Protein AF-A0AA38J607-F1 (afdb_monomer)

InterPro domains:
  IPR015797 NUDIX hydrolase-like domain superfamily [SSF55811] (296-404)
  IPR021757 Large ribosomal subunit protein mL46, N-terminal [PF11788] (32-126)
  IPR021757 Large ribosomal subunit protein mL46, N-terminal [PF11788] (188-282)
  IPR033650 Large ribosomal subunit protein mL46, NUDIX domain [cd04661] (276-415)
  IPR040008 Large ribosomal subunit protein mL46 [PTHR13124] (184-417)

Mean predicted aligned error: 19.32 Å

Solvent-accessible surface area (backbone atoms only — not comparable to full-atom values): 25818 Å² total; per-residue (Å²): 144,82,86,81,82,83,75,82,81,71,97,76,86,84,89,82,78,74,96,69,91,76,78,95,69,96,68,84,79,79,84,79,83,68,70,53,69,51,89,49,73,46,74,50,81,42,80,64,79,74,50,72,67,53,48,52,49,50,50,50,49,53,50,50,49,58,74,68,47,72,78,46,76,62,56,54,46,41,54,51,52,51,52,52,52,53,41,47,74,70,71,48,96,69,91,80,86,71,95,74,51,66,61,55,55,51,51,52,52,49,57,56,51,69,70,56,77,75,80,66,84,68,38,72,37,49,76,69,62,45,83,84,54,84,68,33,63,40,51,41,74,44,71,58,65,41,82,44,77,62,84,95,48,83,43,77,39,55,49,63,48,75,78,57,95,87,70,83,87,76,81,92,69,86,82,77,84,79,77,89,63,92,66,75,79,76,36,64,45,52,28,29,23,35,48,37,33,35,70,50,80,42,77,69,81,75,51,73,68,54,49,54,49,50,51,51,51,52,49,53,49,56,76,70,50,75,84,46,71,64,56,56,47,38,54,50,53,51,52,53,53,52,42,47,74,71,70,50,95,67,93,80,86,72,93,68,50,63,64,55,52,52,51,52,52,50,51,52,54,70,70,52,79,76,80,68,83,73,34,72,36,49,77,68,64,40,42,72,47,83,67,28,63,36,51,42,56,30,36,49,33,29,64,42,74,61,90,92,45,80,41,52,37,54,52,60,46,76,60,55,91,95,58,52,68,51,56,42,39,57,46,43,46,41,72,63,32,20,83,58,41,42,65,49,68,56,76,79,61,63,70,43,70,48,76,50,67,53,58,74,72,57,27,70,74,69,64,29,53,24,42,40,35,37,28,32,46,26,40,54,75,49,68,51,73,63,43,85,87,59,60,56,36,46,31,42,72,72,56,39,54,73,61,27,56,70,74,59,29,51,53,50,55,73,68,51,83,89,129

Nearest PDB structures (foldseek):
  8any-assembly1_e  TM=9.176E-01  e=6.673E-27  Homo sapiens
  8oiq-assembly1_Bv  TM=9.382E-01  e=2.669E-26  Sus scrofa
  7qi6-assembly1_e  TM=9.327E-01  e=3.010E-26  Homo sapiens
  6zm5-assembly1_e  TM=9.243E-01  e=1.067E-25  Homo sapiens
  7nsj-assembly1_Bj  TM=8.952E-01  e=2.359E-21  Sus scrofa

Secondary structure (DSSP, 8-state):
----------S-S-S-S-----------------EEE---EEPPSSPPPPPHHHHHHHHHHHHHHHHHSPPPHHHHHHHHHHHHHHHHHTT-------SS-HHHHHHHHHHHHHH--PPPSS-HHHHTT-TT-SSS-TTS-EE--EEEEETTEEEEE--EEE--TT------S-------------EEEEEEEEEEEE--SSPPPPPHHHHHHHHHHHHHHHHHPPPPHHHHHHHHHHHHHHHHHTT-------SS-HHHHHHHHHHHHHHS-PPPSS-HHHHHT-TT-TTS-TTS-EEEEEEEEETTEEEEE-SEEEPPTT--HHHHHHHHIIIII-TT-EEEE--SS-SEEEEEEPPHHHHHHH-EEEEEEEEEEEEEEE-----TT--EEEE-HHHHHHHS-HHHHHHHHHHSPP-

Structure (mmCIF, N/CA/C/O backbone):
data_AF-A0AA38J607-F1
#
_entry.id   AF-A0AA38J607-F1
#
loop_
_atom_site.group_PDB
_atom_site.id
_atom_site.type_symbol
_atom_site.label_atom_id
_atom_site.label_alt_id
_atom_site.label_comp_id
_atom_site.label_asym_id
_atom_site.label_entity_id
_atom_site.label_seq_id
_atom_site.pdbx_PDB_ins_code
_atom_site.Cartn_x
_atom_site.Cartn_y
_atom_site.Cartn_z
_atom_site.occupancy
_atom_site.B_iso_or_equiv
_atom_site.auth_seq_id
_atom_site.auth_comp_id
_atom_site.auth_asym_id
_atom_site.auth_atom_id
_atom_site.pdbx_PDB_model_num
ATOM 1 N N . MET A 1 1 ? 1.660 37.749 13.507 1.00 35.56 1 MET A N 1
ATOM 2 C CA . MET A 1 1 ? 0.838 38.691 12.724 1.00 35.56 1 MET A CA 1
ATOM 3 C C . MET A 1 1 ? 1.539 38.990 11.398 1.00 35.56 1 MET A C 1
ATOM 5 O O . MET A 1 1 ? 2.212 39.995 11.304 1.00 35.56 1 MET A O 1
ATOM 9 N N . PHE A 1 2 ? 1.425 38.101 10.406 1.00 23.66 2 PHE A N 1
ATOM 10 C CA . PHE A 1 2 ? 1.523 38.416 8.972 1.00 23.66 2 PHE A CA 1
ATOM 11 C C . PHE A 1 2 ? 0.812 37.278 8.230 1.00 23.66 2 PHE A C 1
ATOM 13 O O . PHE A 1 2 ? 1.246 36.130 8.258 1.00 23.66 2 PHE A O 1
ATOM 20 N N . LYS A 1 3 ? -0.367 37.602 7.695 1.00 25.66 3 LYS A N 1
ATOM 21 C CA . LYS A 1 3 ? -1.244 36.722 6.920 1.00 25.66 3 LYS A CA 1
ATOM 22 C C . LYS A 1 3 ? -0.665 36.606 5.510 1.00 25.66 3 LYS A C 1
ATOM 24 O O . LYS A 1 3 ? -0.643 37.610 4.806 1.00 25.66 3 LYS A O 1
ATOM 29 N N . TYR A 1 4 ? -0.256 35.416 5.079 1.00 31.11 4 TYR A N 1
ATOM 30 C CA . TYR A 1 4 ? -0.131 35.139 3.649 1.00 31.11 4 TYR A CA 1
ATOM 31 C C . TYR A 1 4 ? -1.458 34.569 3.159 1.00 31.11 4 TYR A C 1
ATOM 33 O O . TYR A 1 4 ? -1.849 33.455 3.498 1.00 31.11 4 TYR A O 1
ATOM 41 N N . TYR A 1 5 ? -2.180 35.400 2.412 1.00 28.58 5 TYR A N 1
ATOM 42 C CA . TYR A 1 5 ? -3.372 35.021 1.674 1.00 28.58 5 TYR A CA 1
ATOM 43 C C . TYR A 1 5 ? -2.999 33.988 0.605 1.00 28.58 5 TYR A C 1
ATOM 45 O O . TYR A 1 5 ? -2.424 34.329 -0.425 1.00 28.58 5 TYR A O 1
ATOM 53 N N . SER A 1 6 ? -3.391 32.734 0.819 1.00 32.25 6 SER A N 1
ATOM 54 C CA . SER A 1 6 ? -3.698 31.823 -0.277 1.00 32.25 6 SER A CA 1
ATOM 55 C C . SER A 1 6 ? -5.032 32.265 -0.877 1.00 32.25 6 SER A C 1
ATOM 57 O O . SER A 1 6 ? -6.088 32.036 -0.283 1.00 32.25 6 SER A O 1
ATOM 59 N N . LYS A 1 7 ? -5.014 32.921 -2.038 1.00 25.62 7 LYS A N 1
ATOM 60 C CA . LYS A 1 7 ? -6.238 33.119 -2.818 1.00 25.62 7 LYS A CA 1
ATOM 61 C C . LYS A 1 7 ? -6.242 32.127 -3.973 1.00 25.62 7 LYS A C 1
ATOM 63 O O . LYS A 1 7 ? -5.692 32.375 -5.039 1.00 25.62 7 LYS A O 1
ATOM 68 N N . PHE A 1 8 ? -6.871 30.987 -3.693 1.00 31.69 8 PHE A N 1
ATOM 69 C CA . PHE A 1 8 ? -7.594 30.188 -4.673 1.00 31.69 8 PHE A CA 1
ATOM 70 C C . PHE A 1 8 ? -8.419 31.133 -5.559 1.00 31.69 8 PHE A C 1
ATOM 72 O O . PHE A 1 8 ? -9.315 31.818 -5.063 1.00 31.69 8 PHE A O 1
ATOM 79 N N . LEU A 1 9 ? -8.140 31.164 -6.860 1.00 27.81 9 LEU A N 1
ATOM 80 C CA . LEU A 1 9 ? -9.103 31.645 -7.844 1.00 27.81 9 LEU A CA 1
ATOM 81 C C . LEU A 1 9 ? -9.825 30.434 -8.433 1.00 27.81 9 LEU A C 1
ATOM 83 O O . LEU A 1 9 ? -9.370 29.782 -9.363 1.00 27.81 9 LEU A O 1
ATOM 87 N N . SER A 1 10 ? -10.930 30.125 -7.754 1.00 28.02 10 SER A N 1
ATOM 88 C CA . SER A 1 10 ? -12.225 29.705 -8.287 1.00 28.02 10 SER A CA 1
ATOM 89 C C . SER A 1 10 ? -12.311 29.522 -9.807 1.00 28.02 10 SER A C 1
ATOM 91 O O . SER A 1 10 ? -12.257 30.474 -10.583 1.00 28.02 10 SER A O 1
ATOM 93 N N . THR A 1 11 ? -12.619 28.290 -10.193 1.00 35.88 11 THR A N 1
ATOM 94 C CA . THR A 1 11 ? -13.285 27.899 -11.435 1.00 35.88 11 THR A CA 1
ATOM 95 C C . THR A 1 11 ? -14.646 28.588 -11.565 1.00 35.88 11 THR A C 1
ATOM 97 O O . THR A 1 11 ? -15.642 28.083 -11.057 1.00 35.88 11 THR A O 1
ATOM 100 N N . SER A 1 12 ? -14.700 29.749 -12.210 1.00 33.88 12 SER A N 1
ATOM 101 C CA . SER A 1 12 ? -15.880 30.302 -12.898 1.00 33.88 12 SER A CA 1
ATOM 102 C C . SER A 1 12 ? -15.472 31.630 -13.534 1.00 33.88 12 SER A C 1
ATOM 104 O O . SER A 1 12 ? -14.916 32.475 -12.847 1.00 33.88 12 SER A O 1
ATOM 106 N N . ASN A 1 13 ? -15.767 31.819 -14.822 1.00 31.02 13 ASN A N 1
ATOM 107 C CA . ASN A 1 13 ? -15.521 33.039 -15.619 1.00 31.02 13 ASN A CA 1
ATOM 108 C C . ASN A 1 13 ? -14.162 33.184 -16.325 1.00 31.02 13 ASN A C 1
ATOM 110 O O . ASN A 1 13 ? -13.599 34.271 -16.359 1.00 31.02 13 ASN A O 1
ATOM 114 N N . PHE A 1 14 ? -13.691 32.134 -17.002 1.00 29.47 14 PHE A N 1
ATOM 115 C CA . PHE A 1 14 ? -12.782 32.307 -18.153 1.00 29.47 14 PHE A CA 1
ATOM 116 C C . PHE A 1 14 ? -13.267 31.582 -19.423 1.00 29.47 14 PHE A C 1
ATOM 118 O O . PHE A 1 14 ? -12.501 31.326 -20.340 1.00 29.47 14 PHE A O 1
ATOM 125 N N . ASN A 1 15 ? -14.573 31.305 -19.510 1.00 31.22 15 ASN A N 1
ATOM 126 C CA . ASN A 1 15 ? -15.257 30.948 -20.758 1.00 31.22 15 ASN A CA 1
ATOM 127 C C . ASN A 1 15 ? -16.013 32.173 -21.282 1.00 31.22 15 ASN A C 1
ATOM 129 O O . ASN A 1 15 ? -17.233 32.229 -21.182 1.00 31.22 15 ASN A O 1
ATOM 133 N N . ARG A 1 16 ? -15.282 33.187 -21.752 1.00 29.78 16 ARG A N 1
ATOM 134 C CA . ARG A 1 16 ? -15.742 34.249 -22.670 1.00 29.78 16 ARG A CA 1
ATOM 135 C C . ARG A 1 16 ? -14.689 35.345 -22.683 1.00 29.78 16 ARG A C 1
ATOM 137 O O . ARG A 1 16 ? -14.768 36.281 -21.904 1.00 29.78 16 ARG A O 1
ATOM 144 N N . LEU A 1 17 ? -13.712 35.206 -23.566 1.00 27.75 17 LEU A N 1
ATOM 145 C CA . LEU A 1 17 ? -13.063 36.319 -24.253 1.00 27.75 17 LEU A CA 1
ATOM 146 C C . LEU A 1 17 ? -12.279 35.702 -25.420 1.00 27.75 17 LEU A C 1
ATOM 148 O O . LEU A 1 17 ? -11.162 35.237 -25.247 1.00 27.75 17 LEU A O 1
ATOM 152 N N . LEU A 1 18 ? -12.965 35.662 -26.572 1.00 28.06 18 LEU A N 1
ATOM 153 C CA . LEU A 1 18 ? -12.424 35.806 -27.934 1.00 28.06 18 LEU A CA 1
ATOM 154 C C . LEU A 1 18 ? -11.380 34.742 -28.342 1.00 28.06 18 LEU A C 1
ATOM 156 O O . LEU A 1 18 ? -10.209 34.840 -28.011 1.00 28.06 18 LEU A O 1
ATOM 160 N N . LEU A 1 19 ? -11.732 33.663 -29.053 1.00 33.72 19 LEU A N 1
ATOM 161 C CA . LEU A 1 19 ? -12.051 33.684 -30.493 1.00 33.72 19 LEU A CA 1
ATOM 162 C C . LEU A 1 19 ? -11.501 34.925 -31.210 1.00 33.72 19 LEU A C 1
ATOM 164 O O . LEU A 1 19 ? -12.238 35.850 -31.535 1.00 33.72 19 LEU A O 1
ATOM 168 N N . ALA A 1 20 ? -10.195 34.912 -31.453 1.00 26.98 20 ALA A N 1
ATOM 169 C CA . ALA A 1 20 ? -9.592 35.628 -32.562 1.00 26.98 20 ALA A CA 1
ATOM 170 C C . ALA A 1 20 ? -8.630 34.663 -33.262 1.00 26.98 20 ALA A C 1
ATOM 172 O O . ALA A 1 20 ? -7.579 34.304 -32.731 1.00 26.98 20 ALA A O 1
ATOM 173 N N . GLU A 1 21 ? -9.045 34.191 -34.433 1.00 34.81 21 GLU A N 1
ATOM 174 C CA . GLU A 1 21 ? -8.162 33.570 -35.408 1.00 34.81 21 GLU A CA 1
ATOM 175 C C . GLU A 1 21 ? -7.063 34.577 -35.765 1.00 34.81 21 GLU A C 1
ATOM 177 O O . GLU A 1 21 ? -7.346 35.653 -36.287 1.00 34.81 21 GLU A O 1
ATOM 182 N N . PHE A 1 22 ? -5.806 34.235 -35.496 1.00 27.80 22 PHE A N 1
ATOM 183 C CA . PHE A 1 22 ? -4.661 34.964 -36.031 1.00 27.80 22 PHE A CA 1
ATOM 184 C C . PHE A 1 22 ? -3.811 34.010 -36.865 1.00 27.80 22 PHE A C 1
ATOM 186 O O . PHE A 1 22 ? -2.927 33.310 -36.379 1.00 27.80 22 PHE A O 1
ATOM 193 N N . SER A 1 23 ? -4.190 33.945 -38.144 1.00 26.83 23 SER A N 1
ATOM 194 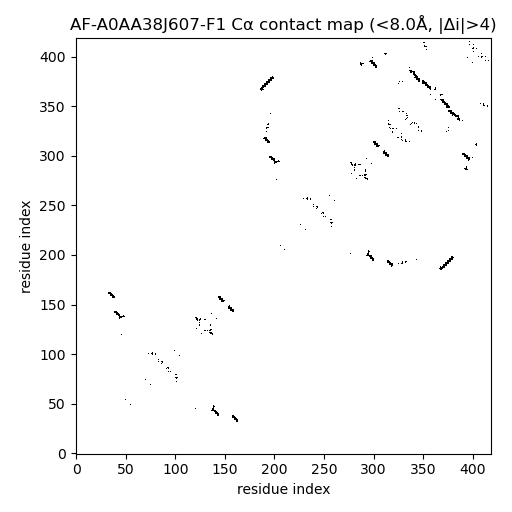C CA . SER A 1 23 ? -3.326 34.234 -39.292 1.00 26.83 23 SER A CA 1
ATOM 195 C C . SER A 1 23 ? -1.815 34.163 -39.030 1.00 26.83 23 SER A C 1
ATOM 197 O O . SER A 1 23 ? -1.244 34.970 -38.299 1.00 26.83 23 SER A O 1
ATOM 199 N N . THR A 1 24 ? -1.165 33.261 -39.760 1.00 39.50 24 THR A N 1
ATOM 200 C CA . THR A 1 24 ? 0.275 33.222 -40.020 1.00 39.50 24 THR A CA 1
ATOM 201 C C . THR A 1 24 ? 0.851 34.601 -40.353 1.00 39.50 24 THR A C 1
ATOM 203 O O . THR A 1 24 ? 0.618 35.132 -41.437 1.00 39.50 24 THR A O 1
ATOM 206 N N . SER A 1 25 ? 1.684 35.141 -39.467 1.00 32.81 25 SER A N 1
ATOM 207 C CA . SER A 1 25 ? 2.653 36.182 -39.815 1.00 32.81 25 SER A CA 1
ATOM 208 C C . SER A 1 25 ? 3.864 36.097 -38.889 1.00 32.81 25 SER A C 1
ATOM 210 O O . SER A 1 25 ? 3.712 36.050 -37.670 1.00 32.81 25 SER A O 1
ATOM 212 N N . ASN A 1 26 ? 5.055 36.054 -39.491 1.00 43.06 26 ASN A N 1
ATOM 213 C CA . ASN A 1 26 ? 6.371 36.046 -38.850 1.00 43.06 26 ASN A CA 1
ATOM 214 C C . ASN A 1 26 ? 6.446 36.954 -37.609 1.00 43.06 26 ASN A C 1
ATOM 216 O O . ASN A 1 26 ? 6.406 38.175 -37.737 1.00 43.06 26 ASN A O 1
ATOM 220 N N . ALA A 1 27 ? 6.644 36.357 -36.432 1.00 34.97 27 ALA A N 1
ATOM 221 C CA . ALA A 1 27 ? 6.991 37.063 -35.205 1.00 34.97 27 ALA A CA 1
ATOM 222 C C . ALA A 1 27 ? 8.390 36.621 -34.751 1.00 34.97 27 ALA A C 1
ATOM 224 O O . ALA A 1 27 ? 8.671 35.429 -34.607 1.00 34.97 27 ALA A O 1
ATOM 225 N N . LEU A 1 28 ? 9.277 37.603 -34.581 1.00 41.72 28 LEU A N 1
ATOM 226 C CA . LEU A 1 28 ? 10.611 37.469 -33.999 1.00 41.72 28 LEU A CA 1
ATOM 227 C C . LEU A 1 28 ? 10.540 36.610 -32.727 1.00 41.72 28 LEU A C 1
ATOM 229 O O . LEU A 1 28 ? 9.820 36.945 -31.792 1.00 41.72 28 LEU A O 1
ATOM 233 N N . ARG A 1 29 ? 11.274 35.490 -32.705 1.00 40.16 29 ARG A N 1
ATOM 234 C CA . ARG A 1 29 ? 11.395 34.617 -31.529 1.00 40.16 29 ARG A CA 1
ATOM 235 C C . ARG A 1 29 ? 11.946 35.434 -30.359 1.00 40.16 29 ARG A C 1
ATOM 237 O O . ARG A 1 29 ? 13.136 35.741 -30.345 1.00 40.16 29 ARG A O 1
ATOM 244 N N . GLU A 1 30 ? 11.104 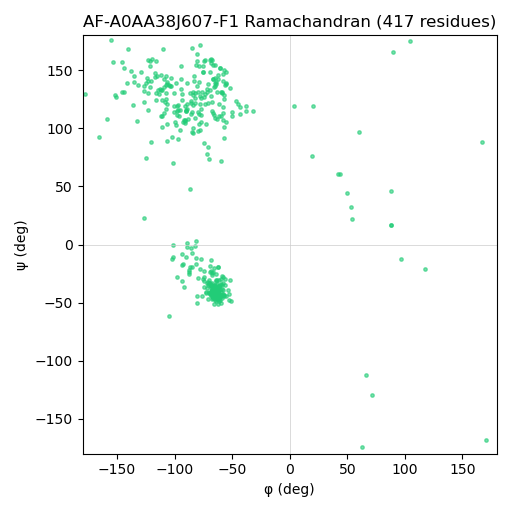35.755 -29.382 1.00 52.69 30 GLU A N 1
ATOM 245 C CA . GLU A 1 30 ? 11.563 36.268 -28.093 1.00 52.69 30 GLU A CA 1
ATOM 246 C C . GLU A 1 30 ? 12.533 35.252 -27.477 1.00 52.69 30 GLU A C 1
ATOM 248 O O . GLU A 1 30 ? 12.249 34.053 -27.391 1.00 52.69 30 GLU A O 1
ATOM 253 N N . LYS A 1 31 ? 13.734 35.725 -27.142 1.00 42.47 31 LYS A N 1
ATOM 254 C CA . LYS A 1 31 ? 14.835 34.899 -26.652 1.00 42.47 31 LYS A CA 1
ATOM 255 C C . LYS A 1 31 ? 14.619 34.683 -25.153 1.00 42.47 31 LYS A C 1
ATOM 257 O O . LYS A 1 31 ? 14.732 35.619 -24.372 1.00 42.47 31 LYS A O 1
ATOM 262 N N . TRP A 1 32 ? 14.253 33.465 -24.768 1.00 46.47 32 TRP A N 1
ATOM 263 C CA . TRP A 1 32 ? 14.089 33.083 -23.366 1.00 46.47 32 TRP A CA 1
ATOM 264 C C . TRP A 1 32 ? 15.439 32.657 -22.790 1.00 46.47 32 TRP A C 1
ATOM 266 O O . TRP A 1 32 ? 16.046 31.706 -23.289 1.00 46.47 32 TRP A O 1
ATOM 276 N N . ASP A 1 33 ? 15.885 33.320 -21.726 1.00 56.09 33 ASP A N 1
ATOM 277 C CA . ASP A 1 33 ? 17.084 32.914 -20.996 1.00 56.09 33 ASP A CA 1
ATOM 278 C C . ASP A 1 33 ? 16.742 31.790 -20.011 1.00 56.09 33 ASP A C 1
ATOM 280 O O . ASP A 1 33 ? 15.887 31.925 -19.133 1.00 56.09 33 ASP A O 1
ATOM 284 N N . LEU A 1 34 ? 17.413 30.647 -20.164 1.00 47.38 34 LEU A N 1
ATOM 285 C CA . LEU A 1 34 ? 17.254 29.504 -19.271 1.00 47.38 34 LEU A CA 1
ATOM 286 C C . LEU A 1 34 ? 18.190 29.664 -18.068 1.00 47.38 34 LEU A C 1
ATOM 288 O O . LEU A 1 34 ? 19.411 29.560 -18.202 1.00 47.38 34 LEU A O 1
ATOM 292 N N . ILE A 1 35 ? 17.615 29.873 -16.886 1.00 61.56 35 ILE A N 1
ATOM 293 C CA . ILE A 1 35 ? 18.362 29.967 -15.629 1.00 61.56 35 ILE A CA 1
ATOM 294 C C . ILE A 1 35 ? 18.254 28.636 -14.888 1.00 61.56 35 ILE A C 1
ATOM 296 O O . ILE A 1 35 ? 17.159 28.108 -14.696 1.00 61.56 35 ILE A O 1
ATOM 300 N N . THR A 1 36 ? 19.392 28.094 -14.449 1.00 50.41 36 THR A N 1
ATOM 301 C CA . THR A 1 36 ? 19.421 26.899 -13.592 1.00 50.41 36 THR A CA 1
ATOM 302 C C . THR A 1 36 ? 19.816 27.308 -12.178 1.00 50.41 36 THR A C 1
ATOM 304 O O . THR A 1 36 ? 20.855 27.942 -11.986 1.00 50.41 36 THR A O 1
ATOM 307 N N . ALA A 1 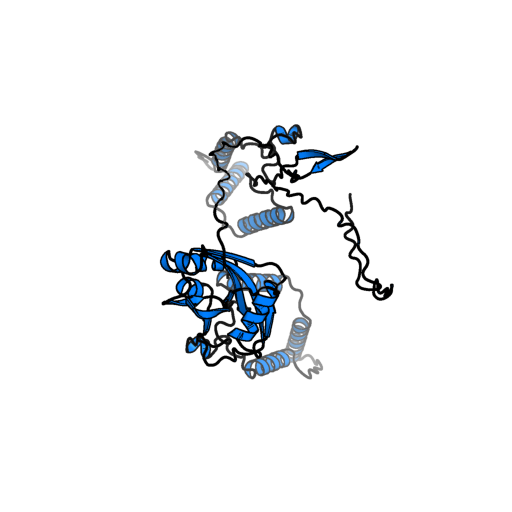37 ? 18.986 26.955 -11.194 1.00 62.12 37 ALA A N 1
ATOM 308 C CA . ALA A 1 37 ? 19.229 27.203 -9.775 1.00 62.12 37 ALA A CA 1
ATOM 309 C C . ALA A 1 37 ? 19.608 25.900 -9.060 1.00 62.12 37 ALA A C 1
ATOM 311 O O . ALA A 1 37 ? 19.000 24.859 -9.312 1.00 62.12 37 ALA A O 1
ATOM 312 N N . VAL A 1 38 ? 20.568 25.962 -8.138 1.00 63.66 38 VAL A N 1
ATOM 313 C CA . VAL A 1 38 ? 20.945 24.829 -7.281 1.00 63.66 38 VAL A CA 1
ATOM 314 C C . VAL A 1 38 ? 20.522 25.131 -5.848 1.00 63.66 38 VAL A C 1
ATOM 316 O O . VAL A 1 38 ? 20.910 26.150 -5.282 1.00 63.66 38 VAL A O 1
ATOM 319 N N . CYS A 1 39 ? 19.728 24.242 -5.249 1.00 72.75 39 CYS A N 1
ATOM 320 C CA . CYS A 1 39 ? 19.383 24.314 -3.832 1.00 72.75 39 CYS A CA 1
ATOM 321 C C . CYS A 1 39 ? 20.420 23.524 -3.025 1.00 72.75 39 CYS A C 1
ATOM 323 O O . CYS A 1 39 ? 20.541 22.312 -3.197 1.00 72.75 39 CYS A O 1
ATOM 325 N N . LEU A 1 40 ? 21.176 24.211 -2.166 1.00 73.94 40 LEU A N 1
ATOM 326 C CA . LEU A 1 40 ? 22.107 23.583 -1.229 1.00 73.94 40 LEU A CA 1
ATOM 327 C C . LEU A 1 40 ? 21.533 23.670 0.181 1.00 73.94 40 LEU A C 1
ATOM 329 O O . LEU A 1 40 ? 21.283 24.767 0.684 1.00 73.94 40 LEU A O 1
ATOM 333 N N . GLU A 1 41 ? 21.343 22.509 0.805 1.00 78.25 41 GLU A N 1
ATOM 334 C CA . GLU A 1 41 ? 20.662 22.366 2.089 1.00 78.25 41 GLU A CA 1
ATOM 335 C C . GLU A 1 41 ? 21.553 21.674 3.133 1.00 78.25 41 GLU A C 1
ATOM 337 O O . GLU A 1 41 ? 22.109 20.601 2.886 1.00 78.25 41 GLU A O 1
ATOM 342 N N . ARG A 1 42 ? 21.654 22.263 4.333 1.00 79.44 42 ARG A N 1
ATOM 343 C CA . ARG A 1 42 ? 22.249 21.630 5.520 1.00 79.44 42 ARG A CA 1
ATOM 344 C C . ARG A 1 42 ? 21.150 20.962 6.344 1.00 79.44 42 ARG A C 1
ATOM 346 O O . ARG A 1 42 ? 20.223 21.638 6.788 1.00 79.44 42 ARG A O 1
ATOM 353 N N . LYS A 1 43 ? 21.296 19.664 6.619 1.00 76.44 43 LYS A N 1
ATOM 354 C CA . LYS A 1 43 ? 20.393 18.913 7.508 1.00 76.44 43 LYS A CA 1
ATOM 355 C C . LYS A 1 43 ? 20.522 19.363 8.980 1.00 76.44 43 LYS A C 1
ATOM 357 O O . LYS A 1 43 ? 21.565 19.915 9.365 1.00 76.44 43 LYS A O 1
ATOM 362 N N . PRO A 1 44 ? 19.483 19.159 9.810 1.00 80.75 44 PRO A N 1
ATOM 363 C CA . PRO A 1 44 ? 19.566 19.394 11.247 1.00 80.75 44 PRO A CA 1
ATOM 364 C C . PRO A 1 44 ? 20.570 18.428 11.887 1.00 80.75 44 PRO A C 1
ATOM 366 O O . PRO A 1 44 ? 20.641 17.257 11.524 1.00 80.75 44 PRO A O 1
ATOM 369 N N . VAL A 1 45 ? 21.365 18.948 12.818 1.00 77.44 45 VAL A N 1
ATOM 370 C CA . VAL A 1 45 ? 22.380 18.193 13.576 1.00 77.44 45 VAL A CA 1
ATOM 371 C C . VAL A 1 45 ? 21.824 17.778 14.939 1.00 77.44 45 VAL A C 1
ATOM 373 O O . VAL A 1 45 ? 22.218 16.757 15.493 1.00 77.44 45 VAL A O 1
ATOM 376 N N . VAL A 1 46 ? 20.885 18.563 15.471 1.00 75.44 46 VAL A N 1
ATOM 377 C CA . VAL A 1 46 ? 20.209 18.318 16.746 1.00 75.44 46 VAL A CA 1
ATOM 378 C C . VAL A 1 46 ? 18.750 17.974 16.464 1.00 75.44 46 VAL A C 1
ATOM 380 O O . VAL A 1 46 ? 18.153 18.495 15.521 1.00 75.44 46 VAL A O 1
ATOM 383 N N . THR A 1 47 ? 18.170 17.097 17.281 1.00 74.12 47 THR A N 1
ATOM 384 C CA . THR A 1 47 ? 16.744 16.770 17.206 1.00 74.12 47 THR A CA 1
ATOM 385 C C . THR A 1 47 ? 15.888 18.024 17.375 1.00 74.12 47 THR A C 1
ATOM 387 O O . THR A 1 47 ? 16.195 18.914 18.177 1.00 74.12 47 THR A O 1
ATOM 390 N N . GLN A 1 48 ? 14.806 18.097 16.601 1.00 73.69 48 GLN A N 1
ATOM 391 C CA . GLN A 1 48 ? 13.857 19.203 16.685 1.00 73.69 48 GLN A CA 1
ATOM 392 C C . GLN A 1 48 ? 13.288 19.295 18.109 1.00 73.69 48 GLN A C 1
ATOM 394 O O . GLN A 1 48 ? 13.163 18.292 18.816 1.00 73.69 48 GLN A O 1
ATOM 399 N N . SER A 1 49 ? 13.000 20.512 18.569 1.00 74.88 49 SER A N 1
ATOM 400 C CA . SER A 1 49 ? 12.271 20.696 19.826 1.00 74.88 49 SER A CA 1
ATOM 401 C C . SER A 1 49 ? 10.871 20.108 19.689 1.00 74.88 49 SER A C 1
ATOM 403 O O . SER A 1 49 ? 10.239 20.308 18.652 1.00 74.88 49 SER A O 1
ATOM 405 N N . LEU A 1 50 ? 10.397 19.446 20.744 1.00 78.88 50 LEU A N 1
ATOM 406 C CA . LEU A 1 50 ? 9.026 18.953 20.824 1.00 78.88 50 LEU A CA 1
ATOM 407 C C . LEU A 1 50 ? 8.053 20.117 20.603 1.00 78.88 50 LEU A C 1
ATOM 409 O O . LEU A 1 50 ? 8.258 21.236 21.079 1.00 78.88 50 LEU A O 1
ATOM 413 N N . THR A 1 51 ? 7.003 19.862 19.839 1.00 85.62 51 THR A N 1
ATOM 414 C CA . THR A 1 51 ? 5.862 20.770 19.741 1.00 85.62 51 THR A CA 1
ATOM 415 C C . THR A 1 51 ? 5.105 20.795 21.069 1.00 85.62 51 THR A C 1
ATOM 417 O O . THR A 1 51 ? 5.190 19.855 21.852 1.00 85.62 51 THR A O 1
ATOM 420 N N . LYS A 1 52 ? 4.308 21.841 21.326 1.00 86.69 52 LYS A N 1
ATOM 421 C CA . LYS A 1 52 ? 3.516 21.938 22.570 1.00 86.69 52 LYS A CA 1
ATOM 422 C C . LYS A 1 52 ? 2.641 20.701 22.816 1.00 86.69 52 LYS A C 1
ATOM 424 O O . LYS A 1 52 ? 2.560 20.229 23.938 1.00 86.69 52 LYS A O 1
ATOM 429 N N . LEU A 1 53 ? 2.040 20.153 21.758 1.00 82.12 53 LEU A N 1
ATOM 430 C CA . LEU A 1 53 ? 1.212 18.950 21.844 1.00 82.12 53 LEU A CA 1
ATOM 431 C C . LEU A 1 53 ? 2.045 17.707 22.187 1.00 82.12 53 LEU A C 1
ATOM 433 O O . LEU A 1 53 ? 1.613 16.887 22.987 1.00 82.12 53 LEU A O 1
ATOM 437 N N . GLU A 1 54 ? 3.248 17.579 21.627 1.00 83.31 54 GLU A N 1
ATOM 438 C CA . GLU A 1 54 ? 4.170 16.491 21.971 1.00 83.31 54 GLU A CA 1
ATOM 439 C C . GLU A 1 54 ? 4.754 16.648 23.383 1.00 83.31 54 GLU A C 1
ATOM 441 O O . GLU A 1 54 ? 4.998 15.649 24.052 1.00 83.31 54 GLU A O 1
ATOM 446 N N . GLU A 1 55 ? 4.962 17.878 23.863 1.00 87.38 55 GLU A N 1
ATOM 447 C CA . GLU A 1 55 ? 5.330 18.149 25.258 1.00 87.38 55 GLU A CA 1
ATOM 448 C C . GLU A 1 55 ? 4.208 17.738 26.214 1.00 87.38 55 GLU A C 1
ATOM 450 O O . GLU A 1 55 ? 4.475 17.076 27.216 1.00 87.38 55 GLU A O 1
ATOM 455 N N . ASP A 1 56 ? 2.961 18.086 25.894 1.00 87.25 56 ASP A N 1
ATOM 456 C CA . ASP A 1 56 ? 1.790 17.700 26.683 1.00 87.25 56 ASP A CA 1
ATOM 457 C C . ASP A 1 56 ? 1.574 16.181 26.649 1.00 87.25 56 ASP A C 1
ATOM 459 O O . ASP A 1 56 ? 1.330 15.570 27.687 1.00 87.25 56 ASP A O 1
ATOM 463 N N . TYR A 1 57 ? 1.772 15.541 25.493 1.00 84.94 57 TYR A N 1
ATOM 464 C CA . TYR A 1 57 ? 1.739 14.085 25.362 1.00 84.94 57 TYR A CA 1
ATOM 465 C C . TYR A 1 57 ? 2.864 13.405 26.149 1.00 84.94 57 TYR A C 1
ATOM 467 O O . TYR A 1 57 ? 2.626 12.417 26.835 1.00 84.94 57 TYR A O 1
ATOM 475 N N . LYS A 1 58 ? 4.084 13.952 26.119 1.00 86.00 58 LYS A N 1
ATOM 476 C CA . LYS A 1 58 ? 5.209 13.444 26.913 1.00 86.00 58 LYS A CA 1
ATOM 477 C C . LYS A 1 58 ? 4.933 13.558 28.413 1.00 86.00 58 LYS A C 1
ATOM 479 O O . LYS A 1 58 ? 5.265 12.639 29.153 1.00 86.00 58 LYS A O 1
ATOM 484 N N . LYS A 1 59 ? 4.326 14.661 28.863 1.00 89.00 59 LYS A N 1
ATOM 485 C CA . LYS A 1 59 ? 3.889 14.817 30.260 1.00 89.00 59 LYS A CA 1
ATOM 486 C C . LYS A 1 59 ? 2.814 13.800 30.620 1.00 89.00 59 LYS A C 1
ATOM 488 O O . LYS A 1 59 ? 2.916 13.182 31.669 1.00 89.00 59 LYS A O 1
ATOM 493 N N . LEU A 1 60 ? 1.831 13.598 29.742 1.00 86.25 60 LEU A N 1
ATOM 494 C CA . LEU A 1 60 ? 0.775 12.609 29.937 1.00 86.25 60 LEU A CA 1
ATOM 495 C C . LEU A 1 60 ? 1.349 11.189 30.022 1.00 86.25 60 LEU A C 1
ATOM 497 O O . LEU A 1 60 ? 0.966 10.443 30.909 1.00 86.25 60 LEU A O 1
ATOM 501 N N . LEU A 1 61 ? 2.295 10.828 29.150 1.00 82.00 61 LEU A N 1
ATOM 502 C CA . LEU A 1 61 ? 2.989 9.540 29.209 1.00 82.00 61 LEU A CA 1
ATOM 503 C C . LEU A 1 61 ? 3.776 9.376 30.506 1.00 82.00 61 LEU A C 1
ATOM 505 O O . LEU A 1 61 ? 3.632 8.347 31.149 1.00 82.00 61 LEU A O 1
ATOM 509 N N . ALA A 1 62 ? 4.542 10.387 30.922 1.00 78.94 62 ALA A N 1
ATOM 510 C CA . ALA A 1 62 ? 5.266 10.349 32.191 1.00 78.94 62 ALA A CA 1
ATOM 511 C C . ALA A 1 62 ? 4.312 10.218 33.390 1.00 78.94 62 ALA A C 1
ATOM 513 O O . ALA A 1 62 ? 4.612 9.520 34.352 1.00 78.94 62 ALA A O 1
ATOM 514 N N . GLN A 1 63 ? 3.143 10.859 33.322 1.00 82.44 63 GLN A N 1
ATOM 515 C CA . GLN A 1 63 ? 2.113 10.749 34.346 1.00 82.44 63 GLN A CA 1
ATOM 516 C C . GLN A 1 63 ? 1.452 9.365 34.348 1.00 82.44 63 GLN A C 1
ATOM 518 O O . GLN A 1 63 ? 1.275 8.783 35.409 1.00 82.44 63 GLN A O 1
ATOM 523 N N . ILE A 1 64 ? 1.157 8.799 33.177 1.00 76.62 64 ILE A N 1
ATOM 524 C CA . ILE A 1 64 ? 0.649 7.429 33.040 1.00 76.62 64 ILE A CA 1
ATOM 525 C C . ILE A 1 64 ? 1.687 6.416 33.535 1.00 76.62 64 ILE A C 1
ATOM 527 O O . ILE A 1 64 ? 1.321 5.461 34.211 1.00 76.62 64 ILE A O 1
ATOM 531 N N . GLU A 1 65 ? 2.967 6.602 33.209 1.00 72.31 65 GLU A N 1
ATOM 532 C CA . GLU A 1 65 ? 4.069 5.775 33.711 1.00 72.31 65 GLU A CA 1
ATOM 533 C C . GLU A 1 65 ? 4.166 5.872 35.231 1.00 72.31 65 GLU A C 1
ATOM 535 O O . GLU A 1 65 ? 4.257 4.841 35.884 1.00 72.31 65 GLU A O 1
ATOM 540 N N . PHE A 1 66 ? 4.061 7.072 35.802 1.00 70.25 66 PHE A N 1
ATOM 541 C CA . PHE A 1 66 ? 4.038 7.267 37.250 1.00 70.25 66 PHE A CA 1
ATOM 542 C C . PHE A 1 66 ? 2.831 6.583 37.912 1.00 70.25 66 PHE A C 1
ATOM 544 O O . PHE A 1 66 ? 2.988 5.867 38.894 1.00 70.25 66 PHE A O 1
ATOM 551 N N . GLU A 1 67 ? 1.630 6.746 37.356 1.00 70.75 67 GLU A N 1
ATOM 552 C CA . GLU A 1 67 ? 0.390 6.172 37.897 1.00 70.75 67 GLU A CA 1
ATOM 553 C C . GLU A 1 67 ? 0.322 4.643 37.746 1.00 70.75 67 GLU A C 1
ATOM 555 O O . GLU A 1 67 ? -0.301 3.965 38.563 1.00 70.75 67 GLU A O 1
ATOM 560 N N . ARG A 1 68 ? 0.949 4.086 36.702 1.00 68.31 68 ARG A N 1
ATOM 561 C CA . ARG A 1 68 ? 0.994 2.637 36.437 1.00 68.31 68 ARG A CA 1
ATOM 562 C C . ARG A 1 68 ? 2.221 1.949 37.022 1.00 68.31 68 ARG A C 1
ATOM 564 O O . ARG A 1 68 ? 2.219 0.720 37.118 1.00 68.31 68 ARG A O 1
ATOM 571 N N . SER A 1 69 ? 3.262 2.694 37.382 1.00 65.62 69 SER A N 1
ATOM 572 C CA . SER A 1 69 ? 4.429 2.129 38.043 1.00 65.62 69 SER A CA 1
ATOM 573 C C . SER A 1 69 ? 4.018 1.668 39.434 1.00 65.62 69 SER A C 1
ATOM 575 O O . SER A 1 69 ? 3.553 2.446 40.265 1.00 65.62 69 SER A O 1
ATOM 577 N N . LEU A 1 70 ? 4.226 0.382 39.717 1.00 60.44 70 LEU A N 1
ATOM 578 C CA . LEU A 1 70 ? 4.350 -0.059 41.101 1.00 60.44 70 LEU A CA 1
ATOM 579 C C . LEU A 1 70 ? 5.488 0.755 41.725 1.00 60.44 70 LEU A C 1
ATOM 581 O O . LEU A 1 70 ? 6.506 0.975 41.061 1.00 60.44 70 LEU A O 1
ATOM 585 N N . LYS A 1 71 ? 5.291 1.234 42.959 1.00 59.94 71 LYS A N 1
ATOM 586 C CA . LYS A 1 71 ? 6.303 2.023 43.670 1.00 59.94 71 LYS A CA 1
ATOM 587 C C . LYS A 1 71 ? 7.653 1.328 43.550 1.00 59.94 71 LYS A C 1
ATOM 589 O O . LYS A 1 71 ? 7.768 0.152 43.900 1.00 59.94 71 LYS A O 1
ATOM 594 N N . SER A 1 72 ? 8.646 2.043 43.033 1.00 64.06 72 SER A N 1
ATOM 595 C CA . SER A 1 72 ? 10.003 1.510 42.914 1.00 64.06 72 SER A CA 1
ATOM 596 C C . SER A 1 72 ? 10.538 1.148 44.304 1.00 64.06 72 SER A C 1
ATOM 598 O O . SER A 1 72 ? 10.161 1.772 45.300 1.00 64.06 72 SER A O 1
ATOM 600 N N . ASP A 1 73 ? 11.452 0.177 44.395 1.00 61.69 73 ASP A N 1
ATOM 601 C CA . ASP A 1 73 ? 12.119 -0.186 45.656 1.00 61.69 73 ASP A CA 1
ATOM 602 C C . ASP A 1 73 ? 12.741 1.042 46.352 1.00 61.69 73 ASP A C 1
ATOM 604 O O . ASP A 1 73 ? 12.779 1.113 47.583 1.00 61.69 73 ASP A O 1
ATOM 608 N N . HIS A 1 74 ? 13.167 2.043 45.569 1.00 65.62 74 HIS A N 1
ATOM 609 C CA . HIS A 1 74 ? 13.658 3.336 46.058 1.00 65.62 74 HIS A CA 1
ATOM 610 C C . HIS A 1 74 ? 12.559 4.178 46.724 1.00 65.62 74 HIS A C 1
ATOM 612 O O . HIS A 1 74 ? 12.745 4.647 47.846 1.00 65.62 74 HIS A O 1
ATOM 618 N N . GLU A 1 75 ? 11.384 4.298 46.104 1.00 67.56 75 GLU A N 1
ATOM 619 C CA . GLU A 1 75 ? 10.250 5.060 46.649 1.00 67.56 75 GLU A CA 1
ATOM 620 C C . GLU A 1 75 ? 9.686 4.399 47.910 1.00 67.56 75 GLU A C 1
ATOM 622 O O . GLU A 1 75 ? 9.383 5.065 48.902 1.00 67.56 75 GLU A O 1
ATOM 627 N N . MET A 1 76 ? 9.616 3.066 47.910 1.00 70.44 76 MET A N 1
ATOM 628 C CA . MET A 1 76 ? 9.228 2.281 49.081 1.00 70.44 76 MET A CA 1
ATOM 629 C C . MET A 1 76 ? 10.209 2.461 50.242 1.00 70.44 76 MET A C 1
ATOM 631 O O . MET A 1 76 ? 9.800 2.455 51.406 1.00 70.44 76 MET A O 1
ATOM 635 N N . ARG A 1 77 ? 11.504 2.608 49.944 1.00 72.38 77 ARG A N 1
ATOM 636 C CA . ARG A 1 77 ? 12.540 2.876 50.943 1.00 72.38 77 ARG A CA 1
ATOM 637 C C . ARG A 1 77 ? 12.427 4.301 51.485 1.00 72.38 77 ARG A C 1
ATOM 639 O O . ARG A 1 77 ? 12.356 4.455 52.698 1.00 72.38 77 ARG A O 1
ATOM 646 N N . HIS A 1 78 ? 12.276 5.303 50.624 1.00 76.00 78 HIS A N 1
ATOM 647 C CA . HIS A 1 78 ? 12.098 6.701 51.026 1.00 76.00 78 HIS A CA 1
ATOM 648 C C . HIS A 1 78 ? 10.848 6.915 51.908 1.00 76.00 78 HIS A C 1
ATOM 650 O O . HIS A 1 78 ? 10.911 7.596 52.930 1.00 76.00 78 HIS A O 1
ATOM 656 N N . GLU A 1 79 ? 9.716 6.271 51.599 1.00 75.00 79 GLU A N 1
ATOM 657 C CA . GLU A 1 79 ? 8.517 6.342 52.453 1.00 75.00 79 GLU A CA 1
ATOM 658 C C . GLU A 1 79 ? 8.703 5.676 53.823 1.00 75.00 79 GLU A C 1
ATOM 660 O O . GLU A 1 79 ? 8.143 6.139 54.820 1.00 75.00 79 GLU A O 1
ATOM 665 N N . LYS A 1 80 ? 9.464 4.577 53.893 1.00 77.44 80 LYS A N 1
ATOM 666 C CA . LYS A 1 80 ? 9.804 3.933 55.171 1.00 77.44 80 LYS A CA 1
ATOM 667 C C . LYS A 1 80 ? 10.711 4.832 56.009 1.00 77.44 80 LYS A C 1
ATOM 669 O O . LYS A 1 80 ? 10.468 4.964 57.206 1.00 77.44 80 LYS A O 1
ATOM 674 N N . GLU A 1 81 ? 11.690 5.476 55.379 1.00 78.25 81 GLU A N 1
ATOM 675 C CA . GLU A 1 81 ? 12.612 6.420 56.020 1.00 78.25 81 GLU A CA 1
ATOM 676 C C . GLU A 1 81 ? 11.861 7.651 56.570 1.00 78.25 81 GLU A C 1
ATOM 678 O O . GLU A 1 81 ? 12.036 8.015 57.734 1.00 78.25 81 GLU A O 1
ATOM 683 N N . LEU A 1 82 ? 10.925 8.224 55.801 1.00 78.88 82 LEU A N 1
ATOM 684 C CA . LEU A 1 82 ? 10.061 9.325 56.253 1.00 78.88 82 LEU A CA 1
ATOM 685 C C . LEU A 1 82 ? 9.157 8.936 57.429 1.00 78.88 82 LEU A C 1
ATOM 687 O O . LEU A 1 82 ? 9.037 9.695 58.389 1.00 78.88 82 LEU A O 1
ATOM 691 N N . LYS A 1 83 ? 8.546 7.746 57.390 1.00 79.06 83 LYS A N 1
ATOM 692 C CA . LYS A 1 83 ? 7.708 7.246 58.493 1.00 79.06 83 LYS A CA 1
ATOM 693 C C . LYS A 1 83 ? 8.511 7.039 59.776 1.00 79.06 83 LYS A C 1
ATOM 695 O O . LYS A 1 83 ? 8.016 7.366 60.851 1.00 79.06 83 LYS A O 1
ATOM 700 N N . GLN A 1 84 ? 9.742 6.540 59.670 1.00 71.69 84 GLN A N 1
ATOM 701 C CA . GLN A 1 84 ? 10.644 6.391 60.816 1.00 71.69 84 GLN A CA 1
ATOM 702 C C . GLN A 1 84 ? 11.049 7.757 61.394 1.00 71.69 84 GLN A C 1
ATOM 704 O O . GLN A 1 84 ? 11.042 7.935 62.610 1.00 71.69 84 GLN A O 1
ATOM 709 N N . LEU A 1 85 ? 11.295 8.760 60.543 1.00 72.50 85 LEU A N 1
ATOM 710 C CA . LEU A 1 85 ? 11.550 10.142 60.972 1.00 72.50 85 LEU A CA 1
ATOM 711 C C . LEU A 1 85 ? 10.326 10.807 61.626 1.00 72.50 85 LEU A C 1
ATOM 713 O O . LEU A 1 85 ? 10.475 11.579 62.572 1.00 72.50 85 LEU A O 1
ATOM 717 N N . GLU A 1 86 ? 9.112 10.531 61.148 1.00 76.06 86 GLU A N 1
ATOM 718 C CA . GLU A 1 86 ? 7.876 11.017 61.774 1.00 76.06 86 GLU A CA 1
ATOM 719 C C . GLU A 1 86 ? 7.603 10.366 63.135 1.00 76.06 86 GLU A C 1
ATOM 721 O O . GLU A 1 86 ? 7.084 11.033 64.030 1.00 76.06 86 GLU A O 1
ATOM 726 N N . GLN A 1 87 ? 7.961 9.091 63.305 1.00 71.75 87 GLN A N 1
ATOM 727 C CA . GLN A 1 87 ? 7.866 8.372 64.582 1.00 71.75 87 GLN A CA 1
ATOM 728 C C . GLN A 1 87 ? 8.878 8.910 65.603 1.00 71.75 87 GLN A C 1
ATOM 730 O O . GLN A 1 87 ? 8.502 9.230 66.728 1.00 71.75 87 GLN A O 1
ATOM 735 N N . LEU A 1 88 ? 10.115 9.168 65.172 1.00 67.88 88 LEU A N 1
ATOM 736 C CA . LEU A 1 88 ? 11.132 9.863 65.971 1.00 67.88 88 LEU A CA 1
ATOM 737 C C . LEU A 1 88 ? 10.673 11.256 66.430 1.00 67.88 88 LEU A C 1
ATOM 739 O O . LEU A 1 88 ? 10.841 11.628 67.589 1.00 67.88 88 LEU A O 1
ATOM 743 N N . LYS A 1 89 ? 10.038 12.035 65.543 1.00 70.88 89 LYS A N 1
ATOM 744 C CA . LYS A 1 89 ? 9.482 13.358 65.889 1.00 70.88 89 LYS A CA 1
ATOM 745 C C . LYS A 1 89 ? 8.319 13.290 66.884 1.00 70.88 89 LYS A C 1
ATOM 747 O O . LYS A 1 89 ? 8.019 14.300 67.517 1.00 70.88 89 LYS A O 1
ATOM 752 N N . LYS A 1 90 ? 7.658 12.135 67.012 1.00 75.12 90 LYS A N 1
ATOM 753 C CA . LYS A 1 90 ? 6.563 11.891 67.962 1.00 75.12 90 LYS A CA 1
ATOM 754 C C . LYS A 1 90 ? 7.038 11.373 69.326 1.00 75.12 90 LYS A C 1
ATOM 756 O O . LYS A 1 90 ? 6.200 11.217 70.208 1.00 75.12 90 LYS A O 1
ATOM 761 N N . GLY A 1 91 ? 8.349 11.216 69.527 1.00 59.84 91 GLY A N 1
ATOM 762 C CA . GLY A 1 91 ? 8.941 10.871 70.822 1.00 59.84 91 GLY A CA 1
ATOM 763 C C . GLY A 1 91 ? 9.049 9.372 71.102 1.00 59.84 91 GLY A C 1
ATOM 764 O O . GLY A 1 91 ? 9.229 9.005 72.258 1.00 59.84 91 GLY A O 1
ATOM 765 N N . ASP A 1 92 ? 8.944 8.522 70.076 1.00 56.34 92 ASP A N 1
ATOM 766 C CA . ASP A 1 92 ? 9.246 7.094 70.202 1.00 56.34 92 ASP A CA 1
ATOM 767 C C . ASP A 1 92 ? 10.767 6.868 70.078 1.00 56.34 92 ASP A C 1
ATOM 769 O O . ASP A 1 92 ? 11.386 7.290 69.095 1.00 56.34 92 ASP A O 1
ATOM 773 N N . ASP A 1 93 ? 11.369 6.185 71.060 1.00 57.19 93 ASP A N 1
ATOM 774 C CA . ASP A 1 93 ? 12.791 5.809 71.068 1.00 57.19 93 ASP A CA 1
ATOM 775 C C . ASP A 1 93 ? 13.063 4.707 70.026 1.00 57.19 93 ASP A C 1
ATOM 777 O O . ASP A 1 93 ? 13.066 3.510 70.322 1.00 57.19 93 ASP A O 1
ATOM 781 N N . VAL A 1 94 ? 13.276 5.111 68.772 1.00 56.47 94 VAL A N 1
ATOM 782 C CA . VAL A 1 94 ? 13.704 4.227 67.680 1.00 56.47 94 VAL A CA 1
ATOM 783 C C . VAL A 1 94 ? 15.153 4.555 67.323 1.00 56.47 94 VAL A C 1
ATOM 785 O O . VAL A 1 94 ? 15.439 5.627 66.795 1.00 56.47 94 VAL A O 1
ATOM 788 N N . GLU A 1 95 ? 16.089 3.637 67.579 1.00 54.22 95 GLU A N 1
ATOM 789 C CA . GLU A 1 95 ? 17.465 3.769 67.085 1.00 54.22 95 GLU A CA 1
ATOM 790 C C . GLU A 1 95 ? 17.487 3.642 65.558 1.00 54.22 95 GLU A C 1
ATOM 792 O O . GLU A 1 95 ? 17.183 2.592 64.986 1.00 54.22 95 GLU A O 1
ATOM 797 N N . VAL A 1 96 ? 17.861 4.728 64.885 1.00 54.97 96 VAL A N 1
ATOM 798 C CA . VAL A 1 96 ? 17.925 4.797 63.428 1.00 54.97 96 VAL A CA 1
ATOM 799 C C . VAL A 1 96 ? 19.381 4.885 62.979 1.00 54.97 96 VAL A C 1
ATOM 801 O O . VAL A 1 96 ? 20.045 5.905 63.145 1.00 54.97 96 VAL A O 1
ATOM 804 N N . HIS A 1 97 ? 19.870 3.810 62.361 1.00 51.84 97 HIS A N 1
ATOM 805 C CA . HIS A 1 97 ? 21.149 3.782 61.653 1.00 51.84 97 HIS A CA 1
ATOM 806 C C . HIS A 1 97 ? 20.914 3.764 60.139 1.00 51.84 97 HIS A C 1
ATOM 808 O O . HIS A 1 97 ? 20.867 2.701 59.517 1.00 51.84 97 HIS A O 1
ATOM 814 N N . PHE A 1 98 ? 20.819 4.943 59.522 1.00 55.38 98 PHE A N 1
ATOM 815 C CA . PHE A 1 98 ? 20.982 5.069 58.074 1.00 55.38 98 PHE A CA 1
ATOM 816 C C . PHE A 1 98 ? 22.455 5.331 57.771 1.00 55.38 98 PHE A C 1
ATOM 818 O O . PHE A 1 98 ? 22.999 6.350 58.185 1.00 55.38 98 PHE A O 1
ATOM 825 N N . LYS A 1 99 ? 23.125 4.396 57.087 1.00 57.06 99 LYS A N 1
ATOM 826 C CA . LYS A 1 99 ? 24.481 4.649 56.569 1.00 57.06 99 LYS A CA 1
ATOM 827 C C . LYS A 1 99 ? 24.455 5.624 55.387 1.00 57.06 99 LYS A C 1
ATOM 829 O O . LYS A 1 99 ? 25.343 6.457 55.303 1.00 57.06 99 LYS A O 1
ATOM 834 N N . GLU A 1 100 ? 23.433 5.520 54.537 1.00 61.38 100 GLU A N 1
ATOM 835 C CA . GLU A 1 100 ? 23.119 6.401 53.403 1.00 61.38 100 GLU A CA 1
ATOM 836 C C . GLU A 1 100 ? 21.591 6.354 53.213 1.00 61.38 100 GLU A C 1
ATOM 838 O O . GLU A 1 100 ? 21.009 5.259 53.151 1.00 61.38 100 GLU A O 1
ATOM 843 N N . THR A 1 101 ? 20.930 7.511 53.191 1.00 68.75 101 THR A N 1
ATOM 844 C CA . THR A 1 101 ? 19.480 7.626 52.968 1.00 68.75 101 THR A CA 1
ATOM 845 C C . THR A 1 101 ? 19.150 7.543 51.480 1.00 68.75 101 THR A C 1
ATOM 847 O O . THR A 1 101 ? 19.991 7.802 50.618 1.00 68.75 101 THR A O 1
ATOM 850 N N . ALA A 1 102 ? 17.909 7.190 51.141 1.00 66.25 102 ALA A N 1
ATOM 851 C CA . ALA A 1 102 ? 17.454 7.185 49.751 1.00 66.25 102 ALA A CA 1
ATOM 852 C C . ALA A 1 102 ? 17.581 8.574 49.094 1.00 66.25 102 ALA A C 1
ATOM 854 O O . ALA A 1 102 ? 17.768 8.659 47.877 1.00 66.25 102 ALA A O 1
ATOM 855 N N . GLN A 1 103 ? 17.512 9.636 49.903 1.00 70.31 103 GLN A N 1
ATOM 856 C CA . GLN A 1 103 ? 17.719 11.016 49.479 1.00 70.31 103 GLN A CA 1
ATOM 857 C C . GLN A 1 103 ? 19.197 11.308 49.182 1.00 70.31 103 GLN A C 1
ATOM 859 O O . GLN A 1 103 ? 19.479 11.892 48.141 1.00 70.31 103 GLN A O 1
ATOM 864 N N . ASP A 1 104 ? 20.137 10.801 49.989 1.00 75.00 104 ASP A N 1
ATOM 865 C CA . ASP A 1 104 ? 21.581 10.969 49.745 1.00 75.00 104 ASP A CA 1
ATOM 866 C C . ASP A 1 104 ? 22.012 10.375 48.388 1.00 75.00 104 ASP A C 1
ATOM 868 O O . ASP A 1 104 ? 22.870 10.929 47.704 1.00 75.00 104 ASP A O 1
ATOM 872 N N . PHE A 1 105 ? 21.379 9.280 47.943 1.00 69.19 105 PHE A N 1
ATOM 873 C CA . PHE A 1 105 ? 21.607 8.707 46.606 1.00 69.19 105 PHE A CA 1
ATOM 874 C C . PHE A 1 105 ? 21.097 9.601 45.470 1.00 69.19 105 PHE A C 1
ATOM 876 O O . PHE A 1 105 ? 21.737 9.692 44.418 1.00 69.19 105 PHE A O 1
ATOM 883 N N . VAL A 1 106 ? 19.941 10.244 45.657 1.00 68.69 106 VAL A N 1
ATOM 884 C CA . VAL A 1 106 ? 19.402 11.207 44.686 1.00 68.69 106 VAL A CA 1
ATOM 885 C C . VAL A 1 106 ? 20.312 12.425 44.630 1.00 68.69 106 VAL A C 1
ATOM 887 O O . VAL A 1 106 ? 20.682 12.857 43.541 1.00 68.69 106 VAL A O 1
ATOM 890 N N . ASP A 1 107 ? 20.735 12.920 45.788 1.00 76.62 107 ASP A N 1
ATOM 891 C CA . ASP A 1 107 ? 21.601 14.083 45.901 1.00 76.62 107 ASP A CA 1
ATOM 892 C C . ASP A 1 107 ? 22.965 13.798 45.246 1.00 76.62 107 ASP A C 1
ATOM 894 O O . ASP A 1 107 ? 23.371 14.547 44.356 1.00 76.62 107 ASP A O 1
ATOM 898 N N . ALA A 1 108 ? 23.590 12.645 45.514 1.00 75.81 108 ALA A N 1
ATOM 899 C CA . ALA A 1 108 ? 24.812 12.204 44.833 1.00 75.81 108 ALA A CA 1
ATOM 900 C C . ALA A 1 108 ? 24.638 12.097 43.304 1.00 75.81 108 ALA A C 1
ATOM 902 O O . ALA A 1 108 ? 25.479 12.576 42.538 1.00 75.81 108 ALA A O 1
ATOM 903 N N . GLY A 1 109 ? 23.517 11.536 42.836 1.00 69.25 109 GLY A N 1
ATOM 904 C CA . GLY A 1 109 ? 23.200 11.468 41.408 1.00 69.25 109 GLY A CA 1
ATOM 905 C C . GLY A 1 109 ? 23.002 12.850 40.773 1.00 69.25 109 GLY A C 1
ATOM 906 O O . GLY A 1 109 ? 23.461 13.105 39.658 1.00 69.25 109 GLY A O 1
ATOM 907 N N . THR A 1 110 ? 22.367 13.786 41.483 1.00 71.56 110 THR A N 1
ATOM 908 C CA . THR A 1 110 ? 22.210 15.171 41.012 1.00 71.56 110 THR A CA 1
ATOM 909 C C . THR A 1 110 ? 23.532 15.940 41.017 1.00 71.56 110 THR A C 1
ATOM 911 O O . THR A 1 110 ? 23.783 16.727 40.102 1.00 71.56 110 THR A O 1
ATOM 914 N N . GLU A 1 111 ? 24.435 15.673 41.961 1.00 76.81 111 GLU A N 1
ATOM 915 C CA . GLU A 1 111 ? 25.795 16.218 41.968 1.00 76.81 111 GLU A CA 1
ATOM 916 C C . GLU A 1 111 ? 26.637 15.706 40.792 1.00 76.81 111 GLU A C 1
ATOM 918 O O . GLU A 1 111 ? 27.435 16.446 40.213 1.00 76.81 111 GLU A O 1
ATOM 923 N N . GLU A 1 112 ? 26.460 14.451 40.382 1.00 74.38 112 GLU A N 1
ATOM 924 C CA . GLU A 1 112 ? 27.100 13.922 39.176 1.00 74.38 112 GLU A CA 1
ATOM 925 C C . GLU A 1 112 ? 26.513 14.521 37.893 1.00 74.38 112 GLU A C 1
ATOM 927 O O . GLU A 1 112 ? 27.255 14.905 36.985 1.00 74.38 112 GLU A O 1
ATOM 932 N N . LEU A 1 113 ? 25.191 14.689 37.830 1.00 65.75 113 LEU A N 1
ATOM 933 C CA . LEU A 1 113 ? 24.521 15.301 36.680 1.00 65.75 113 LEU A CA 1
ATOM 934 C C . LEU A 1 113 ? 24.835 16.796 36.541 1.00 65.75 113 LEU A C 1
ATOM 936 O O . LEU A 1 113 ? 24.978 17.287 35.422 1.00 65.75 113 LEU A O 1
ATOM 940 N N . THR A 1 114 ? 25.001 17.524 37.646 1.00 67.75 114 THR A N 1
ATOM 941 C CA . THR A 1 114 ? 25.382 18.950 37.625 1.00 67.75 114 THR A CA 1
ATOM 942 C C . THR A 1 114 ? 26.822 19.173 37.157 1.00 67.75 114 THR A C 1
ATOM 944 O O . THR A 1 114 ? 27.123 20.228 36.589 1.00 67.75 114 THR A O 1
ATOM 947 N N . LYS A 1 115 ? 27.705 18.171 37.292 1.00 76.19 115 LYS A N 1
ATOM 948 C CA . LYS A 1 115 ? 29.039 18.178 36.660 1.00 76.19 115 LYS A CA 1
ATOM 949 C C . LYS A 1 115 ? 28.946 18.066 35.132 1.00 76.19 115 LYS A C 1
ATOM 951 O O . LYS A 1 115 ? 29.852 18.520 34.428 1.00 76.19 115 LYS A O 1
ATOM 956 N N . PHE A 1 116 ? 27.849 17.524 34.600 1.00 65.88 116 PHE A N 1
ATOM 957 C CA . PHE A 1 116 ? 27.627 17.370 33.166 1.00 65.88 116 PHE A CA 1
ATOM 958 C C . PHE A 1 116 ? 27.044 18.650 32.546 1.00 65.88 116 PHE A C 1
ATOM 960 O O . PHE A 1 116 ? 25.842 18.914 32.553 1.00 65.88 116 PHE A O 1
ATOM 967 N N . LYS A 1 117 ? 27.910 19.479 31.957 1.00 66.56 117 LYS A N 1
ATOM 968 C CA . LYS A 1 117 ? 27.475 20.659 31.198 1.00 66.56 117 LYS A CA 1
ATOM 969 C C . LYS A 1 117 ? 27.021 20.249 29.802 1.00 66.56 117 LYS A C 1
ATOM 971 O O . LYS A 1 117 ? 27.835 20.109 28.891 1.00 66.56 117 LYS A O 1
ATOM 976 N N . PHE A 1 118 ? 25.713 20.099 29.615 1.00 61.69 118 PHE A N 1
ATOM 977 C CA . PHE A 1 118 ? 25.138 19.955 28.280 1.00 61.69 118 PHE A CA 1
ATOM 978 C C . PHE A 1 118 ? 25.472 21.184 27.427 1.00 61.69 118 PHE A C 1
ATOM 980 O O . PHE A 1 118 ? 25.265 22.325 27.848 1.00 61.69 118 PHE A O 1
ATOM 987 N N . ALA A 1 119 ? 25.972 20.957 26.212 1.00 65.62 119 ALA A N 1
ATOM 988 C CA . ALA A 1 119 ? 26.151 22.031 25.246 1.00 65.62 119 ALA A CA 1
ATOM 989 C C . ALA A 1 119 ? 24.793 22.701 24.977 1.00 65.62 119 ALA A C 1
ATOM 991 O O . ALA A 1 119 ? 23.785 22.029 24.737 1.00 65.62 119 ALA A O 1
ATOM 992 N N . SER A 1 120 ? 24.749 24.032 25.031 1.00 67.69 120 SER A N 1
ATOM 993 C CA . SER A 1 120 ? 23.508 24.765 24.804 1.00 67.69 120 SER A CA 1
ATOM 994 C C . SER A 1 120 ? 23.010 24.537 23.377 1.00 67.69 120 SER A C 1
ATOM 996 O O . SER A 1 120 ? 23.754 24.730 22.418 1.00 67.69 120 SER A O 1
ATOM 998 N N . ARG A 1 121 ? 21.723 24.192 23.222 1.00 66.19 121 ARG A N 1
ATOM 999 C CA . ARG A 1 121 ? 21.086 24.032 21.897 1.00 66.19 121 ARG A CA 1
ATOM 1000 C C . ARG A 1 121 ? 21.169 25.301 21.041 1.00 66.19 121 ARG A C 1
ATOM 1002 O O . ARG A 1 121 ? 21.164 25.219 19.818 1.00 66.19 121 ARG A O 1
ATOM 1009 N N . ILE A 1 122 ? 21.240 26.461 21.692 1.00 72.62 122 ILE A N 1
ATOM 1010 C CA . ILE A 1 122 ? 21.424 27.769 21.062 1.00 72.62 122 ILE A CA 1
ATOM 1011 C C . ILE A 1 122 ? 22.925 28.051 20.996 1.00 72.62 122 ILE A C 1
ATOM 1013 O O . ILE A 1 122 ? 23.586 28.126 22.036 1.00 72.62 122 ILE A O 1
ATOM 1017 N N . THR A 1 123 ? 23.460 28.224 19.789 1.00 76.12 123 THR A N 1
ATOM 1018 C CA . THR A 1 123 ? 24.875 28.557 19.591 1.00 76.12 123 THR A CA 1
ATOM 1019 C C . THR A 1 123 ? 25.130 30.051 19.806 1.00 76.12 123 THR A C 1
ATOM 1021 O O . THR A 1 123 ? 24.216 30.881 19.779 1.00 76.12 123 THR A O 1
ATOM 1024 N N . GLU A 1 124 ? 26.391 30.444 19.992 1.00 76.69 124 GLU A N 1
ATOM 1025 C CA . GLU A 1 124 ? 26.760 31.867 20.054 1.00 76.69 124 GLU A CA 1
ATOM 1026 C C . GLU A 1 124 ? 26.407 32.626 18.766 1.00 76.69 124 GLU A C 1
ATOM 1028 O O . GLU A 1 124 ? 26.079 33.812 18.814 1.00 76.69 124 GLU A O 1
ATOM 1033 N N . ALA A 1 125 ? 26.412 31.936 17.623 1.00 71.88 125 ALA A N 1
ATOM 1034 C CA . ALA A 1 125 ? 26.000 32.495 16.343 1.00 71.88 125 ALA A CA 1
ATOM 1035 C C . ALA A 1 125 ? 24.489 32.767 16.263 1.00 71.88 125 ALA A C 1
ATOM 1037 O O . ALA A 1 125 ? 24.082 33.758 15.655 1.00 71.88 125 ALA A O 1
ATOM 1038 N N . ASP A 1 126 ? 23.654 31.946 16.911 1.00 73.50 126 ASP A N 1
ATOM 1039 C CA . ASP A 1 126 ? 22.222 32.230 17.056 1.00 73.50 126 ASP A CA 1
ATOM 1040 C C . ASP A 1 126 ? 21.981 33.462 17.934 1.00 73.50 126 ASP A C 1
ATOM 1042 O O . ASP A 1 126 ? 21.159 34.308 17.579 1.00 73.50 126 ASP A O 1
ATOM 1046 N N . LYS A 1 127 ? 22.750 33.620 19.022 1.00 78.81 127 LYS A N 1
ATOM 1047 C CA . LYS A 1 127 ? 22.680 34.808 19.894 1.00 78.81 127 LYS A CA 1
ATOM 1048 C C . LYS A 1 127 ? 23.109 36.086 19.169 1.00 78.81 127 LYS A C 1
ATOM 1050 O O . LYS A 1 127 ? 22.485 37.127 19.341 1.00 78.81 127 LYS A O 1
ATOM 1055 N N . LYS A 1 128 ? 24.152 36.003 18.337 1.00 79.50 128 LYS A N 1
ATOM 1056 C CA . LYS A 1 128 ? 24.661 37.119 17.518 1.00 79.50 128 LYS A CA 1
ATOM 1057 C C . LYS A 1 128 ? 23.886 37.322 16.212 1.00 79.50 128 LYS A C 1
ATOM 1059 O O . LYS A 1 128 ? 24.199 38.241 15.462 1.00 79.50 128 LYS A O 1
ATOM 1064 N N . ASN A 1 129 ? 22.876 36.492 15.936 1.00 75.19 129 ASN A N 1
ATOM 1065 C CA . ASN A 1 129 ? 22.104 36.512 14.695 1.00 75.19 129 ASN A CA 1
ATOM 1066 C C . ASN A 1 129 ? 22.975 36.435 13.420 1.00 75.19 129 ASN A C 1
ATOM 1068 O O . ASN A 1 129 ? 22.581 36.939 12.368 1.00 75.19 129 ASN A O 1
ATOM 1072 N N . ASP A 1 130 ? 24.117 35.745 13.471 1.00 78.06 130 ASP A N 1
ATOM 1073 C CA . ASP A 1 130 ? 25.054 35.670 12.348 1.00 78.06 130 ASP A CA 1
ATOM 1074 C C . ASP A 1 130 ? 24.556 34.699 11.266 1.00 78.06 130 ASP A C 1
ATOM 1076 O O . ASP A 1 130 ? 24.582 33.478 11.423 1.00 78.06 130 ASP A O 1
ATOM 1080 N N . VAL A 1 131 ? 24.063 35.253 10.158 1.00 74.12 131 VAL A N 1
ATOM 1081 C CA . VAL A 1 131 ? 23.469 34.507 9.034 1.00 74.12 131 VAL A CA 1
ATOM 1082 C C . VAL A 1 131 ? 24.533 33.841 8.145 1.00 74.12 131 VAL A C 1
ATOM 1084 O O . VAL A 1 131 ? 24.190 32.993 7.328 1.00 74.12 131 VAL A O 1
ATOM 1087 N N . LYS A 1 132 ? 25.822 34.183 8.294 1.00 73.62 132 LYS A N 1
ATOM 1088 C CA . LYS A 1 132 ? 26.907 33.608 7.475 1.00 73.62 132 LYS A CA 1
ATOM 1089 C C . LYS A 1 132 ? 27.471 32.307 8.043 1.00 73.62 132 LYS A C 1
ATOM 1091 O O . LYS A 1 132 ? 28.084 31.532 7.314 1.00 73.62 132 LYS A O 1
ATOM 1096 N N . SER A 1 133 ? 27.289 32.074 9.337 1.00 75.25 133 SER A N 1
ATOM 1097 C CA . SER A 1 133 ? 27.818 30.892 10.011 1.00 75.25 133 SER A CA 1
ATOM 1098 C C . SER A 1 133 ? 26.964 29.641 9.748 1.00 75.25 133 SER A C 1
ATOM 1100 O O . SER A 1 133 ? 25.734 29.680 9.778 1.00 75.25 133 SER A O 1
ATOM 1102 N N . LEU A 1 134 ? 27.623 28.497 9.536 1.00 70.19 134 LEU A N 1
ATOM 1103 C CA . LEU A 1 134 ? 26.965 27.185 9.412 1.00 70.19 134 LEU A CA 1
ATOM 1104 C C . LEU A 1 134 ? 26.485 26.633 10.766 1.00 70.19 134 LEU A C 1
ATOM 1106 O O . LEU A 1 134 ? 25.555 25.824 10.816 1.00 70.19 134 LEU A O 1
ATOM 1110 N N . ASN A 1 135 ? 27.091 27.101 11.862 1.00 73.00 135 ASN A N 1
ATOM 1111 C CA . ASN A 1 135 ? 26.815 26.687 13.240 1.00 73.00 135 ASN A CA 1
ATOM 1112 C C . ASN A 1 135 ? 25.662 27.491 13.853 1.00 73.00 135 ASN A C 1
ATOM 1114 O O . ASN A 1 135 ? 25.770 28.011 14.961 1.00 73.00 135 ASN A O 1
ATOM 1118 N N . ARG A 1 136 ? 24.561 27.613 13.113 1.00 77.69 136 ARG A N 1
ATOM 1119 C CA . ARG A 1 136 ? 23.358 28.355 13.492 1.00 77.69 136 ARG A CA 1
ATOM 1120 C C . ARG A 1 136 ? 22.125 27.463 13.312 1.00 77.69 136 ARG A C 1
ATOM 1122 O O . ARG A 1 136 ? 22.139 26.618 12.415 1.00 77.69 136 ARG A O 1
ATOM 1129 N N . LYS A 1 137 ? 21.078 27.626 14.134 1.00 74.19 137 LYS A N 1
ATOM 1130 C CA . LYS A 1 137 ? 19.804 26.879 14.046 1.00 74.19 137 LYS A CA 1
ATOM 1131 C C . LYS A 1 137 ? 20.043 25.385 13.800 1.00 74.19 137 LYS A C 1
ATOM 1133 O O . LYS A 1 137 ? 19.715 24.834 12.747 1.00 74.19 137 LYS A O 1
ATOM 1138 N N . LEU A 1 138 ? 20.739 24.740 14.737 1.00 77.56 138 LEU A N 1
ATOM 1139 C CA . LEU A 1 138 ? 21.165 23.340 14.608 1.00 77.56 138 LEU A CA 1
ATOM 1140 C C . LEU A 1 138 ? 19.986 22.353 14.506 1.00 77.56 138 LEU A C 1
ATOM 1142 O O . LEU A 1 138 ? 20.158 21.248 13.997 1.00 77.56 138 LEU A O 1
ATOM 1146 N N . ASP A 1 139 ? 18.804 22.783 14.940 1.00 74.62 139 ASP A N 1
ATOM 1147 C CA . ASP A 1 139 ? 17.513 22.095 14.903 1.00 74.62 139 ASP A CA 1
ATOM 1148 C C . ASP A 1 139 ? 16.792 22.185 13.545 1.00 74.62 139 ASP A C 1
ATOM 1150 O O . ASP A 1 139 ? 15.858 21.425 13.291 1.00 74.62 139 ASP A O 1
ATOM 1154 N N . LYS A 1 140 ? 17.193 23.111 12.663 1.00 75.38 140 LYS A N 1
ATOM 1155 C CA . LYS A 1 140 ? 16.488 23.400 11.405 1.00 75.38 140 LYS A CA 1
ATOM 1156 C C . LYS A 1 140 ? 17.352 23.157 10.179 1.00 75.38 140 LYS A C 1
ATOM 1158 O O . LYS A 1 140 ? 18.582 23.153 10.227 1.00 75.38 140 LYS A O 1
ATOM 1163 N N . HIS A 1 141 ? 16.657 22.998 9.061 1.00 78.25 141 HIS A N 1
ATOM 1164 C CA . HIS A 1 141 ? 17.253 22.990 7.738 1.00 78.25 141 HIS A CA 1
ATOM 1165 C C . HIS A 1 141 ? 17.690 24.408 7.361 1.00 78.25 141 HIS A C 1
ATOM 1167 O O . HIS A 1 141 ? 16.925 25.366 7.513 1.00 78.25 141 HIS A O 1
ATOM 1173 N N . LEU A 1 142 ? 18.929 24.547 6.892 1.00 79.75 142 LEU A N 1
ATOM 1174 C CA . LEU A 1 142 ? 19.451 25.810 6.371 1.00 79.75 142 LEU A CA 1
ATOM 1175 C C . LEU A 1 142 ? 19.656 25.693 4.867 1.00 79.75 142 LEU A C 1
ATOM 1177 O O . LEU A 1 142 ? 20.256 24.726 4.407 1.00 79.75 142 LEU A O 1
ATOM 1181 N N . VAL A 1 143 ? 19.195 26.697 4.126 1.00 78.44 143 VAL A N 1
ATOM 1182 C CA . VAL A 1 143 ? 19.363 26.787 2.673 1.00 78.44 143 VAL A CA 1
ATOM 1183 C C . VAL A 1 143 ? 20.312 27.933 2.355 1.00 78.44 143 VAL A C 1
ATOM 1185 O O . VAL A 1 143 ? 20.167 29.031 2.896 1.00 78.44 143 VAL A O 1
ATOM 1188 N N . LEU A 1 144 ? 21.285 27.680 1.481 1.00 75.50 144 LEU A N 1
ATOM 1189 C CA . LEU A 1 144 ? 22.207 28.711 1.017 1.00 75.50 144 LEU A CA 1
ATOM 1190 C C . LEU A 1 144 ? 21.505 29.640 0.021 1.00 75.50 144 LEU A C 1
ATOM 1192 O O . LEU A 1 144 ? 20.971 29.193 -0.993 1.00 75.50 144 LEU A O 1
ATOM 1196 N N . VAL A 1 145 ? 21.566 30.941 0.288 1.00 77.06 145 VAL A N 1
ATOM 1197 C CA . VAL A 1 145 ? 21.041 31.987 -0.593 1.00 77.06 145 VAL A CA 1
ATOM 1198 C C . VAL A 1 145 ? 22.154 32.996 -0.848 1.00 77.06 145 VAL A C 1
ATOM 1200 O O . VAL A 1 145 ? 22.839 33.422 0.083 1.00 77.06 145 VAL A O 1
ATOM 1203 N N . VAL A 1 146 ? 22.357 33.362 -2.111 1.00 74.31 146 VAL A N 1
ATOM 1204 C CA . VAL A 1 146 ? 23.417 34.277 -2.541 1.00 74.31 146 VAL A CA 1
ATOM 1205 C C . VAL A 1 146 ? 22.785 35.610 -2.924 1.00 74.31 146 VAL A C 1
ATOM 1207 O O . VAL A 1 146 ? 21.733 35.667 -3.560 1.00 74.31 146 VAL A O 1
ATOM 1210 N N . LYS A 1 147 ? 23.420 36.708 -2.512 1.00 74.50 147 LYS A N 1
ATOM 1211 C CA . LYS A 1 147 ? 22.997 38.049 -2.914 1.00 74.50 147 LYS A CA 1
ATOM 1212 C C . LYS A 1 147 ? 23.328 38.250 -4.394 1.00 74.50 147 LYS A C 1
ATOM 1214 O O . LYS A 1 147 ? 24.496 38.155 -4.765 1.00 74.50 147 LYS A O 1
ATOM 1219 N N . GLN A 1 148 ? 22.325 38.546 -5.213 1.00 69.06 148 GLN A N 1
ATOM 1220 C CA . GLN A 1 148 ? 22.493 38.878 -6.625 1.00 69.06 148 GLN A CA 1
ATOM 1221 C C . GLN A 1 148 ? 21.911 40.268 -6.899 1.00 69.06 148 GLN A C 1
ATOM 1223 O O . GLN A 1 148 ? 20.826 40.610 -6.427 1.00 69.06 148 GLN A O 1
ATOM 1228 N N . ASN A 1 149 ? 22.648 41.079 -7.656 1.00 61.97 149 ASN A N 1
ATOM 1229 C CA . ASN A 1 149 ? 22.202 42.409 -8.056 1.00 61.97 149 ASN A CA 1
ATOM 1230 C C . ASN A 1 149 ? 21.509 42.278 -9.412 1.00 61.97 149 ASN A C 1
ATOM 1232 O O . ASN A 1 149 ? 22.176 42.087 -10.428 1.00 61.97 149 ASN A O 1
ATOM 1236 N N . ILE A 1 150 ? 20.179 42.353 -9.426 1.00 59.09 150 ILE A N 1
ATOM 1237 C CA . ILE A 1 150 ? 19.391 42.340 -10.660 1.00 59.09 150 ILE A CA 1
ATOM 1238 C C . ILE A 1 150 ? 18.796 43.740 -10.818 1.00 59.09 150 ILE A C 1
ATOM 1240 O O . ILE A 1 150 ? 17.837 44.110 -10.145 1.00 59.09 150 ILE A O 1
ATOM 1244 N N . GLY A 1 151 ? 19.400 44.552 -11.688 1.00 64.38 151 GLY A N 1
ATOM 1245 C CA . GLY A 1 151 ? 18.986 45.942 -11.898 1.00 64.38 151 GLY A CA 1
ATOM 1246 C C . GLY A 1 151 ? 19.331 46.856 -10.714 1.00 64.38 151 GLY A C 1
ATOM 1247 O O . GLY A 1 151 ? 20.482 46.905 -10.287 1.00 64.38 151 GLY A O 1
ATOM 1248 N N . LYS A 1 152 ? 18.347 47.622 -10.216 1.00 54.53 152 LYS A N 1
ATOM 1249 C CA . LYS A 1 152 ? 18.518 48.565 -9.088 1.00 54.53 152 LYS A CA 1
ATOM 1250 C C . LYS A 1 152 ? 18.246 47.942 -7.713 1.00 54.53 152 LYS A C 1
ATOM 1252 O O . LYS A 1 152 ? 18.586 48.560 -6.707 1.00 54.53 152 LYS A O 1
ATOM 1257 N N . ASP A 1 153 ? 17.693 46.730 -7.677 1.00 51.59 153 ASP A N 1
ATOM 1258 C CA . ASP A 1 153 ? 17.288 46.062 -6.444 1.00 51.59 153 ASP A CA 1
ATOM 1259 C C . ASP A 1 153 ? 18.237 44.915 -6.077 1.00 51.59 153 ASP A C 1
ATOM 1261 O O . ASP A 1 153 ? 18.678 44.113 -6.903 1.00 51.59 153 ASP A O 1
ATOM 1265 N N . ASN 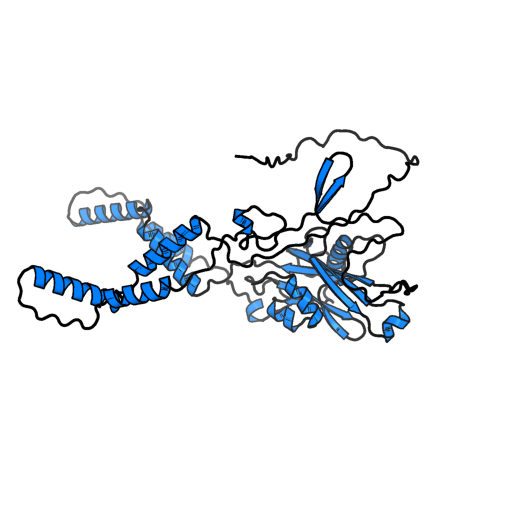A 1 154 ? 18.550 44.840 -4.785 1.00 65.88 154 ASN A N 1
ATOM 1266 C CA . ASN A 1 154 ? 19.386 43.798 -4.204 1.00 65.88 154 ASN A CA 1
ATOM 1267 C C . ASN A 1 154 ? 18.497 42.638 -3.731 1.00 65.88 154 ASN A C 1
ATOM 1269 O O . ASN A 1 154 ? 17.866 42.749 -2.678 1.00 65.88 154 ASN A O 1
ATOM 1273 N N . LEU A 1 155 ? 18.472 41.523 -4.467 1.00 69.06 155 LEU A N 1
ATOM 1274 C CA . LEU A 1 155 ? 17.657 40.347 -4.141 1.00 69.06 155 LEU A CA 1
ATOM 1275 C C . LEU A 1 155 ? 18.535 39.182 -3.662 1.00 69.06 155 LEU A C 1
ATOM 1277 O O . LEU A 1 155 ? 19.643 38.954 -4.145 1.00 69.06 155 LEU A O 1
ATOM 1281 N N . TYR A 1 156 ? 18.032 38.430 -2.685 1.00 70.88 156 TYR A N 1
ATOM 1282 C CA . TYR A 1 156 ? 18.654 37.193 -2.220 1.00 70.88 156 TYR A CA 1
ATOM 1283 C C . TYR A 1 156 ? 17.981 36.023 -2.941 1.00 70.88 156 TYR A C 1
ATOM 1285 O O . TYR A 1 156 ? 16.809 35.740 -2.697 1.00 70.88 156 TYR A O 1
ATOM 1293 N N . LEU A 1 157 ? 18.713 35.366 -3.841 1.00 67.56 157 LEU A N 1
ATOM 1294 C CA . LEU A 1 157 ? 18.216 34.263 -4.665 1.00 67.56 157 LEU A CA 1
ATOM 1295 C C . LEU A 1 157 ? 19.049 33.001 -4.436 1.00 67.56 157 LEU A C 1
ATOM 1297 O O . LEU A 1 157 ? 20.190 33.055 -3.970 1.00 67.56 157 LEU A O 1
ATOM 1301 N N . LEU A 1 158 ? 18.468 31.840 -4.748 1.00 69.94 158 LEU A N 1
ATOM 1302 C CA . LEU A 1 158 ? 19.240 30.598 -4.792 1.00 69.94 158 LEU A CA 1
ATOM 1303 C C . LEU A 1 158 ? 20.430 30.772 -5.749 1.00 69.94 158 LEU A C 1
ATOM 1305 O O . LEU A 1 158 ? 20.293 31.502 -6.732 1.00 69.94 158 LEU A O 1
ATOM 1309 N N . PRO A 1 159 ? 21.573 30.111 -5.498 1.00 66.94 159 PRO A N 1
ATOM 1310 C CA . PRO A 1 159 ? 22.697 30.106 -6.423 1.00 66.94 159 PRO A CA 1
ATOM 1311 C C . PRO A 1 159 ? 22.223 29.746 -7.835 1.00 66.94 159 PRO A C 1
ATOM 1313 O O . PRO A 1 159 ? 21.787 28.623 -8.096 1.00 66.94 159 PRO A O 1
ATOM 1316 N N . GLN A 1 160 ? 22.264 30.730 -8.728 1.00 62.62 160 GLN A N 1
ATOM 1317 C CA . GLN A 1 160 ? 21.782 30.636 -10.099 1.00 62.62 160 GLN A CA 1
ATOM 1318 C C . GLN A 1 160 ? 22.929 30.922 -11.054 1.00 62.62 160 GLN A C 1
ATOM 1320 O O . GLN A 1 160 ? 23.734 31.821 -10.809 1.00 62.62 160 GLN A O 1
ATOM 1325 N N . THR A 1 161 ? 22.982 30.173 -12.150 1.00 56.31 161 THR A N 1
ATOM 1326 C CA . THR A 1 161 ? 23.895 30.455 -13.261 1.00 56.31 161 THR A CA 1
ATOM 1327 C C . THR A 1 161 ? 23.079 30.790 -14.502 1.00 56.31 161 THR A C 1
ATOM 1329 O O . THR A 1 161 ? 22.128 30.085 -14.849 1.00 56.31 161 THR A O 1
ATOM 1332 N N . LEU A 1 162 ? 23.435 31.905 -15.141 1.00 47.81 162 LEU A N 1
ATOM 1333 C CA . LEU A 1 162 ? 22.979 32.257 -16.480 1.00 47.81 162 LEU A CA 1
ATOM 1334 C C . LEU A 1 162 ? 23.868 31.514 -17.471 1.00 47.81 162 LEU A C 1
ATOM 1336 O O . LEU A 1 162 ? 25.095 31.570 -17.371 1.00 47.81 162 LEU A O 1
ATOM 1340 N N . ARG A 1 163 ? 23.263 30.823 -18.433 1.00 44.69 163 ARG A N 1
ATOM 1341 C CA . ARG A 1 163 ? 24.014 30.248 -19.546 1.00 44.69 163 ARG A CA 1
ATOM 1342 C C . ARG A 1 163 ? 24.408 31.384 -20.492 1.00 44.69 163 ARG A C 1
ATOM 1344 O O . ARG A 1 163 ? 23.662 31.698 -21.409 1.00 44.69 163 ARG A O 1
ATOM 1351 N N . GLN A 1 164 ? 25.550 32.021 -20.244 1.00 43.31 164 GLN A N 1
ATOM 1352 C CA . GLN A 1 164 ? 26.190 32.861 -21.253 1.00 43.31 164 GLN A CA 1
ATOM 1353 C C . GLN A 1 164 ? 26.902 31.945 -22.246 1.00 43.31 164 GLN A C 1
ATOM 1355 O O . GLN A 1 164 ? 27.641 31.038 -21.856 1.00 43.31 164 GLN A O 1
ATOM 1360 N N . ASP A 1 165 ? 26.625 32.148 -23.529 1.00 41.41 165 ASP A N 1
ATOM 1361 C CA . ASP A 1 165 ? 27.334 31.487 -24.613 1.00 41.41 165 ASP A CA 1
ATOM 1362 C C . ASP A 1 165 ? 28.841 31.772 -24.463 1.00 41.41 165 ASP A C 1
ATOM 1364 O O . ASP A 1 165 ? 29.295 32.879 -24.729 1.00 41.41 165 ASP A O 1
ATOM 1368 N N . GLY A 1 166 ? 29.614 30.778 -24.016 1.00 45.38 166 GLY A N 1
ATOM 1369 C CA . GLY A 1 166 ? 31.065 30.737 -24.219 1.00 45.38 166 GLY A CA 1
ATOM 1370 C C . GLY A 1 166 ? 31.983 30.768 -22.996 1.00 45.38 166 GLY A C 1
ATOM 1371 O O . GLY A 1 166 ? 33.096 30.273 -23.128 1.00 45.38 166 GLY A O 1
ATOM 1372 N N . GLU A 1 167 ? 31.582 31.236 -21.810 1.00 37.03 167 GLU A N 1
ATOM 1373 C CA . GLU A 1 167 ? 32.526 31.323 -20.677 1.00 37.03 167 GLU A CA 1
ATOM 1374 C C . GLU A 1 167 ? 31.933 30.826 -19.355 1.00 37.03 167 GLU A C 1
ATOM 1376 O O . GLU A 1 167 ? 30.925 31.310 -18.848 1.00 37.03 167 GLU A O 1
ATOM 1381 N N . THR A 1 168 ? 32.576 29.803 -18.790 1.00 35.06 168 THR A N 1
ATOM 1382 C CA . THR A 1 168 ? 32.202 29.188 -17.512 1.00 35.06 168 THR A CA 1
ATOM 1383 C C . THR A 1 168 ? 33.109 29.747 -16.416 1.00 35.06 168 THR A C 1
ATOM 1385 O O . THR A 1 168 ? 34.272 29.354 -16.322 1.00 35.06 168 THR A O 1
ATOM 1388 N N . LEU A 1 169 ? 32.597 30.640 -15.565 1.00 33.94 169 LEU A N 1
ATOM 1389 C CA . LEU A 1 169 ? 33.280 31.006 -14.321 1.00 33.94 169 LEU A CA 1
ATOM 1390 C C . LEU A 1 169 ? 33.080 29.892 -13.290 1.00 33.94 169 LEU A C 1
ATOM 1392 O O . LEU A 1 169 ? 31.975 29.638 -12.812 1.00 33.94 169 LEU A O 1
ATOM 1396 N N . GLN A 1 170 ? 34.174 29.204 -12.981 1.00 29.19 170 GLN A N 1
ATOM 1397 C CA . GLN A 1 170 ? 34.242 28.173 -11.959 1.00 29.19 170 GLN A CA 1
ATOM 1398 C C . GLN A 1 170 ? 34.466 28.791 -10.579 1.00 29.19 170 GLN A C 1
ATOM 1400 O O . GLN A 1 170 ? 35.435 29.518 -10.380 1.00 29.19 170 GLN A O 1
ATOM 1405 N N . PHE A 1 171 ? 33.636 28.415 -9.605 1.00 31.95 171 PHE A N 1
ATOM 1406 C CA . PHE A 1 171 ? 34.100 28.341 -8.223 1.00 31.95 171 PHE A CA 1
ATOM 1407 C C . PHE A 1 171 ? 34.721 26.962 -7.995 1.00 31.95 171 PHE A C 1
ATOM 1409 O O . PHE A 1 171 ? 34.171 25.933 -8.386 1.00 31.95 171 PHE A O 1
ATOM 1416 N N . VAL A 1 172 ? 35.918 26.999 -7.422 1.00 31.47 172 VAL A N 1
ATOM 1417 C CA . VAL A 1 172 ? 36.880 25.912 -7.256 1.00 31.47 172 VAL A CA 1
ATOM 1418 C C . VAL A 1 172 ? 36.305 24.771 -6.412 1.00 31.47 172 VAL A C 1
ATOM 1420 O O . VAL A 1 172 ? 36.148 24.899 -5.203 1.00 31.47 172 VAL A O 1
ATOM 1423 N N . ILE A 1 173 ? 36.050 23.634 -7.056 1.00 33.16 173 ILE A N 1
ATOM 1424 C CA . ILE A 1 173 ? 36.304 22.301 -6.500 1.00 33.16 173 ILE A CA 1
ATOM 1425 C C . ILE A 1 173 ? 37.153 21.618 -7.573 1.00 33.16 173 ILE A C 1
ATOM 1427 O O . ILE A 1 173 ? 36.788 21.644 -8.748 1.00 33.16 173 ILE A O 1
ATOM 1431 N N . GLU A 1 174 ? 38.338 21.160 -7.180 1.00 27.67 174 GLU A N 1
ATOM 1432 C CA . GLU A 1 174 ? 39.476 20.797 -8.032 1.00 27.67 174 GLU A CA 1
ATOM 1433 C C . GLU A 1 174 ? 39.090 20.104 -9.352 1.00 27.67 174 GLU A C 1
ATOM 1435 O O . GLU A 1 174 ? 38.488 19.029 -9.385 1.00 27.67 174 GLU A O 1
ATOM 1440 N N . ARG A 1 175 ? 39.470 20.756 -10.461 1.00 30.62 175 ARG A N 1
ATOM 1441 C CA . ARG A 1 175 ? 39.414 20.220 -11.823 1.00 30.62 175 ARG A CA 1
ATOM 1442 C C . ARG A 1 175 ? 40.288 18.965 -11.901 1.00 30.62 175 ARG A C 1
ATOM 1444 O O . ARG A 1 175 ? 41.508 19.070 -11.937 1.00 30.62 175 ARG A O 1
ATOM 1451 N N . THR A 1 176 ? 39.667 17.802 -12.060 1.00 28.91 176 THR A N 1
ATOM 1452 C CA . THR A 1 176 ? 40.172 16.848 -13.053 1.00 28.91 176 THR A CA 1
ATOM 1453 C C . THR A 1 176 ? 39.532 17.224 -14.384 1.00 28.91 176 THR A C 1
ATOM 1455 O O . THR A 1 176 ? 38.320 17.410 -14.494 1.00 28.91 176 THR A O 1
ATOM 1458 N N . GLU A 1 177 ? 40.381 17.480 -15.367 1.00 31.77 177 GLU A N 1
ATOM 1459 C CA . GLU A 1 177 ? 40.021 18.002 -16.677 1.00 31.77 177 GLU A CA 1
ATOM 1460 C C . GLU A 1 177 ? 39.085 17.032 -17.409 1.00 31.77 177 GLU A C 1
ATOM 1462 O O . GLU A 1 177 ? 39.450 15.891 -17.684 1.00 31.77 177 GLU A O 1
ATOM 1467 N N . PHE A 1 178 ? 37.886 17.490 -17.775 1.00 31.05 178 PHE A N 1
ATOM 1468 C CA . PHE A 1 178 ? 37.149 16.877 -18.875 1.00 31.05 178 PHE A CA 1
ATOM 1469 C C . PHE A 1 178 ? 37.378 17.737 -20.109 1.00 31.05 178 PHE A C 1
ATOM 1471 O O . PHE A 1 178 ? 36.815 18.823 -20.255 1.00 31.05 178 PHE A O 1
ATOM 1478 N N . SER A 1 179 ? 38.258 17.249 -20.977 1.00 31.77 179 SER A N 1
ATOM 1479 C CA . SER A 1 179 ? 38.457 17.790 -22.308 1.00 31.77 179 SER A CA 1
ATOM 1480 C C . SER A 1 179 ? 37.150 17.698 -23.098 1.00 31.77 179 SER A C 1
ATOM 1482 O O . SER A 1 179 ? 36.503 16.649 -23.177 1.00 31.77 179 SER A O 1
ATOM 1484 N N . THR A 1 180 ? 36.764 18.805 -23.726 1.00 38.38 180 THR A N 1
ATOM 1485 C CA . THR A 1 180 ? 35.805 18.821 -24.832 1.00 38.38 180 THR A CA 1
ATOM 1486 C C . THR A 1 180 ? 36.465 18.187 -26.050 1.00 38.38 180 THR A C 1
ATOM 1488 O O . THR A 1 180 ? 36.867 18.858 -26.995 1.00 38.38 180 THR A O 1
ATOM 1491 N N . SER A 1 181 ? 36.612 16.865 -26.017 1.00 33.81 181 SER A N 1
ATOM 1492 C CA . SER A 1 181 ? 36.737 16.096 -27.247 1.00 33.81 181 SER A CA 1
ATOM 1493 C C . SER A 1 181 ? 35.389 16.133 -27.970 1.00 33.81 181 SER A C 1
ATOM 1495 O O . SER A 1 181 ? 34.333 16.197 -27.335 1.00 33.81 181 SER A O 1
ATOM 1497 N N . ASN A 1 182 ? 35.411 16.082 -29.303 1.00 42.69 182 ASN A N 1
ATOM 1498 C CA . ASN A 1 182 ? 34.273 15.651 -30.114 1.00 42.69 182 ASN A CA 1
ATOM 1499 C C . ASN A 1 182 ? 33.912 14.206 -29.723 1.00 42.69 182 ASN A C 1
ATOM 1501 O O . ASN A 1 182 ? 34.193 13.257 -30.451 1.00 42.69 182 ASN A O 1
ATOM 1505 N N . ALA A 1 183 ? 33.335 14.023 -28.538 1.00 40.88 183 ALA A N 1
ATOM 1506 C CA . ALA A 1 183 ? 32.799 12.756 -28.106 1.00 40.88 183 ALA A CA 1
ATOM 1507 C C . ALA A 1 183 ? 31.606 12.480 -29.016 1.00 40.88 183 ALA A C 1
ATOM 1509 O O . ALA A 1 183 ? 30.626 13.231 -29.010 1.00 40.88 183 ALA A O 1
ATOM 1510 N N . LEU A 1 184 ? 31.732 11.439 -29.842 1.00 49.25 184 LEU A N 1
ATOM 1511 C CA . LEU A 1 184 ? 30.638 10.797 -30.564 1.00 49.25 184 LEU A CA 1
ATOM 1512 C C . LEU A 1 184 ? 29.372 10.910 -29.706 1.00 49.25 184 LEU A C 1
ATOM 1514 O O . LEU A 1 184 ? 29.367 10.407 -28.582 1.00 49.25 184 LEU A O 1
ATOM 1518 N N . ARG A 1 185 ? 28.350 11.646 -30.169 1.00 57.56 185 ARG A N 1
ATOM 1519 C CA . ARG A 1 185 ? 27.105 11.831 -29.409 1.00 57.56 185 ARG A CA 1
ATOM 1520 C C . ARG A 1 185 ? 26.541 10.447 -29.120 1.00 57.56 185 ARG A C 1
ATOM 1522 O O . ARG A 1 185 ? 25.961 9.828 -30.003 1.00 57.56 185 ARG A O 1
ATOM 1529 N N . GLU A 1 186 ? 26.750 9.959 -27.901 1.00 70.44 186 GLU A N 1
ATOM 1530 C CA . GLU A 1 186 ? 26.272 8.649 -27.486 1.00 70.44 186 GLU A CA 1
ATOM 1531 C C . GLU A 1 186 ? 24.754 8.611 -27.669 1.00 70.44 186 GLU A C 1
ATOM 1533 O O . GLU A 1 186 ? 24.014 9.340 -27.003 1.00 70.44 186 GLU A O 1
ATOM 1538 N N . LYS A 1 187 ? 24.286 7.788 -28.607 1.00 84.69 187 LYS A N 1
ATOM 1539 C CA . LYS A 1 187 ? 22.863 7.639 -28.891 1.00 84.69 187 LYS A CA 1
ATOM 1540 C C . LYS A 1 187 ? 22.255 6.744 -27.814 1.00 84.69 187 LYS A C 1
ATOM 1542 O O . LYS A 1 187 ? 22.704 5.617 -27.605 1.00 84.69 187 LYS A O 1
ATOM 1547 N N . TRP A 1 188 ? 21.266 7.267 -27.095 1.00 88.12 188 TRP A N 1
ATOM 1548 C CA . TRP A 1 188 ? 20.545 6.541 -26.050 1.00 88.12 188 TRP A CA 1
ATOM 1549 C C . TRP A 1 188 ? 19.102 6.326 -26.474 1.00 88.12 188 TRP A C 1
ATOM 1551 O O . TRP A 1 188 ? 18.410 7.287 -26.811 1.00 88.12 188 TRP A O 1
ATOM 1561 N N . ASP A 1 189 ? 18.643 5.086 -26.373 1.00 88.62 189 ASP A N 1
ATOM 1562 C CA . ASP A 1 189 ? 17.251 4.748 -26.621 1.00 88.62 189 ASP A CA 1
ATOM 1563 C C . ASP A 1 189 ? 16.386 5.228 -25.461 1.00 88.62 189 ASP A C 1
ATOM 1565 O O . ASP A 1 189 ? 16.672 4.970 -24.287 1.00 88.62 189 ASP A O 1
ATOM 1569 N N . LEU A 1 190 ? 15.316 5.947 -25.791 1.00 91.44 190 LEU A N 1
ATOM 1570 C CA . LEU A 1 190 ? 14.338 6.412 -24.818 1.00 91.44 190 LEU A CA 1
ATOM 1571 C C . LEU A 1 190 ? 13.241 5.360 -24.706 1.00 91.44 190 LEU A C 1
ATOM 1573 O O . LEU A 1 190 ? 12.406 5.218 -25.598 1.00 91.44 190 LEU A O 1
ATOM 1577 N N . ILE A 1 191 ? 13.243 4.631 -23.600 1.00 92.75 191 ILE A N 1
ATOM 1578 C CA . ILE A 1 191 ? 12.228 3.636 -23.276 1.00 92.75 191 ILE A CA 1
ATOM 1579 C C . ILE A 1 191 ? 11.297 4.246 -22.237 1.00 92.75 191 ILE A C 1
ATOM 1581 O O . ILE A 1 191 ? 11.734 4.884 -21.281 1.00 92.75 191 ILE A O 1
ATOM 1585 N N . THR A 1 192 ? 10.000 4.046 -22.419 1.00 94.38 192 THR A N 1
ATOM 1586 C CA . THR A 1 192 ? 9.014 4.337 -21.378 1.00 94.38 192 THR A CA 1
ATOM 1587 C C . THR A 1 192 ? 8.557 3.018 -20.783 1.00 94.38 192 THR A C 1
ATOM 1589 O O . THR A 1 192 ? 8.325 2.065 -21.522 1.00 94.38 192 THR A O 1
ATOM 1592 N N . ALA A 1 193 ? 8.432 2.957 -19.465 1.00 94.62 193 ALA A N 1
ATOM 1593 C CA . ALA A 1 193 ? 7.858 1.836 -18.737 1.00 94.62 193 ALA A CA 1
ATOM 1594 C C . ALA A 1 193 ? 6.664 2.310 -17.909 1.00 94.62 193 ALA A C 1
ATOM 1596 O O . ALA A 1 193 ? 6.602 3.475 -17.515 1.00 94.62 193 ALA A O 1
ATOM 1597 N N . VAL A 1 194 ? 5.728 1.410 -17.622 1.00 94.75 194 VAL A N 1
ATOM 1598 C CA . VAL A 1 194 ? 4.538 1.704 -16.821 1.00 94.75 194 VAL A CA 1
ATOM 1599 C C . VAL A 1 194 ? 4.478 0.765 -15.629 1.00 94.75 194 VAL A C 1
ATOM 1601 O O . VAL A 1 194 ? 4.315 -0.441 -15.780 1.00 94.75 194 VAL A O 1
ATOM 1604 N N . CYS A 1 195 ? 4.581 1.329 -14.432 1.00 94.12 195 CYS A N 1
ATOM 1605 C CA . CYS A 1 195 ? 4.280 0.643 -13.188 1.00 94.12 195 CYS A CA 1
ATOM 1606 C C . CYS A 1 195 ? 2.774 0.738 -12.940 1.00 94.12 195 CYS A C 1
ATOM 1608 O O . CYS A 1 195 ? 2.283 1.763 -12.463 1.00 94.12 195 CYS A O 1
ATOM 1610 N N . LEU A 1 196 ? 2.040 -0.305 -13.329 1.00 93.38 196 LEU A N 1
ATOM 1611 C CA . LEU A 1 196 ? 0.609 -0.395 -13.077 1.00 93.38 196 LEU A CA 1
ATOM 1612 C C . LEU A 1 196 ? 0.360 -1.067 -11.729 1.00 93.38 196 LEU A C 1
ATOM 1614 O O . LEU A 1 196 ? 0.670 -2.245 -11.556 1.00 93.38 196 LEU A O 1
ATOM 1618 N N . GLU A 1 197 ? -0.245 -0.325 -10.811 1.00 93.06 197 GLU A N 1
ATOM 1619 C CA . GLU A 1 197 ? -0.517 -0.769 -9.452 1.00 93.06 197 GLU A CA 1
ATOM 1620 C C . GLU A 1 197 ? -2.023 -0.877 -9.183 1.00 93.06 197 GLU A C 1
ATOM 1622 O O . GLU A 1 197 ? -2.803 0.043 -9.457 1.00 93.06 197 GLU A O 1
ATOM 1627 N N . ARG A 1 198 ? -2.433 -1.998 -8.590 1.00 92.62 198 ARG A N 1
ATOM 1628 C CA . ARG A 1 198 ? -3.762 -2.212 -8.024 1.00 92.62 198 ARG A CA 1
ATOM 1629 C C . ARG A 1 198 ? -3.715 -1.951 -6.523 1.00 92.62 198 ARG A C 1
ATOM 1631 O O . ARG A 1 198 ? -3.071 -2.691 -5.780 1.00 92.62 198 ARG A O 1
ATOM 1638 N N . LYS A 1 199 ? -4.442 -0.924 -6.080 1.00 91.50 199 LYS A N 1
ATOM 1639 C CA . LYS A 1 199 ? -4.557 -0.557 -4.662 1.00 91.50 199 LYS A CA 1
ATOM 1640 C C . LYS A 1 199 ? -5.258 -1.656 -3.841 1.00 91.50 199 LYS A C 1
ATOM 1642 O O . LYS A 1 199 ? -6.047 -2.409 -4.418 1.00 91.50 199 LYS A O 1
ATOM 1647 N N . PRO A 1 200 ? -4.986 -1.742 -2.528 1.00 92.88 200 PRO A N 1
ATOM 1648 C CA . PRO A 1 200 ? -5.748 -2.564 -1.604 1.00 92.88 200 PRO A CA 1
ATOM 1649 C C . PRO A 1 200 ? -7.241 -2.268 -1.711 1.00 92.88 200 PRO A C 1
ATOM 1651 O O . PRO A 1 200 ? -7.659 -1.112 -1.779 1.00 92.88 200 PRO A O 1
ATOM 1654 N N . VAL A 1 201 ? -8.034 -3.330 -1.748 1.00 91.62 201 VAL A N 1
ATOM 1655 C CA . VAL A 1 201 ? -9.502 -3.285 -1.730 1.00 91.62 201 VAL A CA 1
ATOM 1656 C C . VAL A 1 201 ? -10.012 -3.418 -0.298 1.00 91.62 201 VAL A C 1
ATOM 1658 O O . VAL A 1 201 ? -11.056 -2.876 0.051 1.00 91.62 201 VAL A O 1
ATOM 1661 N N . VAL A 1 202 ? -9.267 -4.145 0.532 1.00 92.50 202 VAL A N 1
ATOM 1662 C CA . VAL A 1 202 ? -9.612 -4.450 1.915 1.00 92.50 202 VAL A CA 1
ATOM 1663 C C . VAL A 1 202 ? -8.564 -3.818 2.832 1.00 92.50 202 VAL A C 1
ATOM 1665 O O . VAL A 1 202 ? -7.399 -3.692 2.465 1.00 92.50 202 VAL A O 1
ATOM 1668 N N . THR A 1 203 ? -8.979 -3.402 4.028 1.00 92.19 203 THR A N 1
ATOM 1669 C CA . THR A 1 203 ? -8.072 -2.882 5.062 1.00 92.19 203 THR A CA 1
ATOM 1670 C C . THR A 1 203 ? -7.046 -3.930 5.479 1.00 92.19 203 THR A C 1
ATOM 1672 O O . THR A 1 203 ? -7.333 -5.122 5.422 1.00 92.19 203 THR A O 1
ATOM 1675 N N . GLN A 1 204 ? -5.866 -3.521 5.937 1.00 89.88 204 GLN A N 1
ATOM 1676 C CA . GLN A 1 204 ? -4.891 -4.459 6.498 1.00 89.88 204 GLN A CA 1
ATOM 1677 C C . GLN A 1 204 ? -5.403 -5.069 7.814 1.00 89.88 204 GLN A C 1
ATOM 1679 O O . GLN A 1 204 ? -6.268 -4.499 8.485 1.00 89.88 204 GLN A O 1
ATOM 1684 N N . SER A 1 205 ? -4.920 -6.265 8.155 1.00 90.69 205 SER A N 1
ATOM 1685 C CA . SER A 1 205 ? -5.167 -6.857 9.473 1.00 90.69 205 SER A CA 1
ATOM 1686 C C . SER A 1 205 ? -4.374 -6.101 10.531 1.00 90.69 205 SER A C 1
ATOM 1688 O O . SER A 1 205 ? -3.204 -5.800 10.306 1.00 90.69 205 SER A O 1
ATOM 1690 N N . LEU A 1 206 ? -5.002 -5.848 11.676 1.00 92.88 206 LEU A N 1
ATOM 1691 C CA . LEU A 1 206 ? -4.336 -5.221 12.809 1.00 92.88 206 LEU A CA 1
ATOM 1692 C C . LEU A 1 206 ? -3.230 -6.137 13.341 1.00 92.88 206 LEU A C 1
ATOM 1694 O O . LEU A 1 206 ? -3.355 -7.364 13.355 1.00 92.88 206 LEU A O 1
ATOM 1698 N N . THR A 1 207 ? -2.132 -5.531 13.765 1.00 95.69 207 THR A N 1
ATOM 1699 C CA . THR A 1 207 ? -1.103 -6.204 14.554 1.00 95.69 207 THR A CA 1
ATOM 1700 C C . THR A 1 207 ? -1.602 -6.425 15.982 1.00 95.69 207 THR A C 1
ATOM 1702 O O . THR A 1 207 ? -2.482 -5.711 16.453 1.00 95.69 207 THR A O 1
ATOM 1705 N N . LYS A 1 208 ? -1.006 -7.376 16.713 1.00 96.19 208 LYS A N 1
ATOM 1706 C CA . LYS A 1 208 ? -1.397 -7.666 18.109 1.00 96.19 208 LYS A CA 1
ATOM 1707 C C . LYS A 1 208 ? -1.396 -6.414 18.996 1.00 96.19 208 LYS A C 1
ATOM 1709 O O . LYS A 1 208 ? -2.331 -6.187 19.745 1.00 96.19 208 LYS A O 1
ATOM 1714 N N . LEU A 1 209 ? -0.378 -5.564 18.845 1.00 95.81 209 LEU A N 1
ATOM 1715 C CA . LEU A 1 209 ? -0.278 -4.308 19.589 1.00 95.81 209 LEU A CA 1
ATOM 1716 C C . LEU A 1 209 ? -1.415 -3.342 19.237 1.00 95.81 209 LEU A C 1
ATOM 1718 O O . LEU A 1 209 ? -1.959 -2.686 20.120 1.00 95.81 209 LEU A O 1
ATOM 1722 N N . GLU A 1 210 ? -1.784 -3.245 17.960 1.00 95.19 210 GLU A N 1
ATOM 1723 C CA . GLU A 1 210 ? -2.908 -2.411 17.528 1.00 95.19 210 GLU A CA 1
ATOM 1724 C C . GLU A 1 210 ? -4.254 -2.974 17.997 1.00 95.19 210 GLU A C 1
ATOM 1726 O O . GLU A 1 210 ? -5.155 -2.197 18.300 1.00 95.19 210 GLU A O 1
ATOM 1731 N N . GLU A 1 211 ? -4.399 -4.299 18.086 1.00 96.44 211 GLU A N 1
ATOM 1732 C CA . GLU A 1 211 ? -5.575 -4.946 18.678 1.00 96.44 211 GLU A CA 1
ATOM 1733 C C . GLU A 1 211 ? -5.698 -4.607 20.168 1.00 96.44 211 GLU A C 1
ATOM 1735 O O . GLU A 1 211 ? -6.757 -4.145 20.594 1.00 96.44 211 GLU A O 1
ATOM 1740 N N . ASP A 1 212 ? -4.612 -4.747 20.931 1.00 96.06 212 ASP A N 1
ATOM 1741 C CA . ASP A 1 212 ? -4.567 -4.409 22.359 1.00 96.06 212 ASP A CA 1
ATOM 1742 C C . ASP A 1 212 ? -4.844 -2.915 22.582 1.00 96.06 212 ASP A C 1
ATOM 1744 O O . ASP A 1 212 ? -5.634 -2.523 23.444 1.00 96.06 212 ASP A O 1
ATOM 1748 N N . TYR A 1 213 ? -4.242 -2.055 21.758 1.00 95.56 213 TYR A N 1
ATOM 1749 C CA . TYR A 1 213 ? -4.462 -0.614 21.820 1.00 95.56 213 TYR A CA 1
ATOM 1750 C C . TYR A 1 213 ? -5.900 -0.236 21.457 1.00 95.56 213 TYR A C 1
ATOM 1752 O O . TYR A 1 213 ? -6.502 0.609 22.118 1.00 95.56 213 TYR A O 1
ATOM 1760 N N . LYS A 1 214 ? -6.487 -0.882 20.444 1.00 96.00 214 LYS A N 1
ATOM 1761 C CA . LYS A 1 214 ? -7.894 -0.692 20.080 1.00 96.00 214 LYS A CA 1
ATOM 1762 C C . LYS A 1 214 ? -8.823 -1.096 21.225 1.00 96.00 214 LYS A C 1
ATOM 1764 O O . LYS A 1 214 ? -9.794 -0.387 21.475 1.00 96.00 214 LYS A O 1
ATOM 1769 N N . GLN A 1 215 ? -8.537 -2.198 21.918 1.00 96.31 215 GLN A N 1
ATOM 1770 C CA . GLN A 1 215 ? -9.309 -2.622 23.091 1.00 96.31 215 GLN A CA 1
ATOM 1771 C C . GLN A 1 215 ? -9.196 -1.608 24.232 1.00 96.31 215 GLN A C 1
ATOM 1773 O O . GLN A 1 215 ? -10.213 -1.209 24.792 1.00 96.31 215 GLN A O 1
ATOM 1778 N N . LEU A 1 216 ? -7.983 -1.126 24.519 1.00 94.25 216 LEU A N 1
ATOM 1779 C CA . LEU A 1 216 ? -7.760 -0.082 25.517 1.00 94.25 216 LEU A CA 1
ATOM 1780 C C . LEU A 1 216 ? -8.527 1.202 25.173 1.00 94.25 216 LEU A C 1
ATOM 1782 O O . LEU A 1 216 ? -9.170 1.782 26.044 1.00 94.25 216 LEU A O 1
ATOM 1786 N N . LEU A 1 217 ? -8.476 1.651 23.915 1.00 96.44 217 LEU A N 1
ATOM 1787 C CA . LEU A 1 217 ? -9.220 2.831 23.473 1.00 96.44 217 LEU A CA 1
AT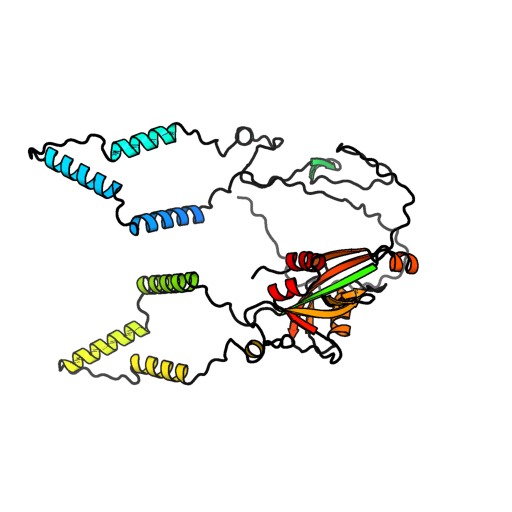OM 1788 C C . LEU A 1 217 ? -10.729 2.638 23.614 1.00 96.44 217 LEU A C 1
ATOM 1790 O O . LEU A 1 217 ? -11.393 3.546 24.103 1.00 96.44 217 LEU A O 1
ATOM 1794 N N . ALA A 1 218 ? -11.254 1.466 23.249 1.00 94.00 218 ALA A N 1
ATOM 1795 C CA . ALA A 1 218 ? -12.668 1.149 23.421 1.00 94.00 218 ALA A CA 1
ATOM 1796 C C . ALA A 1 218 ? -13.078 1.146 24.903 1.00 94.00 218 ALA A C 1
ATOM 1798 O O . ALA A 1 218 ? -14.151 1.634 25.243 1.00 94.00 218 ALA A O 1
ATOM 1799 N N . GLN A 1 219 ? -12.215 0.656 25.797 1.00 94.12 219 GLN A N 1
ATOM 1800 C CA . GLN A 1 219 ? -12.462 0.691 27.237 1.00 94.12 219 GLN A CA 1
ATOM 1801 C C . GLN A 1 219 ? -12.461 2.127 27.779 1.00 94.12 219 GLN A C 1
ATOM 1803 O O . GLN A 1 219 ? -13.371 2.505 28.510 1.00 94.12 219 GLN A O 1
ATOM 1808 N N . ILE A 1 220 ? -11.479 2.945 27.391 1.00 93.81 220 ILE A N 1
ATOM 1809 C CA . ILE A 1 220 ? -11.416 4.358 27.790 1.00 93.81 220 ILE A CA 1
ATOM 1810 C C . ILE A 1 220 ? -12.637 5.120 27.267 1.00 93.81 220 ILE A C 1
ATOM 1812 O O . ILE A 1 220 ? -13.194 5.952 27.982 1.00 93.81 220 ILE A O 1
ATOM 1816 N N . GLU A 1 221 ? -13.036 4.862 26.020 1.00 94.44 221 GLU A N 1
ATOM 1817 C CA . GLU A 1 221 ? -14.232 5.450 25.421 1.00 94.44 221 GLU A CA 1
ATOM 1818 C C . GLU A 1 221 ? -15.474 5.061 26.221 1.00 94.44 221 GLU A C 1
ATOM 1820 O O . GLU A 1 221 ? -16.225 5.946 26.614 1.00 94.44 221 GLU A O 1
ATOM 1825 N N . PHE A 1 222 ? -15.635 3.779 26.554 1.00 89.69 222 PHE A N 1
ATOM 1826 C CA . PHE A 1 222 ? -16.744 3.294 27.370 1.00 89.69 222 PHE A CA 1
ATOM 1827 C C . PHE A 1 222 ? -16.772 3.939 28.767 1.00 89.69 222 PHE A C 1
ATOM 1829 O O . PHE A 1 222 ? -17.790 4.506 29.156 1.00 89.69 222 PHE A O 1
ATOM 1836 N N . GLU A 1 223 ? -15.653 3.950 29.496 1.00 90.88 223 GLU A N 1
ATOM 1837 C CA . GLU A 1 223 ? -15.560 4.517 30.853 1.00 90.88 223 GLU A CA 1
ATOM 1838 C C . GLU A 1 223 ? -15.809 6.031 30.900 1.00 90.88 223 GLU A C 1
ATOM 1840 O O . GLU A 1 223 ? -16.310 6.555 31.896 1.00 90.88 223 GLU A O 1
ATOM 1845 N N . ARG A 1 224 ? -15.445 6.749 29.832 1.00 87.62 224 ARG A N 1
ATOM 1846 C CA . ARG A 1 224 ? -15.642 8.203 29.723 1.00 87.62 224 ARG A CA 1
ATOM 1847 C C . ARG A 1 224 ? -16.941 8.583 29.021 1.00 87.62 224 ARG A C 1
ATOM 1849 O O . ARG A 1 224 ? -17.267 9.771 28.972 1.00 87.62 224 ARG A O 1
ATOM 1856 N N . SER A 1 225 ? -17.656 7.615 28.456 1.00 90.38 225 SER A N 1
ATOM 1857 C CA . SER A 1 225 ? -18.914 7.860 27.767 1.00 90.38 225 SER A CA 1
ATOM 1858 C C . SER A 1 225 ? -20.045 8.127 28.756 1.00 90.38 225 SER A C 1
ATOM 1860 O O . SER A 1 225 ? -20.072 7.634 29.884 1.00 90.38 225 SER A O 1
ATOM 1862 N N . LEU A 1 226 ? -20.995 8.954 28.325 1.00 91.06 226 LEU A N 1
ATOM 1863 C CA . LEU A 1 226 ? -22.288 9.050 28.988 1.00 91.06 226 LEU A CA 1
ATOM 1864 C C . LEU A 1 226 ? -23.173 7.909 28.499 1.00 91.06 226 LEU A C 1
ATOM 1866 O O . LEU A 1 226 ? -23.016 7.440 27.372 1.00 91.06 226 LEU A O 1
ATOM 1870 N N . LYS A 1 227 ? -24.146 7.524 29.326 1.00 90.19 227 LYS A N 1
ATOM 1871 C CA . LYS A 1 227 ? -25.123 6.504 28.951 1.00 90.19 227 LYS A CA 1
ATOM 1872 C C . LYS A 1 227 ? -25.846 6.904 27.671 1.00 90.19 227 LYS A C 1
ATOM 1874 O O . LYS A 1 227 ? -26.395 8.003 27.572 1.00 90.19 227 LYS A O 1
ATOM 1879 N N . SER A 1 228 ? -25.862 5.986 26.721 1.00 91.25 228 SER A N 1
ATOM 1880 C CA . SER A 1 228 ? -26.634 6.091 25.492 1.00 91.25 228 SER A CA 1
ATOM 1881 C C . SER A 1 228 ? -28.137 5.983 25.770 1.00 91.25 228 SER A C 1
ATOM 1883 O O . SER A 1 228 ? -28.571 5.414 26.776 1.00 91.25 228 SER A O 1
ATOM 1885 N N . ASP A 1 229 ? -28.960 6.476 24.843 1.00 91.25 229 ASP A N 1
ATOM 1886 C CA . ASP A 1 229 ? -30.422 6.361 24.943 1.00 91.25 229 ASP A CA 1
ATOM 1887 C C . ASP A 1 229 ? -30.881 4.898 25.050 1.00 91.25 229 ASP A C 1
ATOM 1889 O O . ASP A 1 229 ? -31.849 4.598 25.751 1.00 91.25 229 ASP A O 1
ATOM 1893 N N . HIS A 1 230 ? -30.156 3.980 24.400 1.00 89.50 230 HIS A N 1
ATOM 1894 C CA . HIS A 1 230 ? -30.402 2.542 24.476 1.00 89.50 230 HIS A CA 1
ATOM 1895 C C . HIS A 1 230 ? -30.167 1.993 25.891 1.00 89.50 230 HIS A C 1
ATOM 1897 O O . HIS A 1 230 ? -31.028 1.303 26.434 1.00 89.50 230 HIS A O 1
ATOM 1903 N N . GLU A 1 231 ? -29.045 2.340 26.526 1.00 89.06 231 GLU A N 1
ATOM 1904 C CA . GLU A 1 231 ? -28.741 1.920 27.902 1.00 89.06 231 GLU A CA 1
ATOM 1905 C C . GLU A 1 231 ? -29.736 2.516 28.903 1.00 89.06 231 GLU A C 1
ATOM 1907 O O . GLU A 1 231 ? -30.245 1.813 29.774 1.00 89.06 231 GLU A O 1
ATOM 1912 N N . MET A 1 232 ? -30.084 3.796 28.741 1.00 90.62 232 MET A N 1
ATOM 1913 C CA . MET A 1 232 ? -31.088 4.460 29.577 1.00 90.62 232 MET A CA 1
ATOM 1914 C C . MET A 1 232 ? -32.473 3.824 29.434 1.00 90.62 232 MET A C 1
ATOM 1916 O O . MET A 1 232 ? -33.213 3.734 30.417 1.00 90.62 232 MET A O 1
ATOM 1920 N N . ARG A 1 233 ? -32.844 3.398 28.221 1.00 89.56 233 ARG A N 1
ATOM 1921 C CA . ARG A 1 233 ? -34.085 2.663 27.962 1.00 89.56 233 ARG A CA 1
ATOM 1922 C C . ARG A 1 233 ? -34.059 1.299 28.646 1.00 89.56 233 ARG A C 1
ATOM 1924 O O . ARG A 1 233 ? -34.963 1.016 29.424 1.00 89.56 233 ARG A O 1
ATOM 1931 N N . HIS A 1 234 ? -33.004 0.518 28.436 1.00 89.56 234 HIS A N 1
ATOM 1932 C CA . HIS A 1 234 ? -32.844 -0.802 29.044 1.00 89.56 234 HIS A CA 1
ATOM 1933 C C . HIS A 1 234 ? -32.894 -0.744 30.585 1.00 89.56 234 HIS A C 1
ATOM 1935 O O . HIS A 1 234 ? -33.594 -1.530 31.219 1.00 89.56 234 HIS A O 1
ATOM 1941 N N . GLU A 1 235 ? -32.249 0.246 31.213 1.00 90.44 235 GLU A N 1
ATOM 1942 C CA . GLU A 1 235 ? -32.318 0.441 32.670 1.00 90.44 235 GLU A CA 1
ATOM 1943 C C . GLU A 1 235 ? -33.721 0.796 33.177 1.00 90.44 235 GLU A C 1
ATOM 1945 O O . GLU A 1 235 ? -34.108 0.371 34.268 1.00 90.44 235 GLU A O 1
ATOM 1950 N N . LYS A 1 236 ? -34.482 1.602 32.427 1.00 90.31 236 LYS A N 1
ATOM 1951 C CA . LYS A 1 236 ? -35.870 1.938 32.785 1.00 90.31 236 LYS A CA 1
ATOM 1952 C C . LYS A 1 236 ? -36.768 0.709 32.691 1.00 90.31 236 LYS A C 1
ATOM 1954 O O . LYS A 1 236 ? -37.561 0.485 33.602 1.00 90.31 236 LYS A O 1
ATOM 1959 N N . GLU A 1 237 ? -36.609 -0.083 31.635 1.00 88.94 237 GLU A N 1
ATOM 1960 C CA . GLU A 1 237 ? -37.363 -1.320 31.422 1.00 88.94 237 GLU A CA 1
ATOM 1961 C C . GLU A 1 237 ? -37.076 -2.342 32.535 1.00 88.94 237 GLU A C 1
ATOM 1963 O O . GLU A 1 237 ? -38.009 -2.871 33.140 1.00 88.94 237 GLU A O 1
ATOM 1968 N N . LEU A 1 238 ? -35.803 -2.529 32.911 1.00 89.06 238 LEU A N 1
ATOM 1969 C CA . LEU A 1 238 ? -35.411 -3.377 34.045 1.00 89.06 238 LEU A CA 1
ATOM 1970 C C . LEU A 1 238 ? -36.027 -2.913 35.374 1.00 89.06 238 LEU A C 1
ATOM 1972 O O . LEU A 1 238 ? -36.557 -3.731 36.123 1.00 89.06 238 LEU A O 1
ATOM 1976 N N . LYS A 1 239 ? -36.012 -1.605 35.661 1.00 89.19 239 LYS A N 1
ATOM 1977 C CA . LYS A 1 239 ? -36.614 -1.049 36.888 1.00 89.19 239 LYS A CA 1
ATOM 1978 C C . LYS A 1 239 ? -38.124 -1.266 36.944 1.00 89.19 239 LYS A C 1
ATOM 1980 O O . LYS A 1 239 ? -38.646 -1.618 37.999 1.00 89.19 239 LYS A O 1
ATOM 1985 N N . GLN A 1 240 ? -38.819 -1.078 35.823 1.00 85.56 240 GLN A N 1
ATOM 1986 C CA . GLN A 1 240 ? -40.260 -1.326 35.733 1.00 85.56 240 GLN A CA 1
ATOM 1987 C C . GLN A 1 240 ? -40.577 -2.815 35.944 1.00 85.56 240 GLN A C 1
ATOM 1989 O O . GLN A 1 240 ? -41.495 -3.145 36.693 1.00 85.56 240 GLN A O 1
ATOM 1994 N N . LEU A 1 241 ? -39.763 -3.720 35.386 1.00 84.56 241 LEU A N 1
ATOM 1995 C CA . LEU A 1 241 ? -39.879 -5.165 35.621 1.00 84.56 241 LEU A CA 1
ATOM 1996 C C . LEU A 1 241 ? -39.626 -5.556 37.088 1.00 84.56 241 LEU A C 1
ATOM 1998 O O . LEU A 1 241 ? -40.287 -6.453 37.609 1.00 84.56 241 LEU A O 1
ATOM 2002 N N . GLU A 1 242 ? -38.684 -4.907 37.775 1.00 87.06 242 GLU A N 1
ATOM 2003 C CA . GLU A 1 242 ? -38.436 -5.141 39.204 1.00 87.06 242 GLU A CA 1
ATOM 2004 C C . GLU A 1 242 ? -39.585 -4.664 40.101 1.00 87.06 242 GLU A C 1
ATOM 2006 O O . GLU A 1 242 ? -39.896 -5.329 41.089 1.00 87.06 242 GLU A O 1
ATOM 2011 N N . GLN A 1 243 ? -40.220 -3.537 39.768 1.00 85.50 243 GLN A N 1
ATOM 2012 C CA . GLN A 1 243 ? -41.384 -3.010 40.496 1.00 85.50 243 GLN A CA 1
ATOM 2013 C C . GLN A 1 243 ? -42.606 -3.919 40.333 1.00 85.50 243 GLN A C 1
ATOM 2015 O O . GLN A 1 243 ? -43.230 -4.293 41.324 1.00 85.50 243 GLN A O 1
ATOM 2020 N N . LEU A 1 244 ? -42.854 -4.395 39.110 1.00 80.56 244 LEU A N 1
ATOM 2021 C CA . LEU A 1 244 ? -43.861 -5.423 38.829 1.00 80.56 244 LEU A CA 1
ATOM 2022 C C . LEU A 1 244 ? -43.642 -6.695 39.658 1.00 80.56 244 LEU A C 1
ATOM 2024 O O . LEU A 1 244 ? -44.579 -7.228 40.247 1.00 80.56 244 LEU A O 1
ATOM 2028 N N . LYS A 1 245 ? -42.396 -7.176 39.761 1.00 83.50 245 LYS A N 1
ATOM 2029 C CA . LYS A 1 245 ? -42.066 -8.356 40.583 1.00 83.50 245 LYS A CA 1
ATOM 2030 C C . LYS A 1 245 ? -42.311 -8.143 42.080 1.00 83.50 245 LYS A C 1
ATOM 2032 O O . LYS A 1 245 ? -42.513 -9.122 42.794 1.00 83.50 245 LYS A O 1
ATOM 2037 N N . LYS A 1 246 ? -42.271 -6.897 42.560 1.00 85.38 246 LYS A N 1
ATOM 2038 C CA . LYS A 1 246 ? -42.536 -6.534 43.962 1.00 85.38 246 LYS A CA 1
ATOM 2039 C C . LYS A 1 246 ? -44.025 -6.324 44.265 1.00 85.38 246 LYS A C 1
ATOM 2041 O O . LYS A 1 246 ? -44.358 -6.144 45.432 1.00 85.38 246 LYS A O 1
ATOM 2046 N N . GLY A 1 247 ? -44.899 -6.431 43.261 1.00 71.12 247 GLY A N 1
ATOM 2047 C CA . GLY A 1 247 ? -46.352 -6.359 43.428 1.00 71.12 247 GLY A CA 1
ATOM 2048 C C . GLY A 1 247 ? -46.935 -4.947 43.362 1.00 71.12 247 GLY A C 1
ATOM 2049 O O . GLY A 1 247 ? -48.069 -4.761 43.791 1.00 71.12 247 GLY A O 1
ATOM 2050 N N . ASP A 1 248 ? -46.186 -3.970 42.840 1.00 68.00 248 ASP A N 1
ATOM 2051 C CA . ASP A 1 248 ? -46.724 -2.642 42.532 1.00 68.00 248 ASP A CA 1
ATOM 2052 C C . ASP A 1 248 ? -47.493 -2.684 41.193 1.00 68.00 248 ASP A C 1
ATOM 2054 O O . ASP A 1 248 ? -46.968 -3.179 40.190 1.00 68.00 248 ASP A O 1
ATOM 2058 N N . ASP A 1 249 ? -48.717 -2.139 41.160 1.00 58.62 249 ASP A N 1
ATOM 2059 C CA . ASP A 1 249 ? -49.562 -2.030 39.956 1.00 58.62 249 ASP A CA 1
ATOM 2060 C C . ASP A 1 249 ? -49.003 -0.969 38.986 1.00 58.62 249 ASP A C 1
ATOM 2062 O O . ASP A 1 249 ? -49.471 0.170 38.913 1.00 58.62 249 ASP A O 1
ATOM 2066 N N . VAL A 1 250 ? -47.957 -1.334 38.242 1.00 63.19 250 VAL A N 1
ATOM 2067 C CA . VAL A 1 250 ? -47.379 -0.512 37.170 1.00 63.19 250 VAL A CA 1
ATOM 2068 C C . VAL A 1 250 ? -47.883 -1.025 35.819 1.00 63.19 250 VAL A C 1
ATOM 2070 O O . VAL A 1 250 ? -47.536 -2.129 35.398 1.00 63.19 250 VAL A O 1
ATOM 2073 N N . GLU A 1 251 ? -48.679 -0.218 35.108 1.00 58.72 251 GLU A N 1
ATOM 2074 C CA . GLU A 1 251 ? -49.050 -0.499 33.714 1.00 58.72 251 GLU A CA 1
ATOM 2075 C C . GLU A 1 251 ? -47.808 -0.428 32.818 1.00 58.72 251 GLU A C 1
ATOM 2077 O O . GLU A 1 251 ? -47.232 0.638 32.586 1.00 58.72 251 GLU A O 1
ATOM 2082 N N . VAL A 1 252 ? -47.395 -1.581 32.297 1.00 61.25 252 VAL A N 1
ATOM 2083 C CA . VAL A 1 252 ? -46.253 -1.702 31.395 1.00 61.25 252 VAL A CA 1
ATOM 2084 C C . VAL A 1 252 ? -46.737 -2.006 29.981 1.00 61.25 252 VAL A C 1
ATOM 2086 O O . VAL A 1 252 ? -47.432 -2.988 29.729 1.00 61.25 252 VAL A O 1
ATOM 2089 N N . HIS A 1 253 ? -46.365 -1.139 29.041 1.00 60.47 253 HIS A N 1
ATOM 2090 C CA . HIS A 1 253 ? -46.667 -1.273 27.616 1.00 60.47 253 HIS A CA 1
ATOM 2091 C C . HIS A 1 253 ? -45.368 -1.208 26.804 1.00 60.47 253 HIS A C 1
ATOM 2093 O O . HIS A 1 253 ? -45.057 -0.208 26.156 1.00 60.47 253 HIS A O 1
ATOM 2099 N N . PHE A 1 254 ? -44.587 -2.289 26.842 1.00 66.81 254 PHE A N 1
ATOM 2100 C CA . PHE A 1 254 ? -43.465 -2.471 25.922 1.00 66.81 254 PHE A CA 1
ATOM 2101 C C . PHE A 1 254 ? -43.968 -3.196 24.675 1.00 66.81 254 PHE A C 1
ATOM 2103 O O . PHE A 1 254 ? -44.413 -4.336 24.757 1.00 66.81 254 PHE A O 1
ATOM 2110 N N . LYS A 1 255 ? -43.934 -2.528 23.518 1.00 70.88 255 LYS A N 1
ATOM 2111 C CA . LYS A 1 255 ? -44.199 -3.196 22.231 1.00 70.88 255 LYS A CA 1
ATOM 2112 C C . LYS A 1 255 ? -43.021 -4.074 21.803 1.00 70.88 255 LYS A C 1
ATOM 2114 O O . LYS A 1 255 ? -43.242 -5.142 21.256 1.00 70.88 255 LYS A O 1
ATOM 2119 N N . GLU A 1 256 ? -41.805 -3.612 22.084 1.00 79.69 256 GLU A N 1
ATOM 2120 C CA . GLU A 1 256 ? -40.533 -4.319 21.908 1.00 79.69 256 GLU A CA 1
ATOM 2121 C C . GLU A 1 256 ? -39.609 -3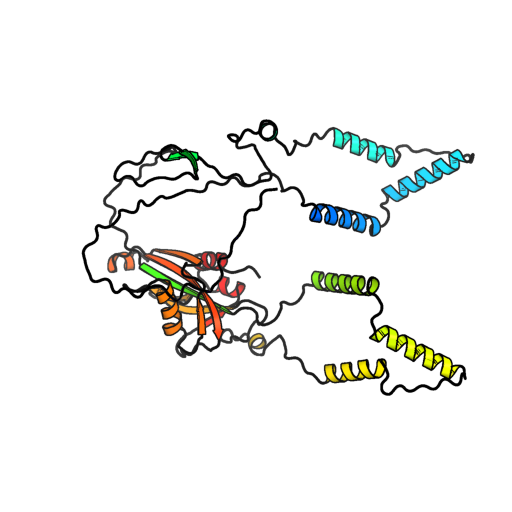.870 23.047 1.00 79.69 256 GLU A C 1
ATOM 2123 O O . GLU A 1 256 ? -39.502 -2.666 23.311 1.00 79.69 256 GLU A O 1
ATOM 2128 N N . THR A 1 257 ? -38.976 -4.809 23.744 1.00 86.69 257 THR A N 1
ATOM 2129 C CA . THR A 1 257 ? -37.984 -4.529 24.794 1.00 86.69 257 THR A CA 1
ATOM 2130 C C . THR A 1 257 ? -36.665 -4.100 24.143 1.00 86.69 257 THR A C 1
ATOM 2132 O O . THR A 1 257 ? -36.357 -4.495 23.019 1.00 86.69 257 THR A O 1
ATOM 2135 N N . ALA A 1 25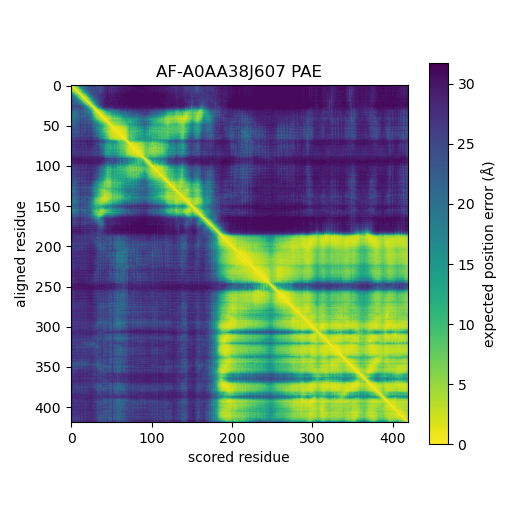8 ? -35.840 -3.312 24.833 1.00 87.88 258 ALA A N 1
ATOM 2136 C CA . ALA A 1 258 ? -34.486 -2.991 24.379 1.00 87.88 258 ALA A CA 1
ATOM 2137 C C . ALA A 1 258 ? -33.651 -4.263 24.138 1.00 87.88 258 ALA A C 1
ATOM 2139 O O . ALA A 1 258 ? -32.872 -4.316 23.189 1.00 87.88 258 ALA A O 1
ATOM 2140 N N . GLN A 1 259 ? -33.866 -5.310 24.941 1.00 88.81 259 GLN A N 1
ATOM 2141 C CA . GLN A 1 259 ? -33.231 -6.610 24.727 1.00 88.81 259 GLN A CA 1
ATOM 2142 C C . GLN A 1 259 ? -33.716 -7.289 23.437 1.00 88.81 259 GLN A C 1
ATOM 2144 O O . GLN A 1 259 ? -32.885 -7.746 22.659 1.00 88.81 259 GLN A O 1
ATOM 2149 N N . ASP A 1 260 ? -35.025 -7.265 23.156 1.00 91.00 260 ASP A N 1
ATOM 2150 C CA . ASP A 1 260 ? -35.598 -7.843 21.929 1.00 91.00 260 ASP A CA 1
ATOM 2151 C C . ASP A 1 260 ? -34.995 -7.192 20.671 1.00 91.00 260 ASP A C 1
ATOM 2153 O O . ASP A 1 260 ? -34.752 -7.860 19.666 1.00 91.00 260 ASP A O 1
ATOM 2157 N N . PHE A 1 261 ? -34.693 -5.890 20.735 1.00 90.44 261 PHE A N 1
ATOM 2158 C CA . PHE A 1 261 ? -34.023 -5.167 19.653 1.00 90.44 261 PHE A CA 1
ATOM 2159 C C . PHE A 1 261 ? -32.579 -5.644 19.427 1.00 90.44 261 PHE A C 1
ATOM 2161 O O . PHE A 1 261 ? -32.162 -5.836 18.282 1.00 90.44 261 PHE A O 1
ATOM 2168 N N . VAL A 1 262 ? -31.808 -5.849 20.502 1.00 92.94 262 VAL A N 1
ATOM 2169 C CA . VAL A 1 262 ? -30.444 -6.395 20.408 1.00 92.94 262 VAL A CA 1
ATOM 2170 C C . VAL A 1 262 ? -30.486 -7.812 19.851 1.00 92.94 262 VAL A C 1
ATOM 2172 O O . VAL A 1 262 ? -29.732 -8.122 18.929 1.00 92.94 262 VAL A O 1
ATOM 2175 N N . ASP A 1 263 ? -31.397 -8.643 20.351 1.00 94.19 263 ASP A N 1
ATOM 2176 C CA . ASP A 1 263 ? -31.545 -10.028 19.919 1.00 94.19 263 ASP A CA 1
ATOM 2177 C C . ASP A 1 263 ? -31.902 -10.088 18.424 1.00 94.19 263 ASP A C 1
ATOM 2179 O O . ASP A 1 263 ? -31.205 -10.759 17.659 1.00 94.19 263 ASP A O 1
ATOM 2183 N N . ALA A 1 264 ? -32.864 -9.280 17.963 1.00 94.50 264 ALA A N 1
ATOM 2184 C CA . ALA A 1 264 ? -33.191 -9.147 16.542 1.00 94.50 264 ALA A CA 1
ATOM 2185 C C . ALA A 1 264 ? -31.975 -8.719 15.697 1.00 94.50 264 ALA A C 1
ATOM 2187 O O . ALA A 1 264 ? -31.691 -9.321 14.658 1.00 94.50 264 ALA A O 1
ATOM 2188 N N . GLY A 1 265 ? -31.198 -7.735 16.166 1.00 94.94 265 GLY A N 1
ATOM 2189 C CA . GLY A 1 265 ? -29.969 -7.303 15.497 1.00 94.94 265 GLY A CA 1
ATOM 2190 C C . GLY A 1 265 ? -28.902 -8.403 15.425 1.00 94.94 265 GLY A C 1
ATOM 2191 O O . GLY A 1 265 ? -28.250 -8.577 14.392 1.00 94.94 265 GLY A O 1
ATOM 2192 N N . THR A 1 266 ? -28.736 -9.193 16.489 1.00 95.25 266 THR A N 1
ATOM 2193 C CA . THR A 1 266 ? -27.800 -10.331 16.495 1.00 95.25 266 THR A CA 1
ATOM 2194 C C . THR A 1 266 ? -28.260 -11.462 15.576 1.00 95.25 266 THR A C 1
ATOM 2196 O O . THR A 1 266 ? -27.439 -12.079 14.890 1.00 95.25 266 THR A O 1
ATOM 2199 N N . GLU A 1 267 ? -29.567 -11.707 15.478 1.00 95.62 267 GLU A N 1
ATOM 2200 C CA . GLU A 1 267 ? -30.122 -12.658 14.522 1.00 95.62 267 GLU A CA 1
ATOM 2201 C C . GLU A 1 267 ? -29.871 -12.230 13.073 1.00 95.62 267 GLU A C 1
ATOM 2203 O O . GLU A 1 267 ? -29.485 -13.050 12.241 1.00 95.62 267 GLU A O 1
ATOM 2208 N N . GLU A 1 268 ? -30.068 -10.955 12.741 1.00 96.00 268 GLU A N 1
ATOM 2209 C CA . GLU A 1 268 ? -29.773 -10.441 11.399 1.00 96.00 268 GLU A CA 1
ATOM 2210 C C . GLU A 1 268 ? -28.280 -10.539 11.070 1.00 96.00 268 GLU A C 1
ATOM 2212 O O . GLU A 1 268 ? -27.907 -11.003 9.986 1.00 96.00 268 GLU A O 1
ATOM 2217 N N . LEU A 1 269 ? -27.418 -10.186 12.029 1.00 94.69 269 LEU A N 1
ATOM 2218 C CA . LEU A 1 269 ? -25.967 -10.296 11.894 1.00 94.69 269 LEU A CA 1
ATOM 2219 C C . LEU A 1 269 ? -25.529 -11.747 11.641 1.00 94.69 269 LEU A C 1
ATOM 2221 O O . LEU A 1 269 ? -24.685 -11.996 10.783 1.00 94.69 269 LEU A O 1
ATOM 2225 N N . THR A 1 270 ? -26.101 -12.711 12.365 1.00 94.75 270 THR A N 1
ATOM 2226 C CA . THR A 1 270 ? -25.761 -14.138 12.221 1.00 94.75 270 THR A CA 1
ATOM 2227 C C . THR A 1 270 ? -26.294 -14.736 10.918 1.00 94.75 270 THR A C 1
ATOM 2229 O O . THR A 1 270 ? -25.638 -15.595 10.321 1.00 94.75 270 THR A O 1
ATOM 2232 N N . LYS A 1 271 ? -27.449 -14.261 10.430 1.00 95.81 271 LYS A N 1
ATOM 2233 C CA . LYS A 1 271 ? -27.995 -14.625 9.111 1.00 95.81 271 LYS A CA 1
ATOM 2234 C C . LYS A 1 271 ? -27.120 -14.083 7.971 1.00 95.81 271 LYS A C 1
ATOM 2236 O O . LYS A 1 271 ? -26.997 -14.740 6.932 1.00 95.81 271 LYS A O 1
ATOM 2241 N N . PHE A 1 272 ? -26.482 -12.923 8.149 1.00 95.88 272 PHE A N 1
ATOM 2242 C CA . PHE A 1 272 ? -25.623 -12.314 7.135 1.00 95.88 272 PHE A CA 1
ATOM 2243 C C . PHE A 1 272 ? -24.229 -12.963 7.070 1.00 95.88 272 PHE A C 1
ATOM 2245 O O . PHE A 1 272 ? -23.386 -12.821 7.952 1.00 95.88 272 PHE A O 1
ATOM 2252 N N . LYS A 1 273 ? -23.937 -13.648 5.960 1.00 93.88 273 LYS A N 1
ATOM 2253 C CA . LYS A 1 273 ? -22.615 -14.240 5.714 1.00 93.88 273 LYS A CA 1
ATOM 2254 C C . LYS A 1 273 ? -21.693 -13.236 5.030 1.00 93.88 273 LYS A C 1
ATOM 2256 O O . LYS A 1 273 ? -21.831 -12.973 3.836 1.00 93.88 273 LYS A O 1
ATOM 2261 N N . PHE A 1 274 ? -20.712 -12.727 5.771 1.00 91.75 274 PHE A N 1
ATOM 2262 C CA . PHE A 1 274 ? -19.667 -11.872 5.212 1.00 91.75 274 PHE A CA 1
ATOM 2263 C C . PHE A 1 274 ? -18.834 -12.611 4.156 1.00 91.75 274 PHE A C 1
ATOM 2265 O O . PHE A 1 274 ? -18.502 -13.791 4.302 1.00 91.75 274 PHE A O 1
ATOM 2272 N N . ALA A 1 275 ? -18.451 -11.893 3.100 1.00 91.06 275 ALA A N 1
ATOM 2273 C CA . ALA A 1 275 ? -17.501 -12.403 2.122 1.00 91.06 275 ALA A CA 1
ATOM 2274 C C . ALA A 1 275 ? -16.136 -12.640 2.786 1.00 91.06 275 ALA A C 1
ATOM 2276 O O . ALA A 1 275 ? -15.662 -11.824 3.580 1.00 91.06 275 ALA A O 1
ATOM 2277 N N . SER A 1 276 ? -15.487 -13.759 2.453 1.00 90.62 276 SER A N 1
ATOM 2278 C CA . SER A 1 276 ? -14.162 -14.050 2.996 1.00 90.62 276 SER A CA 1
ATOM 2279 C C . SER A 1 276 ? -13.138 -13.041 2.483 1.00 90.62 276 SER A C 1
ATOM 2281 O O . SER A 1 276 ? -13.075 -12.752 1.289 1.00 90.62 276 SER A O 1
ATOM 2283 N N . ARG A 1 277 ? -12.294 -12.548 3.392 1.00 90.31 277 ARG A N 1
ATOM 2284 C CA . ARG A 1 277 ? -11.142 -11.700 3.056 1.00 90.31 277 ARG A CA 1
ATOM 2285 C C . ARG A 1 277 ? -10.072 -12.469 2.275 1.00 90.31 277 ARG A C 1
ATOM 2287 O O . ARG A 1 277 ? -9.325 -11.859 1.521 1.00 90.31 277 ARG A O 1
ATOM 2294 N N . ILE A 1 278 ? -10.012 -13.791 2.466 1.00 90.06 278 ILE A N 1
ATOM 2295 C CA . ILE A 1 278 ? -9.106 -14.702 1.763 1.00 90.06 278 ILE A CA 1
ATOM 2296 C C . ILE A 1 278 ? -9.883 -15.331 0.614 1.00 90.06 278 ILE A C 1
ATOM 2298 O O . ILE A 1 278 ? -10.829 -16.096 0.819 1.00 90.06 278 ILE A O 1
ATOM 2302 N N . THR A 1 279 ? -9.470 -15.026 -0.605 1.00 90.88 279 THR A N 1
ATOM 2303 C CA . THR A 1 279 ? -10.146 -15.510 -1.807 1.00 90.88 279 THR A CA 1
ATOM 2304 C C . THR A 1 279 ? -9.662 -16.905 -2.208 1.00 90.88 279 THR A C 1
ATOM 2306 O O . THR A 1 279 ? -8.655 -17.421 -1.718 1.00 90.88 279 THR A O 1
ATOM 2309 N N . GLU A 1 280 ? -10.354 -17.550 -3.149 1.00 89.94 280 GLU A N 1
ATOM 2310 C CA . GLU A 1 280 ? -9.875 -18.810 -3.734 1.00 89.94 280 GLU A CA 1
ATOM 2311 C C . GLU A 1 280 ? -8.532 -18.656 -4.457 1.00 89.94 280 GLU A C 1
ATOM 2313 O O . GLU A 1 280 ? -7.731 -19.591 -4.481 1.00 89.94 280 GLU A O 1
ATOM 2318 N N . ALA A 1 281 ? -8.279 -17.474 -5.023 1.00 89.25 281 ALA A N 1
ATOM 2319 C CA . ALA A 1 281 ? -7.020 -17.137 -5.669 1.00 89.25 281 ALA A CA 1
ATOM 2320 C C . ALA A 1 281 ? -5.850 -17.102 -4.682 1.00 89.25 281 ALA A C 1
ATOM 2322 O O . ALA A 1 281 ? -4.745 -17.509 -5.036 1.00 89.25 281 ALA A O 1
ATOM 2323 N N . ASP A 1 282 ? -6.095 -16.670 -3.442 1.00 89.50 282 ASP A N 1
ATOM 2324 C CA . ASP A 1 282 ? -5.100 -16.723 -2.370 1.00 89.50 282 ASP A CA 1
ATOM 2325 C C . ASP A 1 282 ? -4.777 -18.169 -2.000 1.00 89.50 282 ASP A C 1
ATOM 2327 O O . ASP A 1 282 ? -3.611 -18.544 -1.918 1.00 89.50 282 ASP A O 1
ATOM 2331 N N . LYS A 1 283 ? -5.805 -19.018 -1.878 1.00 90.62 283 LYS A N 1
ATOM 2332 C CA . LYS A 1 283 ? -5.631 -20.446 -1.562 1.00 90.62 283 LYS A CA 1
ATOM 2333 C C . LYS A 1 283 ? -4.881 -21.203 -2.659 1.00 90.62 283 LYS A C 1
ATOM 2335 O O . LYS A 1 283 ? -4.059 -22.063 -2.360 1.00 90.62 283 LYS A O 1
ATOM 2340 N N . LYS A 1 284 ? -5.165 -20.890 -3.927 1.00 91.12 284 LYS A N 1
ATOM 2341 C CA . LYS A 1 284 ? -4.526 -21.508 -5.102 1.00 91.12 284 LYS A CA 1
ATOM 2342 C C . LYS A 1 284 ? -3.202 -20.838 -5.491 1.00 91.12 284 LYS A C 1
ATOM 2344 O O . LYS A 1 284 ? -2.520 -21.345 -6.375 1.00 91.12 284 LYS A O 1
ATOM 2349 N N . ASN A 1 285 ? -2.842 -19.716 -4.859 1.00 87.31 285 ASN A N 1
ATOM 2350 C CA . ASN A 1 285 ? -1.727 -18.850 -5.253 1.00 87.31 285 ASN A CA 1
ATOM 2351 C C . ASN A 1 285 ? -1.734 -18.480 -6.749 1.00 87.31 285 ASN A C 1
ATOM 2353 O O . ASN A 1 285 ? -0.698 -18.488 -7.415 1.00 87.31 285 ASN A O 1
ATOM 2357 N N . ASP A 1 286 ? -2.906 -18.127 -7.286 1.00 89.75 286 ASP A N 1
ATOM 2358 C CA . ASP A 1 286 ? -3.029 -17.741 -8.694 1.00 89.75 286 ASP A CA 1
ATOM 2359 C C . ASP A 1 286 ? -2.536 -16.307 -8.932 1.00 89.75 286 ASP A C 1
ATOM 2361 O O . ASP A 1 286 ? -3.256 -15.322 -8.738 1.00 89.75 286 ASP A O 1
ATOM 2365 N N . VAL A 1 287 ? -1.296 -16.206 -9.406 1.00 88.12 287 VAL A N 1
ATOM 2366 C CA . VAL A 1 287 ? -0.582 -14.951 -9.674 1.00 88.12 287 VAL A CA 1
ATOM 2367 C C . VAL A 1 287 ? -1.180 -14.159 -10.850 1.00 88.12 287 VAL A C 1
ATOM 2369 O O . VAL A 1 287 ? -0.850 -12.991 -11.040 1.00 88.12 287 VAL A O 1
ATOM 2372 N N . LYS A 1 288 ? -2.063 -14.745 -11.669 1.00 87.38 288 LYS A N 1
ATOM 2373 C CA . LYS A 1 288 ? -2.713 -14.019 -12.779 1.00 87.38 288 LYS A CA 1
ATOM 2374 C C . LYS A 1 288 ? -3.976 -13.278 -12.354 1.00 87.38 288 LYS A C 1
ATOM 2376 O O . LYS A 1 288 ? -4.430 -12.378 -13.068 1.00 87.38 288 LYS A O 1
ATOM 2381 N N . SER A 1 289 ? -4.551 -13.659 -11.221 1.00 87.31 289 SER A N 1
ATOM 2382 C CA . SER A 1 289 ? -5.813 -13.114 -10.741 1.00 87.31 289 SER A CA 1
ATOM 2383 C C . SER A 1 289 ? -5.620 -11.792 -9.983 1.00 87.31 289 SER A C 1
ATOM 2385 O O . SER A 1 289 ? -4.687 -11.626 -9.201 1.00 87.31 289 SER A O 1
ATOM 2387 N N . LEU A 1 290 ? -6.536 -10.843 -10.197 1.00 88.62 290 LEU A N 1
ATOM 2388 C CA . LEU A 1 290 ? -6.580 -9.560 -9.474 1.00 88.62 290 LEU A CA 1
ATOM 2389 C C . LEU A 1 290 ? -7.177 -9.678 -8.065 1.00 88.62 290 LEU A C 1
ATOM 2391 O O . LEU A 1 290 ? -6.956 -8.810 -7.217 1.00 88.62 290 LEU A O 1
ATOM 2395 N N . ASN A 1 291 ? -7.943 -10.748 -7.839 1.00 89.31 291 ASN A N 1
ATOM 2396 C CA . ASN A 1 291 ? -8.650 -11.010 -6.589 1.00 89.31 291 ASN A CA 1
ATOM 2397 C C . ASN A 1 291 ? -7.746 -11.630 -5.514 1.00 89.31 291 ASN A C 1
ATOM 2399 O O . ASN A 1 291 ? -8.230 -11.930 -4.433 1.00 89.31 291 ASN A O 1
ATOM 2403 N N . ARG A 1 292 ? -6.449 -11.801 -5.785 1.00 91.50 292 ARG A N 1
ATOM 2404 C CA . ARG A 1 292 ? -5.450 -12.212 -4.793 1.00 91.50 292 ARG A CA 1
ATOM 2405 C C . ARG A 1 292 ? -5.031 -11.023 -3.916 1.00 91.50 292 ARG A C 1
ATOM 2407 O O . ARG A 1 292 ? -5.092 -9.878 -4.370 1.00 91.50 292 ARG A O 1
ATOM 2414 N N . LYS A 1 293 ? -4.583 -11.284 -2.684 1.00 90.25 293 LYS A N 1
ATOM 2415 C CA . LYS A 1 293 ? -3.985 -10.329 -1.729 1.00 90.25 293 LYS A CA 1
ATOM 2416 C C . LYS A 1 293 ? -4.730 -8.992 -1.710 1.00 90.25 293 LYS A C 1
ATOM 2418 O O . LYS A 1 293 ? -4.206 -7.948 -2.103 1.00 90.25 293 LYS A O 1
ATOM 2423 N N . LEU A 1 294 ? -6.015 -9.027 -1.354 1.00 91.94 294 LEU A N 1
ATOM 2424 C CA . LEU A 1 294 ? -6.897 -7.850 -1.375 1.00 91.94 294 LEU A CA 1
ATOM 2425 C C . LEU A 1 294 ? -6.448 -6.725 -0.427 1.00 91.94 294 LEU A C 1
ATOM 2427 O O . LEU A 1 294 ? -6.846 -5.581 -0.617 1.00 91.94 294 LEU A O 1
ATOM 2431 N N . ASP A 1 295 ? -5.618 -7.048 0.553 1.00 91.50 295 ASP A N 1
ATOM 2432 C CA . ASP A 1 295 ? -5.027 -6.181 1.571 1.00 91.50 295 ASP A CA 1
ATOM 2433 C C . ASP A 1 295 ? -3.744 -5.453 1.126 1.00 91.50 295 ASP A C 1
ATOM 2435 O O . ASP A 1 295 ? -3.376 -4.447 1.731 1.00 91.50 295 ASP A O 1
ATOM 2439 N N . LYS A 1 296 ? -3.070 -5.932 0.071 1.00 91.00 296 LYS A N 1
ATOM 2440 C CA . LYS A 1 296 ? -1.765 -5.411 -0.382 1.00 91.00 296 LYS A CA 1
ATOM 2441 C C . LYS A 1 296 ? -1.825 -4.665 -1.707 1.00 91.00 296 LYS A C 1
ATOM 2443 O O . LYS A 1 296 ? -2.815 -4.711 -2.428 1.00 91.00 296 LYS A O 1
ATOM 2448 N N . HIS A 1 297 ? -0.762 -3.972 -2.072 1.00 91.69 297 HIS A N 1
ATOM 2449 C CA . HIS A 1 297 ? -0.598 -3.395 -3.395 1.00 91.69 297 HIS A CA 1
ATOM 2450 C C . HIS A 1 297 ? -0.044 -4.462 -4.346 1.00 91.69 297 HIS A C 1
ATOM 2452 O O . HIS A 1 297 ? 0.932 -5.150 -4.043 1.00 91.69 297 HIS A O 1
ATOM 2458 N N . LEU A 1 298 ? -0.672 -4.609 -5.513 1.00 92.62 298 LEU A N 1
ATOM 2459 C CA . LEU A 1 298 ? -0.205 -5.534 -6.546 1.00 92.62 298 LEU A CA 1
ATOM 2460 C C . LEU A 1 298 ? 0.290 -4.766 -7.762 1.00 92.62 298 LEU A C 1
ATOM 2462 O O . LEU A 1 298 ? -0.399 -3.875 -8.253 1.00 92.62 298 LEU A O 1
ATOM 2466 N N . VAL A 1 299 ? 1.456 -5.148 -8.273 1.00 93.31 299 VAL A N 1
ATOM 2467 C CA . VAL A 1 299 ? 2.072 -4.544 -9.457 1.00 93.31 299 VAL A CA 1
ATOM 2468 C C . VAL A 1 299 ? 2.014 -5.521 -10.624 1.00 93.31 299 VAL A C 1
ATOM 2470 O O . VAL A 1 299 ? 2.311 -6.709 -10.472 1.00 93.31 299 VAL A O 1
ATOM 2473 N N . LEU A 1 300 ? 1.636 -5.017 -11.799 1.00 92.75 300 LEU A N 1
ATOM 2474 C CA . LEU A 1 300 ? 1.637 -5.797 -13.031 1.00 92.75 300 LEU A CA 1
ATOM 2475 C C . LEU A 1 300 ? 3.060 -5.945 -13.575 1.00 92.75 300 LEU A C 1
ATOM 2477 O O . LEU A 1 300 ? 3.743 -4.960 -13.860 1.00 92.75 300 LEU A O 1
ATOM 2481 N N . VAL A 1 301 ? 3.459 -7.190 -13.810 1.00 93.06 301 VAL A N 1
ATOM 2482 C CA . VAL A 1 301 ? 4.718 -7.547 -14.463 1.00 93.06 301 VAL A CA 1
ATOM 2483 C C . VAL A 1 301 ? 4.429 -8.431 -15.662 1.00 93.06 301 VAL A C 1
ATOM 2485 O O . VAL A 1 301 ? 3.577 -9.320 -15.615 1.00 93.06 301 VAL A O 1
ATOM 2488 N N . VAL A 1 302 ? 5.148 -8.183 -16.749 1.00 92.50 302 VAL A N 1
ATOM 2489 C CA . VAL A 1 302 ? 4.966 -8.850 -18.035 1.00 92.50 302 VAL A CA 1
ATOM 2490 C C . VAL A 1 302 ? 6.279 -9.492 -18.454 1.00 92.50 302 VAL A C 1
ATOM 2492 O O . VAL A 1 302 ? 7.357 -8.929 -18.261 1.00 92.50 302 VAL A O 1
ATOM 2495 N N . LYS A 1 303 ? 6.196 -10.691 -19.025 1.00 90.94 303 LYS A N 1
ATOM 2496 C CA . LYS A 1 303 ? 7.346 -11.352 -19.635 1.00 90.94 303 LYS A CA 1
ATOM 2497 C C . LYS A 1 303 ? 7.674 -10.673 -20.961 1.00 90.94 303 LYS A C 1
ATOM 2499 O O . LYS A 1 303 ? 6.832 -10.615 -21.856 1.00 90.94 303 LYS A O 1
ATOM 2504 N N . GLN A 1 304 ? 8.889 -10.155 -21.072 1.00 87.56 304 GLN A N 1
ATOM 2505 C CA . GLN A 1 304 ? 9.400 -9.504 -22.269 1.00 87.56 304 GLN A CA 1
ATOM 2506 C C . GLN A 1 304 ? 10.690 -10.178 -22.730 1.00 87.56 304 GLN A C 1
ATOM 2508 O O . GLN A 1 304 ? 11.529 -10.574 -21.919 1.00 87.56 304 GLN A O 1
ATOM 2513 N N . ASN A 1 305 ? 10.858 -10.267 -24.045 1.00 84.00 305 ASN A N 1
ATOM 2514 C CA . ASN A 1 305 ? 12.050 -10.843 -24.649 1.00 84.00 305 ASN A CA 1
ATOM 2515 C C . ASN A 1 305 ? 13.041 -9.705 -24.900 1.00 84.00 305 ASN A C 1
ATOM 2517 O O . ASN A 1 305 ? 12.827 -8.880 -25.790 1.00 84.00 305 ASN A O 1
ATOM 2521 N N . ILE A 1 306 ? 14.106 -9.634 -24.100 1.00 78.56 306 ILE A N 1
ATOM 2522 C CA . ILE A 1 306 ? 15.189 -8.666 -24.295 1.00 78.56 306 ILE A CA 1
ATOM 2523 C C . ILE A 1 306 ? 16.394 -9.423 -24.840 1.00 78.56 306 ILE A C 1
ATOM 2525 O O . ILE A 1 306 ? 17.092 -10.137 -24.122 1.00 78.56 306 ILE A O 1
ATOM 2529 N N . GLY A 1 307 ? 16.639 -9.271 -26.141 1.00 73.81 307 GLY A N 1
ATOM 2530 C CA . GLY A 1 307 ? 17.677 -10.029 -26.832 1.00 73.81 307 GLY A CA 1
ATOM 2531 C C . GLY A 1 307 ? 17.331 -11.518 -26.881 1.00 73.81 307 GLY A C 1
ATOM 2532 O O . GLY A 1 307 ? 16.391 -11.903 -27.570 1.00 73.81 307 GLY A O 1
ATOM 2533 N N . LYS A 1 308 ? 18.104 -12.348 -26.169 1.00 68.50 308 LYS A N 1
ATOM 2534 C CA . LYS A 1 308 ? 17.914 -13.810 -26.097 1.00 68.50 308 LYS A CA 1
ATOM 2535 C C . LYS A 1 308 ? 17.223 -14.274 -24.811 1.00 68.50 308 LYS A C 1
ATOM 2537 O O . LYS A 1 308 ? 16.810 -15.429 -24.743 1.00 68.50 308 LYS A O 1
ATOM 2542 N N . ASP A 1 309 ? 17.080 -13.383 -23.831 1.00 78.69 309 ASP A N 1
ATOM 2543 C CA . ASP A 1 309 ? 16.576 -13.725 -22.507 1.00 78.69 309 ASP A CA 1
ATOM 2544 C C . ASP A 1 309 ? 15.124 -13.270 -22.342 1.00 78.69 309 ASP A C 1
ATOM 2546 O O . ASP A 1 309 ? 14.742 -12.153 -22.704 1.00 78.69 309 ASP A O 1
ATOM 2550 N N . ASN A 1 310 ? 14.312 -14.146 -21.751 1.00 84.62 310 ASN A N 1
ATOM 2551 C CA . ASN A 1 310 ? 12.921 -13.862 -21.421 1.00 84.62 310 ASN A CA 1
ATOM 2552 C C . ASN A 1 310 ? 12.854 -13.404 -19.963 1.00 84.62 310 ASN A C 1
ATOM 2554 O O . ASN A 1 310 ? 12.866 -14.231 -19.048 1.00 84.62 310 ASN A O 1
ATOM 2558 N N . LEU A 1 311 ? 12.798 -12.091 -19.746 1.00 88.44 311 LEU A N 1
ATOM 2559 C CA . LEU A 1 311 ? 12.815 -11.483 -18.417 1.00 88.44 311 LEU A CA 1
ATOM 2560 C C . LEU A 1 311 ? 11.437 -10.933 -18.054 1.00 88.44 311 LEU A C 1
ATOM 2562 O O . LEU A 1 311 ? 10.698 -10.424 -18.893 1.00 88.44 311 LEU A O 1
ATOM 2566 N N . TYR A 1 312 ? 11.094 -11.021 -16.774 1.00 91.38 312 TYR A N 1
ATOM 2567 C CA . TYR A 1 312 ? 9.903 -10.382 -16.229 1.00 91.38 312 TYR A CA 1
ATOM 2568 C C . TYR A 1 312 ? 10.232 -8.931 -15.886 1.00 91.38 312 TYR A C 1
ATOM 2570 O O . TYR A 1 312 ? 11.126 -8.673 -15.082 1.00 91.38 312 TYR A O 1
ATOM 2578 N N . LEU A 1 313 ? 9.529 -7.989 -16.511 1.00 92.25 313 LEU A N 1
ATOM 2579 C CA . LEU A 1 313 ? 9.744 -6.551 -16.355 1.00 92.25 313 LEU A CA 1
ATOM 2580 C C . LEU A 1 313 ? 8.410 -5.805 -16.326 1.00 92.25 313 LEU A C 1
ATOM 2582 O O . LEU A 1 313 ? 7.353 -6.356 -16.643 1.00 92.25 313 LEU A O 1
ATOM 2586 N N . LEU A 1 314 ? 8.453 -4.531 -15.940 1.00 93.12 314 LEU A N 1
ATOM 2587 C CA . LEU A 1 314 ? 7.293 -3.665 -16.113 1.00 93.12 314 LEU A CA 1
ATOM 2588 C C . LEU A 1 314 ? 6.980 -3.532 -17.613 1.00 93.12 314 LEU A C 1
ATOM 2590 O O . LEU A 1 314 ? 7.914 -3.509 -18.418 1.00 93.12 314 LEU A O 1
ATOM 2594 N N . PRO A 1 315 ? 5.700 -3.411 -18.006 1.00 92.75 315 PRO A N 1
ATOM 2595 C CA . PRO A 1 315 ? 5.330 -3.096 -19.380 1.00 92.75 315 PRO A CA 1
ATOM 2596 C C . PRO A 1 315 ? 6.114 -1.884 -19.891 1.00 92.75 315 PRO A C 1
ATOM 2598 O O . PRO A 1 315 ? 5.955 -0.775 -19.380 1.00 92.75 315 PRO A O 1
ATOM 2601 N N . GLN A 1 316 ? 6.977 -2.094 -20.881 1.00 92.44 316 GLN A N 1
ATOM 2602 C CA . GLN A 1 316 ? 7.832 -1.052 -21.447 1.00 92.44 316 GLN A CA 1
ATOM 2603 C C . GLN A 1 316 ? 7.905 -1.132 -22.972 1.00 92.44 316 GLN A C 1
ATOM 2605 O O . GLN A 1 316 ? 7.823 -2.220 -23.542 1.00 92.44 316 GLN A O 1
ATOM 2610 N N . THR A 1 317 ? 8.073 0.023 -23.622 1.00 91.56 317 THR A N 1
ATOM 2611 C CA . THR A 1 317 ? 8.273 0.147 -25.075 1.00 91.56 317 THR A CA 1
ATOM 2612 C C . THR A 1 317 ? 9.211 1.307 -25.404 1.00 91.56 317 THR A C 1
ATOM 2614 O O . THR A 1 317 ? 9.327 2.273 -24.645 1.00 91.56 317 THR A O 1
ATOM 2617 N N . LEU A 1 318 ? 9.838 1.241 -26.580 1.00 91.69 318 LEU A N 1
ATOM 2618 C CA . LEU A 1 318 ? 10.575 2.362 -27.158 1.00 91.69 318 LEU A CA 1
ATOM 2619 C C . LEU A 1 318 ? 9.624 3.526 -27.494 1.00 91.69 318 LEU A C 1
ATOM 2621 O O . LEU A 1 318 ? 8.533 3.316 -28.044 1.00 91.69 318 LEU A O 1
ATOM 2625 N N . ARG A 1 319 ? 10.049 4.751 -27.169 1.00 92.44 319 ARG A N 1
ATOM 2626 C CA . ARG A 1 319 ? 9.370 5.993 -27.554 1.00 92.44 319 ARG A CA 1
ATOM 2627 C C . ARG A 1 319 ? 9.502 6.206 -29.063 1.00 92.44 319 ARG A C 1
ATOM 2629 O O . ARG A 1 319 ? 10.603 6.112 -29.598 1.00 92.44 319 ARG A O 1
ATOM 2636 N N . GLN A 1 320 ? 8.397 6.543 -29.722 1.00 90.69 320 GLN A N 1
ATOM 2637 C CA . GLN A 1 320 ? 8.385 6.926 -31.134 1.00 90.69 320 GLN A CA 1
ATOM 2638 C C . GLN A 1 320 ? 8.473 8.451 -31.284 1.00 90.69 320 GLN A C 1
ATOM 2640 O O . GLN A 1 320 ? 8.088 9.208 -30.386 1.00 90.69 320 GLN A O 1
ATOM 2645 N N . ASP A 1 321 ? 9.000 8.915 -32.413 1.00 86.06 321 ASP A N 1
ATOM 2646 C CA . ASP A 1 321 ? 9.084 10.345 -32.697 1.00 86.06 321 ASP A CA 1
ATOM 2647 C C . ASP A 1 321 ? 7.697 10.921 -33.008 1.00 86.06 321 ASP A C 1
ATOM 2649 O O . ASP A 1 321 ? 6.910 10.325 -33.735 1.00 86.06 321 ASP A O 1
ATOM 2653 N N . GLY A 1 322 ? 7.377 12.067 -32.398 1.00 88.44 322 GLY A N 1
ATOM 2654 C CA . GLY A 1 322 ? 6.035 12.665 -32.426 1.00 88.44 322 GLY A CA 1
ATOM 2655 C C . GLY A 1 322 ? 5.159 12.345 -31.207 1.00 88.44 322 GLY A C 1
ATOM 2656 O O . GLY A 1 322 ? 4.164 13.032 -30.996 1.00 88.44 322 GLY A O 1
ATOM 2657 N N . GLU A 1 323 ? 5.545 11.384 -30.357 1.00 91.06 323 GLU A N 1
ATOM 2658 C CA . GLU A 1 323 ? 4.837 11.070 -29.106 1.00 91.06 323 GLU A CA 1
ATOM 2659 C C . GLU A 1 323 ? 5.559 11.632 -27.869 1.00 91.06 323 GLU A C 1
ATOM 2661 O O . GLU A 1 323 ? 6.792 11.601 -27.748 1.00 91.06 323 GLU A O 1
ATOM 2666 N N . THR A 1 324 ? 4.773 12.091 -26.892 1.00 92.00 324 THR A N 1
ATOM 2667 C CA . THR A 1 324 ? 5.261 12.374 -25.533 1.00 92.00 324 THR A CA 1
ATOM 2668 C C . THR A 1 324 ? 5.499 11.075 -24.756 1.00 92.00 324 THR A C 1
ATOM 2670 O O . THR A 1 324 ? 4.899 10.035 -25.041 1.00 92.00 324 THR A O 1
ATOM 2673 N N . LEU A 1 325 ? 6.336 11.125 -23.715 1.00 92.00 325 LEU A N 1
ATOM 2674 C CA . LEU A 1 325 ? 6.569 9.970 -22.836 1.00 92.00 325 LEU A CA 1
ATOM 2675 C C . LEU A 1 325 ? 5.269 9.474 -22.177 1.00 92.00 325 LEU A C 1
ATOM 2677 O O . LEU A 1 325 ? 5.029 8.273 -22.101 1.00 92.00 325 LEU A O 1
ATOM 2681 N N . ARG A 1 326 ? 4.371 10.385 -21.785 1.00 92.88 326 ARG A N 1
ATOM 2682 C CA . ARG A 1 326 ? 3.055 10.007 -21.253 1.00 92.88 326 ARG A CA 1
ATOM 2683 C C . ARG A 1 326 ? 2.189 9.297 -22.298 1.00 92.88 326 ARG A C 1
ATOM 2685 O O . ARG A 1 326 ? 1.610 8.262 -21.991 1.00 92.88 326 ARG A O 1
ATOM 2692 N N . GLN A 1 327 ? 2.110 9.814 -23.524 1.00 93.06 327 GLN A N 1
ATOM 2693 C CA . GLN A 1 327 ? 1.361 9.147 -24.601 1.00 93.06 327 GLN A CA 1
ATOM 2694 C C . GLN A 1 327 ? 1.942 7.764 -24.911 1.00 93.06 327 GLN A C 1
ATOM 2696 O O . GLN A 1 327 ? 1.189 6.818 -25.132 1.00 93.06 327 GLN A O 1
ATOM 2701 N N . THR A 1 328 ? 3.270 7.627 -24.830 1.00 93.56 328 THR A N 1
ATOM 2702 C CA . THR A 1 328 ? 3.950 6.330 -24.938 1.00 93.56 328 THR A CA 1
ATOM 2703 C C . THR A 1 328 ? 3.475 5.381 -23.833 1.00 93.56 328 THR A C 1
ATOM 2705 O O . THR A 1 328 ? 3.144 4.236 -24.118 1.00 93.56 328 THR A O 1
ATOM 2708 N N . ALA A 1 329 ? 3.352 5.848 -22.587 1.00 93.62 329 ALA A N 1
ATOM 2709 C CA . ALA A 1 329 ? 2.800 5.060 -21.483 1.00 93.62 329 ALA A CA 1
ATOM 2710 C C . ALA A 1 329 ? 1.331 4.638 -21.707 1.00 93.62 329 ALA A C 1
ATOM 2712 O O . ALA A 1 329 ? 0.970 3.485 -21.465 1.00 93.62 329 ALA A O 1
ATOM 2713 N N . GLU A 1 330 ? 0.487 5.524 -22.241 1.00 92.50 330 GLU A N 1
ATOM 2714 C CA . GLU A 1 330 ? -0.903 5.197 -22.608 1.00 92.50 330 GLU A CA 1
ATOM 2715 C C . GLU A 1 330 ? -0.972 4.180 -23.759 1.00 92.50 330 GLU A C 1
ATOM 2717 O O . GLU A 1 330 ? -1.864 3.329 -23.803 1.00 92.50 330 GLU A O 1
ATOM 2722 N N . ARG A 1 331 ? -0.024 4.246 -24.700 1.00 93.12 331 ARG A N 1
ATOM 2723 C CA . ARG A 1 331 ? 0.127 3.265 -25.779 1.00 93.12 331 ARG A CA 1
ATOM 2724 C C . ARG A 1 331 ? 0.570 1.903 -25.242 1.00 93.12 331 ARG A C 1
ATOM 2726 O O . ARG A 1 331 ? -0.060 0.910 -25.581 1.00 93.12 331 ARG A O 1
ATOM 2733 N N . ILE A 1 332 ? 1.546 1.852 -24.329 1.00 92.19 332 ILE A N 1
ATOM 2734 C CA . ILE A 1 332 ? 1.987 0.603 -23.676 1.00 92.19 332 ILE A CA 1
ATOM 2735 C C . ILE A 1 332 ? 0.805 -0.139 -23.054 1.00 92.19 332 ILE A C 1
ATOM 2737 O O . ILE A 1 332 ? 0.664 -1.343 -23.262 1.00 92.19 332 ILE A O 1
ATOM 2741 N N . LEU A 1 333 ? -0.041 0.565 -22.297 1.00 90.94 333 LEU A N 1
ATOM 2742 C CA . LEU A 1 333 ? -1.198 -0.045 -21.642 1.00 90.94 333 LEU A CA 1
ATOM 2743 C C . LEU A 1 333 ? -2.191 -0.610 -22.667 1.00 90.94 333 LEU A C 1
ATOM 2745 O O . LEU A 1 333 ? -2.643 -1.743 -22.507 1.00 90.94 333 LEU A O 1
ATOM 2749 N N . ARG A 1 334 ? -2.471 0.131 -23.746 1.00 89.69 334 ARG A N 1
ATOM 2750 C CA . ARG A 1 334 ? -3.377 -0.311 -24.820 1.00 89.69 334 ARG A CA 1
ATOM 2751 C C . ARG A 1 334 ? -2.835 -1.505 -25.606 1.00 89.69 334 ARG A C 1
ATOM 2753 O O . ARG A 1 334 ? -3.586 -2.454 -25.823 1.00 89.69 334 ARG A O 1
ATOM 2760 N N . ASP A 1 335 ? -1.562 -1.472 -25.990 1.00 88.25 335 ASP A N 1
ATOM 2761 C CA . ASP A 1 335 ? -0.933 -2.491 -26.839 1.00 88.25 335 ASP A CA 1
ATOM 2762 C C . ASP A 1 335 ? -0.625 -3.769 -26.048 1.00 88.25 335 ASP A C 1
ATOM 2764 O O . ASP A 1 335 ? -0.895 -4.881 -26.501 1.00 88.25 335 ASP A O 1
ATOM 2768 N N . THR A 1 336 ? -0.086 -3.618 -24.834 1.00 85.31 336 THR A N 1
ATOM 2769 C CA . THR A 1 336 ? 0.349 -4.755 -24.011 1.00 85.31 336 THR A CA 1
ATOM 2770 C C . THR A 1 336 ? -0.836 -5.401 -23.302 1.00 85.31 336 THR A C 1
ATOM 2772 O O . THR A 1 336 ? -1.010 -6.617 -23.372 1.00 85.31 336 THR A O 1
ATOM 2775 N N . CYS A 1 337 ? -1.664 -4.600 -22.621 1.00 82.94 337 CYS A N 1
ATOM 2776 C CA . CYS A 1 337 ? -2.719 -5.119 -21.746 1.00 82.94 337 CYS A CA 1
ATOM 2777 C C . CYS A 1 337 ? -4.081 -5.265 -22.446 1.00 82.94 337 CYS A C 1
ATOM 2779 O O . CYS A 1 337 ? -4.942 -6.003 -21.963 1.00 82.94 337 CYS A O 1
ATOM 2781 N N . GLY A 1 338 ? -4.270 -4.607 -23.593 1.00 84.19 338 GLY A N 1
ATOM 2782 C CA . GLY A 1 338 ? -5.522 -4.588 -24.346 1.00 84.19 338 GLY A CA 1
ATOM 2783 C C . GLY A 1 338 ? -6.464 -3.449 -23.938 1.00 84.19 338 GLY A C 1
ATOM 2784 O O . GLY A 1 338 ? -6.313 -2.818 -22.895 1.00 84.19 338 GLY A O 1
ATOM 2785 N N . LYS A 1 339 ? -7.475 -3.188 -24.778 1.00 83.12 339 LYS A N 1
ATOM 2786 C CA . LYS A 1 339 ? -8.432 -2.071 -24.612 1.00 83.12 339 LYS A CA 1
ATOM 2787 C C . LYS A 1 339 ? -9.392 -2.227 -23.425 1.00 83.12 339 LYS A C 1
ATOM 2789 O O . LYS A 1 339 ? -10.014 -1.250 -23.019 1.00 83.12 339 LYS A O 1
ATOM 2794 N N . GLU A 1 340 ? -9.548 -3.442 -22.906 1.00 84.44 340 GLU A N 1
ATOM 2795 C CA . GLU A 1 340 ? -10.458 -3.738 -21.793 1.00 84.44 340 GLU A CA 1
ATOM 2796 C C . GLU A 1 340 ? -9.915 -3.246 -20.449 1.00 84.44 340 GLU A C 1
ATOM 2798 O O . GLU A 1 340 ? -10.693 -2.905 -19.557 1.00 84.44 340 GLU A O 1
ATOM 2803 N N . LEU A 1 341 ? -8.588 -3.163 -20.316 1.00 87.62 341 LEU A N 1
ATOM 2804 C CA . LEU A 1 341 ? -7.930 -2.687 -19.111 1.00 87.62 341 LEU A CA 1
ATOM 2805 C C . LEU A 1 341 ? -7.953 -1.151 -19.063 1.00 87.62 341 LEU A C 1
ATOM 2807 O O . LEU A 1 341 ? -7.293 -0.473 -19.850 1.00 87.62 341 LEU A O 1
ATOM 2811 N N . LYS A 1 342 ? -8.675 -0.595 -18.089 1.00 89.56 342 LYS A N 1
ATOM 2812 C CA . LYS A 1 342 ? -8.694 0.839 -17.793 1.00 89.56 342 LYS A CA 1
ATOM 2813 C C . LYS A 1 342 ? -7.735 1.150 -16.653 1.00 89.56 342 LYS A C 1
ATOM 2815 O O . LYS A 1 342 ? -7.888 0.655 -15.533 1.00 89.56 342 LYS A O 1
ATOM 2820 N N . ALA A 1 343 ? -6.767 2.005 -16.950 1.00 91.75 343 ALA A N 1
ATOM 2821 C CA . ALA A 1 343 ? -5.781 2.481 -15.998 1.00 91.75 343 ALA A CA 1
ATOM 2822 C C . ALA A 1 343 ? -5.595 3.996 -16.121 1.00 91.75 343 ALA A C 1
ATOM 2824 O O . ALA A 1 343 ? -5.658 4.558 -17.214 1.00 91.75 343 ALA A O 1
ATOM 2825 N N . MET A 1 344 ? -5.351 4.641 -14.985 1.00 92.75 344 MET A N 1
ATOM 2826 C CA . MET A 1 344 ? -5.135 6.078 -14.876 1.00 92.75 344 MET A CA 1
ATOM 2827 C C . MET A 1 344 ? -3.657 6.348 -14.600 1.00 92.75 344 MET A C 1
ATOM 2829 O O . MET A 1 344 ? -3.139 5.959 -13.556 1.00 92.75 344 MET A O 1
ATOM 2833 N N . ILE A 1 345 ? -2.979 7.031 -15.519 1.00 92.62 345 ILE A N 1
ATOM 2834 C CA . ILE A 1 345 ? -1.582 7.445 -15.339 1.00 92.62 345 ILE A CA 1
ATOM 2835 C C . ILE A 1 345 ? -1.527 8.707 -14.480 1.00 92.62 345 ILE A C 1
ATOM 2837 O O . ILE A 1 345 ? -2.295 9.650 -14.687 1.00 92.62 345 ILE A O 1
ATOM 2841 N N . TYR A 1 346 ? -0.599 8.735 -13.529 1.00 89.75 346 TYR A N 1
ATOM 2842 C CA . TYR A 1 346 ? -0.391 9.886 -12.663 1.00 89.75 346 TYR A CA 1
ATOM 2843 C C . TYR A 1 346 ? 0.525 10.917 -13.317 1.00 89.75 346 TYR A C 1
ATOM 2845 O O . TYR A 1 346 ? 1.719 10.688 -13.489 1.00 89.75 346 TYR A O 1
ATOM 2853 N N . GLY A 1 347 ? -0.037 12.089 -13.613 1.00 90.12 347 GLY A N 1
ATOM 2854 C CA . GLY A 1 347 ? 0.716 13.249 -14.083 1.00 90.12 347 GLY A CA 1
ATOM 2855 C C . GLY A 1 347 ? 1.434 13.045 -15.423 1.00 90.12 347 GLY A C 1
ATOM 2856 O O . GLY A 1 347 ? 1.266 12.047 -16.119 1.00 90.12 347 GLY A O 1
ATOM 2857 N N . ASN A 1 348 ? 2.230 14.047 -15.804 1.00 91.69 348 ASN A N 1
ATOM 2858 C CA . ASN A 1 348 ? 3.038 14.023 -17.030 1.00 91.69 348 ASN A CA 1
ATOM 2859 C C . ASN A 1 348 ? 4.518 13.712 -16.765 1.00 91.69 348 ASN A C 1
ATOM 2861 O O . ASN A 1 348 ? 5.258 13.444 -17.712 1.00 91.69 348 ASN A O 1
ATOM 2865 N N . ALA A 1 349 ? 4.955 13.758 -15.506 1.00 91.69 349 ALA A N 1
ATOM 2866 C CA . ALA A 1 349 ? 6.337 13.514 -15.123 1.00 91.69 349 ALA A CA 1
ATOM 2867 C C . ALA A 1 349 ? 6.572 12.018 -14.849 1.00 91.69 349 ALA A C 1
ATOM 2869 O O . ALA A 1 349 ? 5.719 11.382 -14.226 1.00 91.69 349 ALA A O 1
ATOM 2870 N N . PRO A 1 350 ? 7.713 11.452 -15.280 1.00 92.06 350 PRO A N 1
ATOM 2871 C CA . PRO A 1 350 ? 8.091 10.102 -14.892 1.00 92.06 350 PRO A CA 1
ATOM 2872 C C . PRO A 1 350 ? 8.385 10.052 -13.390 1.00 92.06 350 PRO A C 1
ATOM 2874 O O . PRO A 1 350 ? 8.960 10.982 -12.826 1.00 92.06 350 PRO A O 1
ATOM 2877 N N . PHE A 1 351 ? 7.999 8.952 -12.753 1.00 89.50 351 PHE A N 1
ATOM 2878 C CA . PHE A 1 351 ? 8.168 8.736 -11.319 1.00 89.50 351 PHE A CA 1
ATOM 2879 C C . PHE A 1 351 ? 9.532 8.127 -10.976 1.00 89.50 351 PHE A C 1
ATOM 2881 O O . PHE A 1 351 ? 10.047 8.319 -9.878 1.00 89.50 351 PHE A O 1
ATOM 2888 N N . GLY A 1 352 ? 10.158 7.442 -11.934 1.00 89.25 352 GLY A N 1
ATOM 2889 C CA . GLY A 1 352 ? 11.523 6.969 -11.770 1.00 89.25 352 GLY A CA 1
ATOM 2890 C C . GLY A 1 352 ? 12.264 6.762 -13.070 1.00 89.25 352 GLY A C 1
ATOM 2891 O O . GLY A 1 352 ? 11.746 6.949 -14.175 1.00 89.25 352 GLY A O 1
ATOM 2892 N N . PHE A 1 353 ? 13.528 6.406 -12.900 1.00 91.06 353 PHE A N 1
ATOM 2893 C CA . PHE A 1 353 ? 14.508 6.373 -13.963 1.00 91.06 353 PHE A CA 1
ATOM 2894 C C . PHE A 1 353 ? 15.456 5.199 -13.757 1.00 91.06 353 PHE A C 1
ATOM 2896 O O . PHE A 1 353 ? 16.021 5.028 -12.677 1.00 91.06 353 PHE A O 1
ATOM 2903 N N . TYR A 1 354 ? 15.661 4.420 -14.812 1.00 91.75 354 TYR A N 1
ATOM 2904 C CA . TYR A 1 354 ? 16.651 3.355 -14.851 1.00 91.75 354 TYR A CA 1
ATOM 2905 C C . TYR A 1 354 ? 17.474 3.477 -16.131 1.00 91.75 354 TYR A C 1
ATOM 2907 O O . TYR A 1 354 ? 16.939 3.746 -17.204 1.00 91.75 354 TYR A O 1
ATOM 2915 N N . LYS A 1 355 ? 18.791 3.299 -16.033 1.00 91.31 355 LYS A N 1
ATOM 2916 C CA . LYS A 1 355 ? 19.697 3.341 -17.186 1.00 91.31 355 LYS A CA 1
ATOM 2917 C C . LYS A 1 355 ? 20.524 2.069 -17.222 1.00 91.31 355 LYS A C 1
ATOM 2919 O O . LYS A 1 355 ? 21.070 1.667 -16.200 1.00 91.31 355 LYS A O 1
ATOM 2924 N N . TYR A 1 356 ? 20.675 1.492 -18.403 1.00 89.06 356 TYR A N 1
ATOM 2925 C CA . TYR A 1 356 ? 21.572 0.364 -18.618 1.00 89.06 356 TYR A CA 1
ATOM 2926 C C . TYR A 1 356 ? 22.215 0.465 -19.995 1.00 89.06 356 TYR A C 1
ATOM 2928 O O . TYR A 1 356 ? 21.666 1.062 -20.923 1.00 89.06 356 TYR A O 1
ATOM 2936 N N . LYS A 1 357 ? 23.416 -0.093 -20.124 1.00 87.50 357 LYS A N 1
ATOM 2937 C CA . LYS A 1 357 ? 24.144 -0.105 -21.391 1.00 87.50 357 LYS A CA 1
ATOM 2938 C C . LYS A 1 357 ? 23.952 -1.453 -22.078 1.00 87.50 357 LYS A C 1
ATOM 2940 O O . LYS A 1 357 ? 24.028 -2.484 -21.416 1.00 87.50 357 LYS A O 1
ATOM 2945 N N . TYR A 1 358 ? 23.765 -1.463 -23.396 1.00 85.69 358 TYR A N 1
ATOM 2946 C CA . TYR A 1 358 ? 23.615 -2.723 -24.132 1.00 85.69 358 TYR A CA 1
ATOM 2947 C C . TYR A 1 358 ? 24.919 -3.539 -24.136 1.00 85.69 358 TYR A C 1
ATOM 2949 O O . TYR A 1 358 ? 25.992 -2.963 -23.937 1.00 85.69 358 TYR A O 1
ATOM 2957 N N . PRO A 1 359 ? 24.888 -4.860 -24.365 1.00 82.38 359 PRO A N 1
ATOM 2958 C CA . PRO A 1 359 ? 26.101 -5.637 -24.607 1.00 82.38 359 PRO A CA 1
ATOM 2959 C C . PRO A 1 359 ? 26.893 -5.093 -25.807 1.00 82.38 359 PRO A C 1
ATOM 2961 O O . PRO A 1 359 ? 26.315 -4.549 -26.748 1.00 82.38 359 PRO A O 1
ATOM 2964 N N . SER A 1 360 ? 28.220 -5.245 -25.792 1.00 74.81 360 SER A N 1
ATOM 2965 C CA . SER A 1 360 ? 29.125 -4.682 -26.811 1.00 74.81 360 SER A CA 1
ATOM 2966 C C . SER A 1 360 ? 28.793 -5.107 -28.248 1.00 74.81 360 SER A C 1
ATOM 2968 O O . SER A 1 360 ? 29.022 -4.323 -29.165 1.00 74.81 360 SER A O 1
ATOM 2970 N N . ALA A 1 361 ? 28.217 -6.300 -28.437 1.00 72.44 361 ALA A N 1
ATOM 2971 C CA . ALA A 1 361 ? 27.742 -6.790 -29.731 1.00 72.44 361 ALA A CA 1
ATOM 2972 C C . ALA A 1 361 ? 26.639 -5.893 -30.326 1.00 72.44 361 ALA A C 1
ATOM 2974 O O . ALA A 1 361 ? 26.763 -5.438 -31.456 1.00 72.44 361 ALA A O 1
ATOM 2975 N N . VAL A 1 362 ? 25.621 -5.554 -29.528 1.00 73.50 362 VAL A N 1
ATOM 2976 C CA . VAL A 1 362 ? 24.464 -4.748 -29.962 1.00 73.50 362 VAL A CA 1
ATOM 2977 C C . VAL A 1 362 ? 24.834 -3.270 -30.127 1.00 73.50 362 VAL A C 1
ATOM 2979 O O . VAL A 1 362 ? 24.302 -2.586 -30.998 1.00 73.50 362 VAL A O 1
ATOM 2982 N N . ARG A 1 363 ? 25.790 -2.764 -29.332 1.00 74.50 363 ARG A N 1
ATOM 2983 C CA . ARG A 1 363 ? 26.263 -1.370 -29.460 1.00 74.50 363 ARG A CA 1
ATOM 2984 C C . ARG A 1 363 ? 26.923 -1.086 -30.808 1.00 74.50 363 ARG A C 1
ATOM 2986 O O . ARG A 1 363 ? 26.823 0.033 -31.296 1.00 74.50 363 ARG A O 1
ATOM 2993 N N . LYS A 1 364 ? 27.619 -2.077 -31.377 1.00 65.38 364 LYS A N 1
ATOM 2994 C CA . LYS A 1 364 ? 28.296 -1.949 -32.676 1.00 65.38 364 LYS A CA 1
ATOM 2995 C C . LYS A 1 364 ? 27.323 -1.999 -33.853 1.00 65.38 364 LYS A C 1
ATOM 2997 O O . LYS A 1 364 ? 27.604 -1.391 -34.872 1.00 65.38 364 LYS A O 1
ATOM 3002 N N . GLU A 1 365 ? 26.210 -2.712 -33.701 1.00 68.88 365 GLU A N 1
ATOM 3003 C CA . GLU A 1 365 ? 25.209 -2.906 -34.754 1.00 68.88 365 GLU A CA 1
ATOM 3004 C C . GLU A 1 365 ? 24.255 -1.710 -34.884 1.00 68.88 365 GLU A C 1
ATOM 3006 O O . GLU A 1 365 ? 24.002 -1.241 -35.986 1.00 68.88 365 GLU A O 1
ATOM 3011 N N . ASN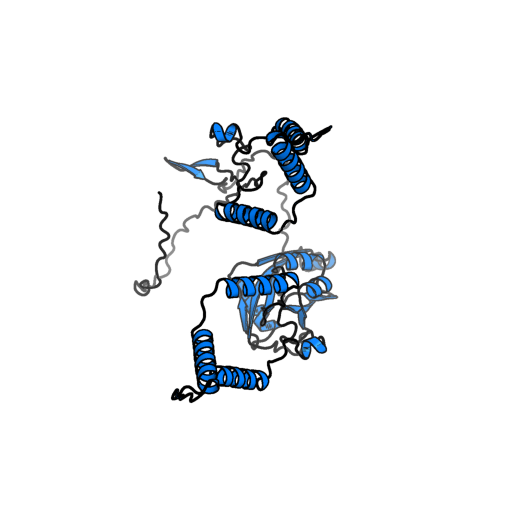 A 1 366 ? 23.766 -1.178 -33.758 1.00 67.44 366 ASN A N 1
ATOM 3012 C CA . ASN A 1 366 ? 22.732 -0.133 -33.752 1.00 67.44 366 ASN A CA 1
ATOM 3013 C C . ASN A 1 366 ? 23.269 1.289 -33.503 1.00 67.44 366 ASN A C 1
ATOM 3015 O O . ASN A 1 366 ? 22.484 2.236 -33.428 1.00 67.44 366 ASN A O 1
ATOM 3019 N N . GLU A 1 367 ? 24.587 1.446 -33.317 1.00 72.56 367 GLU A N 1
ATOM 3020 C CA . GLU A 1 367 ? 25.251 2.708 -32.931 1.00 72.56 367 GLU A CA 1
ATOM 3021 C C . GLU A 1 367 ? 24.666 3.357 -31.655 1.00 72.56 367 GLU A C 1
ATOM 3023 O O . GLU A 1 367 ? 24.804 4.556 -31.409 1.00 72.56 367 GLU A O 1
ATOM 3028 N N . THR A 1 368 ? 23.998 2.563 -30.813 1.00 78.12 368 THR A N 1
ATOM 3029 C CA . THR A 1 368 ? 23.353 2.992 -29.563 1.00 78.12 368 THR A CA 1
ATOM 3030 C C . THR A 1 368 ? 24.129 2.505 -28.347 1.00 78.12 368 THR A C 1
ATOM 3032 O O . THR A 1 368 ? 24.409 1.312 -28.210 1.00 78.12 368 THR A O 1
ATOM 3035 N N . THR A 1 369 ? 24.419 3.403 -27.407 1.00 83.12 369 THR A N 1
ATOM 3036 C CA . THR A 1 369 ? 25.169 3.100 -26.179 1.00 83.12 369 THR A CA 1
ATOM 3037 C C . THR A 1 369 ? 24.357 2.257 -25.192 1.00 83.12 369 THR A C 1
ATOM 3039 O O . THR A 1 369 ? 24.906 1.403 -24.484 1.00 83.12 369 THR A O 1
ATOM 3042 N N . GLY A 1 370 ? 23.046 2.480 -25.127 1.00 86.94 370 GLY A N 1
ATOM 3043 C CA . GLY A 1 370 ? 22.162 1.829 -24.169 1.00 86.94 370 GLY A CA 1
ATOM 3044 C C . GLY A 1 370 ? 20.765 2.425 -24.156 1.00 86.94 370 GLY A C 1
ATOM 3045 O O . GLY A 1 370 ? 20.427 3.258 -24.998 1.00 86.94 370 GLY A O 1
ATOM 3046 N N . ALA A 1 371 ? 19.992 2.047 -23.142 1.00 89.44 371 ALA A N 1
ATOM 3047 C CA . ALA A 1 371 ? 18.638 2.531 -22.940 1.00 89.44 371 ALA A CA 1
ATOM 3048 C C . ALA A 1 371 ? 18.488 3.321 -21.637 1.00 89.44 371 ALA A C 1
ATOM 3050 O O . ALA A 1 371 ? 19.081 3.012 -20.597 1.00 89.44 371 ALA A O 1
ATOM 3051 N N . LYS A 1 372 ? 17.648 4.351 -21.716 1.00 92.62 372 LYS A N 1
ATOM 3052 C CA . LYS A 1 372 ? 17.147 5.150 -20.601 1.00 92.62 372 LYS A CA 1
ATOM 3053 C C . LYS A 1 372 ? 15.660 4.863 -20.454 1.00 92.62 372 LYS A C 1
ATOM 3055 O O . LYS A 1 372 ? 14.871 5.246 -21.313 1.00 92.62 372 LYS A O 1
ATOM 3060 N N . VAL A 1 373 ? 15.302 4.183 -19.375 1.00 93.31 373 VAL A N 1
ATOM 3061 C CA . VAL A 1 373 ? 13.938 3.777 -19.048 1.00 93.31 373 VAL A CA 1
ATOM 3062 C C . VAL A 1 373 ? 13.324 4.808 -18.106 1.00 93.31 373 VAL A C 1
ATOM 3064 O O . VAL A 1 373 ? 13.780 4.976 -16.975 1.00 93.31 373 VAL A O 1
ATOM 3067 N N . PHE A 1 374 ? 12.283 5.489 -18.570 1.00 94.50 374 PHE A N 1
ATOM 3068 C CA . PHE A 1 374 ? 11.467 6.406 -17.779 1.00 94.50 374 PHE A CA 1
ATOM 3069 C C . PHE A 1 374 ? 10.210 5.688 -17.318 1.00 94.50 374 PHE A C 1
ATOM 3071 O O . PHE A 1 374 ? 9.416 5.237 -18.141 1.00 94.50 374 PHE A O 1
ATOM 3078 N N . ILE A 1 375 ? 10.030 5.571 -16.008 1.00 94.69 375 ILE A N 1
ATOM 3079 C CA . ILE A 1 375 ? 8.964 4.763 -15.426 1.00 94.69 375 ILE A CA 1
ATOM 3080 C C . ILE A 1 375 ? 7.827 5.687 -14.998 1.00 94.69 375 ILE A C 1
ATOM 3082 O O . ILE A 1 375 ? 8.014 6.565 -14.158 1.00 94.69 375 ILE A O 1
ATOM 3086 N N . TYR A 1 376 ? 6.650 5.496 -15.582 1.00 94.94 376 TYR A N 1
ATOM 3087 C CA . TYR A 1 376 ? 5.414 6.177 -15.216 1.00 94.94 376 TYR A CA 1
ATOM 3088 C C . TYR A 1 376 ? 4.621 5.334 -14.233 1.00 94.94 376 TYR A C 1
ATOM 3090 O O . TYR A 1 376 ? 4.562 4.112 -14.353 1.00 94.94 376 TYR A O 1
ATOM 3098 N N . PHE A 1 377 ? 3.980 5.995 -13.280 1.00 93.62 377 PHE A N 1
ATOM 3099 C CA . PHE A 1 377 ? 3.106 5.339 -12.324 1.00 93.62 377 PHE A CA 1
ATOM 3100 C C . PHE A 1 377 ? 1.656 5.387 -12.817 1.00 93.62 377 PHE A C 1
ATOM 3102 O O . PHE A 1 377 ? 1.181 6.435 -13.265 1.00 93.62 377 PHE A O 1
ATOM 3109 N N . ALA A 1 378 ? 0.947 4.262 -12.741 1.00 93.44 378 ALA A N 1
ATOM 3110 C CA . ALA A 1 378 ? -0.443 4.144 -13.159 1.00 93.44 378 ALA A CA 1
ATOM 3111 C C . ALA A 1 378 ? -1.269 3.365 -12.131 1.00 93.44 378 ALA A C 1
ATOM 3113 O O . ALA A 1 378 ? -0.826 2.352 -11.596 1.00 93.44 378 ALA A O 1
ATOM 3114 N N . ARG A 1 379 ? -2.500 3.816 -11.884 1.00 93.06 379 ARG A N 1
ATOM 3115 C CA . ARG A 1 379 ? -3.484 3.114 -11.058 1.00 93.06 379 ARG A CA 1
ATOM 3116 C C . ARG A 1 379 ? -4.372 2.247 -11.932 1.00 93.06 379 ARG A C 1
ATOM 3118 O O . ARG A 1 379 ? -4.982 2.742 -12.879 1.00 93.06 379 ARG A O 1
ATOM 3125 N N . TYR A 1 380 ? -4.506 0.983 -11.564 1.00 93.50 380 TYR A N 1
ATOM 3126 C CA . TYR A 1 380 ? -5.542 0.115 -12.101 1.00 93.50 380 TYR A CA 1
ATOM 3127 C C . TYR A 1 380 ? -6.924 0.571 -11.612 1.00 93.50 380 TYR A C 1
ATOM 3129 O O . TYR A 1 380 ? -7.134 0.728 -10.408 1.00 93.50 380 TYR A O 1
ATOM 3137 N N . GLU A 1 381 ? -7.866 0.775 -12.535 1.00 89.94 381 GLU A N 1
ATOM 3138 C CA . GLU A 1 381 ? -9.247 1.113 -12.186 1.00 89.94 381 GLU A CA 1
ATOM 3139 C C . GLU A 1 381 ? -10.181 -0.077 -12.383 1.00 89.94 381 GLU A C 1
ATOM 3141 O O . GLU A 1 381 ? -10.821 -0.516 -11.428 1.00 89.94 381 GLU A O 1
ATOM 3146 N N . LYS A 1 382 ? -10.298 -0.579 -13.619 1.00 87.31 382 LYS A N 1
ATOM 3147 C CA . LYS A 1 382 ? -11.254 -1.635 -13.988 1.00 87.31 382 LYS A CA 1
ATOM 3148 C C . LYS A 1 382 ? -10.762 -2.437 -15.195 1.00 87.31 382 LYS A C 1
ATOM 3150 O O . LYS A 1 382 ? -10.037 -1.906 -16.031 1.00 87.31 382 LYS A O 1
ATOM 3155 N N . GLY A 1 383 ? -11.254 -3.666 -15.334 1.00 85.00 383 GLY A N 1
ATOM 3156 C CA . GLY A 1 383 ? -11.049 -4.521 -16.507 1.00 85.00 383 GLY A CA 1
ATOM 3157 C C . GLY A 1 383 ? -10.045 -5.649 -16.284 1.00 85.00 383 GLY A C 1
ATOM 3158 O O . GLY A 1 383 ? -9.407 -5.743 -15.245 1.00 85.00 383 GLY A O 1
ATOM 3159 N N . GLN A 1 384 ? -9.898 -6.519 -17.274 1.00 81.62 384 GLN A N 1
ATOM 3160 C CA . GLN A 1 384 ? -8.920 -7.603 -17.241 1.00 81.62 384 GLN A CA 1
ATOM 3161 C C . GLN A 1 384 ? -7.900 -7.394 -18.360 1.00 81.62 384 GLN A C 1
ATOM 3163 O O . GLN A 1 384 ? -8.160 -6.696 -19.341 1.00 81.62 384 GLN A O 1
ATOM 3168 N N . VAL A 1 385 ? -6.722 -7.996 -18.211 1.00 81.12 385 VAL A N 1
ATOM 3169 C CA . VAL A 1 385 ? -5.761 -8.090 -19.311 1.00 81.12 385 VAL A CA 1
ATOM 3170 C C . VAL A 1 385 ? -6.384 -8.958 -20.409 1.00 81.12 385 VAL A C 1
ATOM 3172 O O . VAL A 1 385 ? -6.542 -10.165 -20.235 1.00 81.12 385 VAL A O 1
ATOM 3175 N N . GLY A 1 386 ? -6.767 -8.334 -21.524 1.00 71.75 386 GLY A N 1
ATOM 3176 C CA . GLY A 1 386 ? -7.475 -8.993 -22.630 1.00 71.75 386 GLY A CA 1
ATOM 3177 C C . GLY A 1 386 ? -6.554 -9.758 -23.587 1.00 71.75 386 GLY A C 1
ATOM 3178 O O . GLY A 1 386 ? -7.017 -10.523 -24.433 1.00 71.75 386 GLY A O 1
ATOM 3179 N N . ASN A 1 387 ? -5.236 -9.569 -23.472 1.00 74.69 387 ASN A N 1
ATOM 3180 C CA . ASN A 1 387 ? -4.264 -10.196 -24.360 1.00 74.69 387 ASN A CA 1
ATOM 3181 C C . ASN A 1 387 ? -3.923 -11.626 -23.898 1.00 74.69 387 ASN A C 1
ATOM 3183 O O . ASN A 1 387 ? -3.129 -11.827 -22.980 1.00 74.69 387 ASN A O 1
ATOM 3187 N N . LYS A 1 388 ? -4.528 -12.631 -24.546 1.00 65.31 388 LYS A N 1
ATOM 3188 C CA . LYS A 1 388 ? -4.410 -14.055 -24.166 1.00 65.31 388 LYS A CA 1
ATOM 3189 C C . LYS A 1 388 ? -3.008 -14.646 -24.357 1.00 65.31 388 LYS A C 1
ATOM 3191 O O . LYS A 1 388 ? -2.671 -15.612 -23.680 1.00 65.31 388 LYS A O 1
ATOM 3196 N N . ASN A 1 389 ? -2.197 -14.063 -25.240 1.00 72.00 389 ASN A N 1
ATOM 3197 C CA . ASN A 1 389 ? -0.842 -14.544 -25.540 1.00 72.00 389 ASN A CA 1
ATOM 3198 C C . ASN A 1 389 ? 0.226 -13.934 -24.619 1.00 72.00 389 ASN A C 1
ATOM 3200 O O . ASN A 1 389 ? 1.405 -14.261 -24.735 1.00 72.00 389 ASN A O 1
ATOM 3204 N N . LEU A 1 390 ? -0.171 -13.035 -23.716 1.00 80.75 390 LEU A N 1
ATOM 3205 C CA . LEU A 1 390 ? 0.737 -12.349 -22.816 1.00 80.75 390 LEU A CA 1
ATOM 3206 C C . LEU A 1 390 ? 0.912 -13.153 -21.519 1.00 80.75 390 LEU A C 1
ATOM 3208 O O . LEU A 1 390 ? -0.040 -13.377 -20.770 1.00 80.75 390 LEU A O 1
ATOM 3212 N N . GLU A 1 391 ? 2.144 -13.545 -21.206 1.00 86.75 391 GLU A N 1
ATOM 3213 C CA . GLU A 1 391 ? 2.478 -14.035 -19.868 1.00 86.75 391 GLU A CA 1
ATOM 3214 C C . GLU A 1 391 ? 2.640 -12.839 -18.920 1.00 86.75 391 GLU A C 1
ATOM 3216 O O . GLU A 1 391 ? 3.652 -12.135 -18.947 1.00 86.75 391 GLU A O 1
ATOM 3221 N N . TYR A 1 392 ? 1.636 -12.612 -18.072 1.00 90.69 392 TYR A N 1
ATOM 3222 C CA . TYR A 1 392 ? 1.659 -11.574 -17.044 1.00 90.69 392 TYR A CA 1
ATOM 3223 C C . TYR A 1 392 ? 1.424 -12.147 -15.646 1.00 90.69 392 TYR A C 1
ATOM 3225 O O . TYR A 1 392 ? 0.892 -13.249 -15.483 1.00 90.69 392 TYR A O 1
ATOM 3233 N N . LYS A 1 393 ? 1.849 -11.387 -14.637 1.00 92.12 393 LYS A N 1
ATOM 3234 C CA . LYS A 1 393 ? 1.745 -11.712 -13.213 1.00 92.12 393 LYS A CA 1
ATOM 3235 C C . LYS A 1 393 ? 1.417 -10.448 -12.420 1.00 92.12 393 LYS A C 1
ATOM 3237 O O . LYS A 1 393 ? 1.992 -9.395 -12.685 1.00 92.12 393 LYS A O 1
ATOM 3242 N N . TRP A 1 394 ? 0.527 -10.572 -11.444 1.00 92.69 394 TRP A N 1
ATOM 3243 C CA . TRP A 1 394 ? 0.276 -9.570 -10.413 1.00 92.69 394 TRP A CA 1
ATOM 3244 C C . TRP A 1 394 ? 1.045 -9.963 -9.158 1.00 92.69 394 TRP A C 1
ATOM 3246 O O . TRP A 1 394 ? 0.756 -10.986 -8.535 1.00 92.69 394 TRP A O 1
ATOM 3256 N N . LEU A 1 395 ? 2.058 -9.171 -8.822 1.00 92.12 395 LEU A N 1
ATOM 3257 C CA . LEU A 1 395 ? 3.019 -9.494 -7.772 1.00 92.12 395 LEU A CA 1
ATOM 3258 C C . LEU A 1 395 ? 2.917 -8.503 -6.625 1.00 92.12 395 LEU A C 1
ATOM 3260 O O . LEU A 1 395 ? 2.685 -7.313 -6.849 1.00 92.12 395 LEU A O 1
ATOM 3264 N N . ASP A 1 396 ? 3.124 -8.998 -5.409 1.00 91.38 396 ASP A N 1
ATOM 3265 C CA . ASP A 1 396 ? 3.358 -8.121 -4.266 1.00 91.38 396 ASP A CA 1
ATOM 3266 C C . ASP A 1 396 ? 4.803 -7.603 -4.262 1.00 91.38 396 ASP A C 1
ATOM 3268 O O . ASP A 1 396 ? 5.653 -8.039 -5.042 1.00 91.38 396 ASP A O 1
ATOM 3272 N N . ARG A 1 397 ? 5.104 -6.664 -3.363 1.00 87.25 397 ARG A N 1
ATOM 3273 C CA . ARG A 1 397 ? 6.434 -6.046 -3.276 1.00 87.25 397 ARG A CA 1
ATOM 3274 C C . ARG A 1 397 ? 7.558 -7.063 -3.032 1.00 87.25 397 ARG A C 1
ATOM 3276 O O . ARG A 1 397 ? 8.638 -6.917 -3.602 1.00 87.25 397 ARG A O 1
ATOM 3283 N N . THR A 1 398 ? 7.327 -8.079 -2.203 1.00 88.88 398 THR A N 1
ATOM 3284 C CA . THR A 1 398 ? 8.339 -9.094 -1.868 1.00 88.88 398 THR A CA 1
ATOM 3285 C C . THR A 1 398 ? 8.609 -10.060 -3.019 1.00 88.88 398 THR A C 1
ATOM 3287 O O . THR A 1 398 ? 9.760 -10.363 -3.319 1.00 88.88 398 THR A O 1
ATOM 3290 N N . GLU A 1 399 ? 7.567 -10.502 -3.721 1.00 90.12 399 GLU A N 1
ATOM 3291 C CA . GLU A 1 399 ? 7.678 -11.351 -4.905 1.00 90.12 399 GLU A CA 1
ATOM 3292 C C . GLU A 1 399 ? 8.295 -10.570 -6.067 1.00 90.12 399 GLU A C 1
ATOM 3294 O O . GLU A 1 399 ? 9.094 -11.116 -6.828 1.00 90.12 399 GLU A O 1
ATOM 3299 N N . LEU A 1 400 ? 7.980 -9.276 -6.174 1.00 90.00 400 LEU A N 1
ATOM 3300 C CA . LEU A 1 400 ? 8.538 -8.387 -7.185 1.00 90.00 400 LEU A CA 1
ATOM 3301 C C . LEU A 1 400 ? 10.065 -8.289 -7.076 1.00 90.00 400 LEU A C 1
ATOM 3303 O O . LEU A 1 400 ? 10.753 -8.378 -8.091 1.00 90.00 400 LEU A O 1
ATOM 3307 N N . GLN A 1 401 ? 10.605 -8.153 -5.860 1.00 87.56 401 GLN A N 1
ATOM 3308 C CA . GLN A 1 401 ? 12.056 -8.095 -5.634 1.00 87.56 401 GLN A CA 1
ATOM 3309 C C . GLN A 1 401 ? 12.774 -9.396 -6.015 1.00 87.56 401 GLN A C 1
ATOM 3311 O O . GLN A 1 401 ? 13.922 -9.345 -6.447 1.00 87.56 401 GLN A O 1
ATOM 3316 N N . ASN A 1 402 ? 12.097 -10.540 -5.891 1.00 88.62 402 ASN A N 1
ATOM 3317 C CA . ASN A 1 402 ? 12.659 -11.846 -6.235 1.00 88.62 402 ASN A CA 1
ATOM 3318 C C . ASN A 1 402 ? 12.626 -12.130 -7.744 1.00 88.62 402 ASN A C 1
ATOM 3320 O O . ASN A 1 402 ? 13.455 -12.884 -8.247 1.00 88.62 402 ASN A O 1
ATOM 3324 N N . ILE A 1 403 ? 11.650 -11.564 -8.461 1.00 89.44 403 ILE A N 1
ATOM 3325 C CA . ILE A 1 403 ? 11.427 -11.833 -9.889 1.00 89.44 403 ILE A CA 1
ATOM 3326 C C . ILE A 1 403 ? 12.170 -10.837 -10.785 1.00 89.44 403 ILE A C 1
ATOM 3328 O O . ILE A 1 403 ? 12.644 -11.218 -11.858 1.00 89.44 403 ILE A O 1
ATOM 3332 N N . LEU A 1 404 ? 12.263 -9.567 -10.380 1.00 89.38 404 LEU A N 1
ATOM 3333 C CA . LEU A 1 404 ? 12.949 -8.545 -11.168 1.00 89.38 404 LEU A CA 1
ATOM 3334 C C . LEU A 1 404 ? 14.480 -8.696 -11.082 1.00 89.38 404 LEU A C 1
ATOM 3336 O O . LEU A 1 404 ? 15.010 -9.058 -10.031 1.00 89.38 404 LEU A O 1
ATOM 3340 N N . PRO A 1 405 ? 15.227 -8.331 -12.143 1.00 89.19 405 PRO A N 1
ATOM 3341 C CA . PRO A 1 405 ? 16.684 -8.237 -12.071 1.00 89.19 405 PRO A CA 1
ATOM 3342 C C . PRO A 1 405 ? 17.125 -7.297 -10.944 1.00 89.19 405 PRO A C 1
ATOM 3344 O O . PRO A 1 405 ? 16.552 -6.222 -10.789 1.00 89.19 405 PRO A O 1
ATOM 3347 N N . ARG A 1 406 ? 18.170 -7.659 -10.189 1.00 88.06 406 ARG A N 1
ATOM 3348 C CA . ARG A 1 406 ? 18.568 -6.972 -8.943 1.00 88.06 406 ARG A CA 1
ATOM 3349 C C . ARG A 1 406 ? 18.706 -5.450 -9.077 1.00 88.06 406 ARG A C 1
ATOM 3351 O O . ARG A 1 406 ? 18.159 -4.718 -8.259 1.00 88.06 406 ARG A O 1
ATOM 3358 N N . GLU A 1 407 ? 19.409 -4.968 -10.100 1.00 87.94 407 GLU A N 1
ATOM 3359 C CA . GLU A 1 407 ? 19.619 -3.525 -10.313 1.00 87.94 407 GLU A CA 1
ATOM 3360 C C . GLU A 1 407 ? 18.325 -2.798 -10.697 1.00 87.94 407 GLU A C 1
ATOM 3362 O O . GLU A 1 407 ? 18.041 -1.708 -10.206 1.00 87.94 407 GLU A O 1
ATOM 3367 N N . TYR A 1 408 ? 17.510 -3.425 -11.547 1.00 88.88 408 TYR A N 1
ATOM 3368 C CA . TYR A 1 408 ? 16.222 -2.880 -11.964 1.00 88.88 408 TYR A CA 1
ATOM 3369 C C . TYR A 1 408 ? 15.226 -2.856 -10.798 1.00 88.88 408 TYR A C 1
ATOM 3371 O O . TYR A 1 408 ? 14.575 -1.844 -10.543 1.00 88.88 408 TYR A O 1
ATOM 3379 N N . GLY A 1 409 ? 15.162 -3.949 -10.0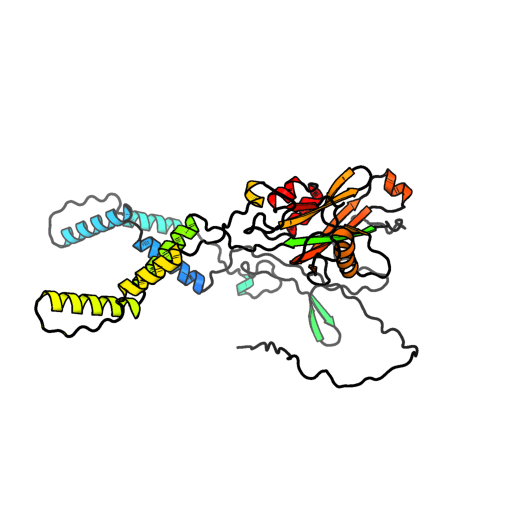35 1.00 87.88 409 GLY A N 1
ATOM 3380 C CA . GLY A 1 409 ? 14.327 -4.089 -8.849 1.00 87.88 409 GLY A CA 1
ATOM 3381 C C . GLY A 1 409 ? 14.663 -3.064 -7.768 1.00 87.88 409 GLY A C 1
ATOM 3382 O O . GLY A 1 409 ? 13.748 -2.550 -7.131 1.00 87.88 409 GLY A O 1
ATOM 3383 N N . GLN A 1 410 ? 15.935 -2.682 -7.607 1.00 88.50 410 GLN A N 1
ATOM 3384 C CA . GLN A 1 410 ? 16.328 -1.596 -6.701 1.00 88.50 410 GLN A CA 1
ATOM 3385 C C . GLN A 1 410 ? 15.709 -0.257 -7.116 1.00 88.50 410 GLN A C 1
ATOM 3387 O O . GLN A 1 410 ? 15.046 0.378 -6.293 1.00 88.50 410 GLN A O 1
ATOM 3392 N N . SER A 1 411 ? 15.844 0.145 -8.384 1.00 87.62 411 SER A N 1
ATOM 3393 C CA . SER A 1 411 ? 15.216 1.374 -8.892 1.00 87.62 411 SER A CA 1
ATOM 3394 C C . SER A 1 411 ? 13.691 1.338 -8.776 1.00 87.62 411 SER A C 1
ATOM 3396 O O . SER A 1 411 ? 13.082 2.343 -8.418 1.00 87.62 411 SER A O 1
ATOM 3398 N N . VAL A 1 412 ? 13.065 0.181 -9.019 1.00 88.31 412 VAL A N 1
ATOM 3399 C CA . VAL A 1 412 ? 11.610 0.023 -8.868 1.00 88.31 412 VAL A CA 1
ATOM 3400 C C . VAL A 1 412 ? 11.175 0.092 -7.404 1.00 88.31 412 VAL A C 1
ATOM 3402 O O . VAL A 1 412 ? 10.205 0.774 -7.085 1.00 88.31 412 VAL A O 1
ATOM 3405 N N . SER A 1 413 ? 11.916 -0.533 -6.490 1.00 86.62 413 SER A N 1
ATOM 3406 C CA . SER A 1 413 ? 11.585 -0.556 -5.060 1.00 86.62 413 SER A CA 1
ATOM 3407 C C . SER A 1 413 ? 11.605 0.826 -4.399 1.00 86.62 413 SER A C 1
ATOM 3409 O O . SER A 1 413 ? 10.826 1.065 -3.478 1.00 86.62 413 SER A O 1
ATOM 3411 N N . GLN A 1 414 ? 12.444 1.748 -4.887 1.00 86.31 414 GLN A N 1
ATOM 3412 C CA . GLN A 1 414 ? 12.501 3.134 -4.406 1.00 86.31 414 GLN A CA 1
ATOM 3413 C C . GLN A 1 414 ? 11.240 3.939 -4.752 1.00 86.31 414 GLN A C 1
ATOM 3415 O O . GLN A 1 414 ? 10.938 4.916 -4.076 1.00 86.31 414 GLN A O 1
ATOM 3420 N N . MET A 1 415 ? 10.510 3.539 -5.796 1.00 83.38 415 MET A N 1
ATOM 3421 C CA . MET A 1 415 ? 9.283 4.209 -6.234 1.00 83.38 415 MET A CA 1
ATOM 3422 C C . MET A 1 415 ? 8.023 3.703 -5.531 1.00 83.38 415 MET A C 1
ATOM 3424 O O . MET A 1 415 ? 7.016 4.403 -5.492 1.00 83.38 415 MET A O 1
ATOM 3428 N N . LEU A 1 416 ? 8.038 2.466 -5.039 1.00 84.81 416 LEU A N 1
ATOM 3429 C CA . LEU A 1 416 ? 6.859 1.847 -4.441 1.00 84.81 416 LEU A CA 1
ATOM 3430 C C . LEU A 1 416 ? 6.715 2.275 -2.976 1.00 84.81 416 LEU A C 1
ATOM 3432 O O . LEU A 1 416 ? 7.710 2.398 -2.258 1.00 84.81 416 LEU A O 1
ATOM 3436 N N . ILE A 1 417 ? 5.475 2.441 -2.516 1.00 79.50 417 ILE A N 1
ATOM 3437 C CA . ILE A 1 417 ? 5.165 2.740 -1.109 1.00 79.50 417 ILE A CA 1
ATOM 3438 C C . ILE A 1 417 ? 5.541 1.525 -0.241 1.00 79.50 417 ILE A C 1
ATOM 3440 O O . ILE A 1 417 ? 5.429 0.379 -0.688 1.00 79.50 417 ILE A O 1
ATOM 3444 N N . ASN A 1 418 ? 6.068 1.774 0.961 1.00 71.06 418 ASN A N 1
ATOM 3445 C CA . ASN A 1 418 ? 6.363 0.717 1.929 1.00 71.06 418 ASN A CA 1
ATOM 3446 C C . ASN A 1 418 ? 5.055 0.248 2.577 1.00 71.06 418 ASN A C 1
ATOM 3448 O O . ASN A 1 418 ? 4.255 1.085 2.993 1.00 71.06 418 ASN A O 1
ATOM 3452 N N . GLU A 1 419 ? 4.862 -1.068 2.619 1.00 65.12 419 GLU A N 1
ATOM 3453 C CA . GLU A 1 419 ? 3.727 -1.737 3.268 1.00 65.12 419 GLU A CA 1
ATOM 3454 C C . GLU A 1 419 ? 4.100 -2.237 4.654 1.00 65.12 419 GLU A C 1
ATOM 3456 O O . GLU A 1 419 ? 5.244 -2.739 4.795 1.00 65.12 419 GLU A O 1
#

pLDDT: mean 75.55, std 19.35, range [23.66, 96.44]

Radius of gyration: 36.29 Å; Cα contacts (8 Å, |Δi|>4): 431; chains: 1; bounding box: 90×70×111 Å

Foldseek 3Di:
DDDDDPDDDDDDPPPDDDDDDDDDDDDDPDDDWDKDFDKDKDDAPDAADDDPVRVVVVVVVVVVCVVPDDQPPLNVQQVVVVVVVVVVVVPDPDDDDDPAGSVNVVVVVVVVVVVDDDDDCADVCCVVVPLPDPPGPSNDMDIDWDFDDDDPDTDTHGDMDTPDPDDDDDDDDDDPDDDPDPPDPAAAFEKEFEWEKEDAPDADDDDPVRVVVVVVVVVVCVVPDDDDPLNVQLVVVVVLVVCVVVPDPDDDDDPAGSVNVVVVVVVVVVVDDDDDLADVCCVVVPQQDPSHPSHAMWTKWWFDCDPPDTAIHGQMDTDDPPDQSVVRNVVSCCVQQHPFWDKAWDDRAFLFKDWDADPPVVCVVPVHGTYIYGYTYIYTDDGGRPDPPIDMGTDGLVVLCVRHDPRNNVRVNVRDDDD

Sequence (419 aa):
MFKYYSKFLSTSNFNRLLLAEFSTSNALREKWDLITAVCLERKPVVTQSLTKLEEDYKKLLAQIEFERSLKSDHEMRHEKELKQLEQLKKGDDVEVHFKETAQDFVDAGTEELTKFKFASRITEADKKNDVKSLNRKLDKHLVLVVKQNIGKDNLYLLPQTLRQDGETLQFVIERTEFSTSNALREKWDLITAVCLERKPVVTQSLTKLEEDYKQLLAQIEFERSLKSDHEMRHEKELKQLEQLKKGDDVEVHFKETAQDFVDAGTEELTKFKFASRITEADKKNDVKSLNRKLDKHLVLVVKQNIGKDNLYLLPQTLRQDGETLRQTAERILRDTCGKELKAMIYGNAPFGFYKYKYPSAVRKENETTGAKVFIYFARYEKGQVGNKNLEYKWLDRTELQNILPREYGQSVSQMLINE

Organism: NCBI:txid2755281